Protein AF-A0A524MH62-F1 (afdb_monomer)

Sequence (706 aa):
MVITRSSQAITSTLSAQSADTSRTYLYQAPCSRLQEVSNLQFRARTLRCLGSAHPAPTLKLHRLRETVTSTAKPPLRIALIGQPNCGKSTLFNHLVGYKANTSNLPGTTVEYLRSEAWVAGRRLEMIDLPGTYSLVPCDEAEVQTRNFLISEPIDAVLNVVDASLLSRSLELTLQMLELNVPVVLCLNMMDEARRKGIHIDVDALSARLGIPVVPTVAVRGTGVHEAVSQTIRIATSDHAPAPIPYSADIEAAIAFVASQIETDNDRLFAIKLLEGDVFFRDRIHRSLPGLDQTIAAAQDGIKQARGRPADQVFSAERHAQAMDVFESAATVGAPIQTFRDHVDRVLMHRTFGLVALAAILYGLFFFVFKIGSAIEAPIYGLFDQLVTWLGSALPSDGLAFAAFRGLLQGIGGGLGIVLPFLVPFLFGLAILEDVGYLPRAGYLADGLMHRIGLHGKSVIPFILGYGCSVPAVMATRILENKRDRFITAMLAIMVPCVARTTVIYGLVGYFIGPHLAFLLYVINLFVIALSGKVLTKLMPGVTPGLILEIPSYKVPSLRVIGAKMWMRVREFLRHAMPILVIGSIVMSLLEHFDVSRFLNAIVLPITWPLGLPMVLGVPLIFGIFRKELTLVMLFAALGTMEVATILSSGQMFVFALFTLFYIPCIATIAVLRREFGTMRTASVIVATTGIALVVGLIARGIWALV

Nearest PDB structures (foldseek):
  3i92-assembly1_A  TM=8.762E-01  e=1.435E-15  Escherichia coli
  3iby-assembly4_D  TM=8.860E-01  e=7.506E-15  Legionella pneumophila
  3a1s-assembly2_B  TM=8.650E-01  e=6.000E-14  Thermotoga maritima
  3a1v-assembly1_A  TM=8.598E-01  e=7.110E-14  Thermotoga maritima
  3a1t-assembly1_A  TM=8.393E-01  e=4.096E-14  Thermotoga maritima

Solvent-accessible surface area (backbone atoms only — not comparable to full-atom values): 38680 Å² total; per-residue (Å²): 141,81,84,90,91,82,94,74,81,80,83,75,80,81,83,80,76,92,74,91,82,91,73,87,79,81,85,84,77,92,83,82,89,84,84,89,85,80,89,83,89,83,84,91,83,88,87,85,90,83,81,91,80,80,84,75,86,80,81,78,84,73,82,82,76,79,87,74,95,62,95,64,80,77,60,49,32,35,40,37,39,30,40,69,90,28,46,56,70,50,42,48,38,74,66,56,42,94,76,56,46,77,42,62,50,94,96,54,92,57,70,32,41,45,38,75,31,81,56,97,93,40,59,30,38,39,35,44,45,56,55,36,74,47,83,72,55,90,50,77,53,31,45,46,40,40,50,45,70,74,72,49,91,61,44,21,35,44,36,28,29,32,46,66,48,41,50,68,47,33,44,38,50,57,55,49,35,48,66,63,40,21,56,26,40,31,33,14,40,48,70,55,8,47,38,58,17,38,48,70,43,54,65,50,39,20,64,74,60,60,35,60,54,33,69,20,32,43,94,77,54,40,43,48,67,56,37,51,53,51,37,58,53,40,42,71,42,98,60,48,43,73,56,84,80,65,59,71,71,56,45,51,46,36,51,60,48,19,76,76,48,92,60,101,53,29,63,44,53,24,49,39,44,45,48,61,39,62,70,58,43,60,62,42,48,78,77,44,74,72,50,62,60,56,44,50,52,44,30,51,49,43,23,70,77,69,75,41,57,34,41,62,49,55,54,50,52,43,52,52,52,20,42,54,54,34,62,70,18,41,47,80,53,75,56,63,87,48,74,65,56,57,51,46,54,48,51,68,29,90,60,57,14,56,53,45,49,52,50,52,52,47,51,46,51,51,51,19,50,59,52,11,57,66,49,24,55,62,45,47,52,54,42,51,50,51,48,53,52,47,52,74,77,38,60,80,87,34,73,65,41,26,39,53,44,11,38,47,50,15,48,35,55,44,51,39,38,44,62,17,40,47,46,46,42,48,50,51,48,40,46,38,53,48,29,38,48,50,59,51,54,14,58,72,41,23,73,59,26,49,74,28,64,44,57,22,74,50,46,51,22,39,61,39,0,37,60,38,42,50,65,11,43,60,50,26,72,80,42,87,48,72,64,61,23,50,54,42,30,56,48,16,53,47,36,57,18,49,40,43,46,48,38,31,41,66,51,28,23,66,77,73,28,59,68,62,34,52,47,51,54,54,51,45,55,50,50,46,44,51,50,38,37,51,50,40,67,75,54,78,77,89,77,77,90,70,85,79,82,70,68,73,80,42,84,63,51,71,68,59,45,50,53,55,43,48,55,54,51,49,50,41,59,69,60,45,40,56,53,43,22,51,52,28,22,56,45,33,44,36,59,73,68,59,45,54,63,59,51,13,59,72,35,33,84,59,31,55,77,50,67,40,62,55,66,54,25,48,17,55,57,44,19,27,65,35,49,47,47,23,51,57,37,41,31,61,59,68,73,39,89,64,53,77,80,80,42,51,70,54,42,48,47,28,50,43,52,24,68,44,32,30,55,64,31,48,62,36,50,54,49,39,30,73,76,60,33,64,69,55,34,52,50,46,41,54,50,31,32,50,50,14,50,54,55,21,40,52,48,39,53,54,53,71,76,106

Foldseek 3Di:
DDDDDDPDDPPPPPPPPPDDDPDDDDDDDDDDDDDDDDDDDDDDDDDDDDDDDDDDDDDDPDDPPDDDDDPDDPAAEEEEEFAPPLCSVLLVCVFANPPWDWDDDVPDDDTWTWDWGQAPNGTHTYIYQPYDQACQDPAPSSPVSNCCLQPPDHLEYEYRYALLCQLSRCLRVLLVLLSQHAYEYEHEPPVVCVQQQKDFAQVQLCVLQVHHYFYYHSNVPGRSSVSVVRRVVVSPPSDRGHRDDFPPLVVVLLCQLLVVDDDPRSSSLSLCLLLVPPVSCVVCCVVPVPSNVSSVVSQVSCCVVVVDGSNVVVVVRSSVSSVVSCVRTMDGDHGNDDPLVVVLCQCLDLPSVVVVVVVLLVVLVVQLVVQLVVVLVVLVVVLVVVLVVLCVVDPPLDLVNLLVNLLSCLLSVLCSCCVRHVLSNLLSLLQCVQQLVLLSQLVSCQVVQVLLPAGSQLVSLLSVLQAPLLVSLVSLVVPRDPLNSLLSSLLSLLRHHPLLLCLLCLQCCPQPHDVLSVVLVVVSVVLSSVSSNVSCVVDPDDDPPDDRDRDHGDDDDPVVSVVSSVVVSVVCVVPLSVLSSVLSSVVSSCVSVVVLLVQLVVCCVQQVLLVHDSLLSVLLVVCQQPNNSSLVSLCVSVVHSPCVVPDPSLNSSLSSLLSSQARGHPSSLVSCCVSPNDVSSVVSRVVSNVSSSVVSNVSSVVVVVD

Secondary structure (DSSP, 8-state):
------SSSSSSSSSSS-SS--------------------------------------------------SSPPPEEEEEEE-TTSSHHHHHHHHH-S-PEEEEPTT-S-EEEEEEEEETTEEEEEEEPPP-S-SS-SSHHHHHHHHHHHHS--SEEEEEEEGGGHHHHHHHHHHHHTTTS-EEEEEE-HHHHHHTTEEE-HHHHHHHHTS-EEE-BGGGTBTHHHHHHHHHHHHTS--PPPPPP--HHHHHHHHHHHTT--STTHHHHHHHHHTT-HHHHHHHHTT-TTHHHHHHHHHHHHHHHHSS-HHHHHHHHHHHHHHHHHHHHEEE------HHHHHHHHHTSTTHHHHHHHHHHHHHHHHHHHHHHHHHHHHHHHHHHHHHHHHHHS-TT-HHHHHHHHHHHHHHHHHHHIIIIIHHHHHHHHHHHHHTHHHHHHHHHHHHHHHHT--GGGHHHHHHHHH-HHHHHHHGGG-SSHHHHHHHHHHHHHS--HHHHHHIIIIIIHHT-HHHHHHHHHHHHHHHHHHHHHHHHHS-----------PPP-PPPHHHHHHHHHHHHHHIIIIIHHHHHHHHHHHHHHHHTTTHHHHHHHHHHHHHHHT--GGGHHHHHHHHH-STHHHHHHHHHHT-S-GGGTS-HHHHHHHHHHHHHSS--HHHHHHHHHHH-HHHHHHHHHHHHHHHHHHHHHHHHHHHH-

Radius of gyration: 32.67 Å; Cα contacts (8 Å, |Δi|>4): 927; chains: 1; bounding box: 88×70×108 Å

pLDDT: mean 78.91, std 19.68, range [22.78, 97.19]

Structure (mmCIF, N/CA/C/O backbone):
data_AF-A0A524MH62-F1
#
_entry.id   AF-A0A524MH62-F1
#
loop_
_atom_site.group_PDB
_atom_site.id
_atom_site.type_symbol
_atom_site.label_atom_id
_atom_site.label_alt_id
_atom_site.label_comp_id
_atom_site.label_asym_id
_atom_site.label_entity_id
_atom_site.label_seq_id
_atom_site.pdbx_PDB_ins_code
_atom_site.Cartn_x
_atom_site.Cartn_y
_atom_site.Cartn_z
_atom_site.occupancy
_atom_site.B_iso_or_equiv
_atom_site.auth_seq_id
_atom_site.auth_comp_id
_atom_site.auth_asym_id
_atom_site.auth_atom_id
_atom_site.pdbx_PDB_model_num
ATOM 1 N N . MET A 1 1 ? -51.321 -25.747 0.175 1.00 29.31 1 MET A N 1
ATOM 2 C CA . MET A 1 1 ? -51.039 -27.061 -0.446 1.00 29.31 1 MET A CA 1
ATOM 3 C C . MET A 1 1 ? -49.672 -26.904 -1.111 1.00 29.31 1 MET A C 1
ATOM 5 O O . MET A 1 1 ? -49.612 -26.207 -2.103 1.00 29.31 1 MET A O 1
ATOM 9 N N . VAL A 1 2 ? -48.505 -27.280 -0.585 1.00 28.75 2 VAL A N 1
ATOM 10 C CA . VAL A 1 2 ? -48.010 -28.286 0.380 1.00 28.75 2 VAL A CA 1
ATOM 11 C C . VAL A 1 2 ? -46.715 -27.664 0.965 1.00 28.75 2 VAL A C 1
ATOM 13 O O . VAL A 1 2 ? -45.834 -27.312 0.195 1.00 28.75 2 VAL A O 1
ATOM 16 N N . ILE A 1 3 ? -46.673 -27.130 2.191 1.00 26.08 3 ILE A N 1
ATOM 17 C CA . ILE A 1 3 ? -46.282 -27.743 3.483 1.00 26.08 3 ILE A CA 1
ATOM 18 C C . ILE A 1 3 ? -45.048 -28.680 3.436 1.00 26.08 3 ILE A C 1
ATOM 20 O O . ILE A 1 3 ? -45.125 -29.801 2.951 1.00 26.08 3 ILE A O 1
ATOM 24 N N . THR A 1 4 ? -43.953 -28.195 4.046 1.00 27.09 4 THR A N 1
ATOM 25 C CA . THR A 1 4 ? -42.863 -28.903 4.762 1.00 27.09 4 THR A CA 1
ATOM 26 C C . THR A 1 4 ? -42.098 -30.036 4.066 1.00 27.09 4 THR A C 1
ATOM 28 O O . THR A 1 4 ? -42.647 -31.113 3.865 1.00 27.09 4 THR A O 1
ATOM 31 N N . ARG A 1 5 ? -40.776 -29.854 3.890 1.00 25.11 5 ARG A N 1
ATOM 32 C CA . ARG A 1 5 ? -39.713 -30.856 4.158 1.00 25.11 5 ARG A CA 1
ATOM 33 C C . ARG A 1 5 ? -38.346 -30.324 3.707 1.00 25.11 5 ARG A C 1
ATOM 35 O O . ARG A 1 5 ? -38.029 -30.419 2.533 1.00 25.11 5 ARG A O 1
ATOM 42 N N . SER A 1 6 ? -37.537 -29.826 4.646 1.00 28.00 6 SER A N 1
ATOM 43 C CA . SER A 1 6 ? -36.060 -29.932 4.618 1.00 28.00 6 SER A CA 1
ATOM 44 C C . SER A 1 6 ? -35.430 -29.229 5.833 1.00 28.00 6 SER A C 1
ATOM 46 O O . SER A 1 6 ? -34.607 -28.331 5.695 1.00 28.00 6 SER A O 1
ATOM 48 N N . SER A 1 7 ? -35.825 -29.639 7.042 1.00 27.59 7 SER A N 1
ATOM 49 C CA . SER A 1 7 ? -35.160 -29.282 8.313 1.00 27.59 7 SER A CA 1
ATOM 50 C C . SER A 1 7 ? -34.276 -30.441 8.830 1.00 27.59 7 SER A C 1
ATOM 52 O O . SER A 1 7 ? -33.934 -30.512 10.000 1.00 27.59 7 SER A O 1
ATOM 54 N N . GLN A 1 8 ? -33.880 -31.377 7.956 1.00 26.98 8 GLN A N 1
ATOM 55 C CA . GLN A 1 8 ? -33.121 -32.586 8.333 1.00 26.98 8 GLN A CA 1
ATOM 56 C C . GLN A 1 8 ? -31.914 -32.902 7.427 1.00 26.98 8 GLN A C 1
ATOM 58 O O . GLN A 1 8 ? -31.374 -33.998 7.493 1.00 26.98 8 GLN A O 1
ATOM 63 N N . ALA A 1 9 ? -31.447 -31.957 6.603 1.00 28.03 9 ALA A N 1
ATOM 64 C CA . ALA A 1 9 ? -30.344 -32.201 5.657 1.00 28.03 9 ALA A CA 1
ATOM 65 C C . ALA A 1 9 ? -28.995 -31.546 6.030 1.00 28.03 9 ALA A C 1
ATOM 67 O O . ALA A 1 9 ? -28.066 -31.599 5.234 1.00 28.03 9 ALA A O 1
ATOM 68 N N . ILE A 1 10 ? -28.860 -30.934 7.216 1.00 29.47 10 ILE A N 1
ATOM 69 C CA . ILE A 1 10 ? -27.609 -30.256 7.638 1.00 29.47 10 ILE A CA 1
ATOM 70 C C . ILE A 1 10 ? -26.973 -30.906 8.887 1.00 29.47 10 ILE A C 1
ATOM 72 O O . ILE A 1 10 ? -25.839 -30.609 9.244 1.00 29.47 10 ILE A O 1
ATOM 76 N N . THR A 1 11 ? -27.631 -31.889 9.505 1.00 28.66 11 THR A N 1
ATOM 77 C CA . THR A 1 11 ? -27.152 -32.556 10.732 1.00 28.66 11 THR A CA 1
ATOM 78 C C . THR A 1 11 ? -26.494 -33.926 10.518 1.00 28.66 11 THR A C 1
ATOM 80 O O . THR A 1 11 ? -26.172 -34.589 11.497 1.00 28.66 11 THR A O 1
ATOM 83 N N . SER A 1 12 ? -26.241 -34.359 9.276 1.00 26.09 12 SER A N 1
ATOM 84 C CA . SER A 1 12 ? -25.651 -35.684 8.983 1.00 26.09 12 SER A CA 1
ATOM 85 C C . SER A 1 12 ? -24.348 -35.672 8.171 1.00 26.09 12 SER A C 1
ATOM 87 O O . SER A 1 12 ? -23.801 -36.732 7.886 1.00 26.09 12 SER A O 1
ATOM 89 N N . THR A 1 13 ? -23.786 -34.503 7.852 1.00 27.02 13 THR A N 1
ATOM 90 C CA . THR A 1 13 ? -22.481 -34.375 7.162 1.00 27.02 13 THR A CA 1
ATOM 91 C C . THR A 1 13 ? -21.338 -33.887 8.059 1.00 27.02 13 THR A C 1
ATOM 93 O O . THR A 1 13 ? -20.215 -33.744 7.588 1.00 27.02 13 THR A O 1
ATOM 96 N N . LEU A 1 14 ? -21.579 -33.711 9.365 1.00 28.42 14 LEU A N 1
ATOM 97 C CA . LEU A 1 14 ? -20.570 -33.308 10.361 1.00 28.42 14 LEU A CA 1
ATOM 98 C C . LEU A 1 14 ? -20.084 -34.449 11.279 1.00 28.42 14 LEU A C 1
ATOM 100 O O . LEU A 1 14 ? -19.274 -34.206 12.165 1.00 28.42 14 LEU A O 1
ATOM 104 N N . SER A 1 15 ? -20.512 -35.698 11.056 1.00 27.02 15 SER A N 1
ATOM 105 C CA . SER A 1 15 ? -20.131 -36.854 11.893 1.00 27.02 15 SER A CA 1
ATOM 106 C C . SER A 1 15 ? -19.225 -37.887 11.203 1.00 27.02 15 SER A C 1
ATOM 108 O O . SER A 1 15 ? -19.134 -39.014 11.679 1.00 27.02 15 SER A O 1
ATOM 110 N N . ALA A 1 16 ? -18.563 -37.547 10.088 1.00 26.83 16 ALA A N 1
ATOM 111 C CA . ALA A 1 16 ? -17.757 -38.510 9.317 1.00 26.83 16 ALA A CA 1
ATOM 112 C C . ALA A 1 16 ? -16.348 -38.029 8.903 1.00 26.83 16 ALA A C 1
ATOM 114 O O . ALA A 1 16 ? -15.723 -38.645 8.046 1.00 26.83 16 ALA A O 1
ATOM 115 N N . GLN A 1 17 ? -15.812 -36.963 9.513 1.00 26.69 17 GLN A N 1
ATOM 116 C CA . GLN A 1 17 ? -14.419 -36.519 9.287 1.00 26.69 17 GLN A CA 1
ATOM 117 C C . GLN A 1 17 ? -13.610 -36.297 10.580 1.00 26.69 17 GLN A C 1
ATOM 119 O O . GLN A 1 17 ? -12.556 -35.671 10.557 1.00 26.69 17 GLN A O 1
ATOM 124 N N . SER A 1 18 ? -14.059 -36.850 11.711 1.00 27.30 18 SER A N 1
ATOM 125 C CA . SER A 1 18 ? -13.331 -36.824 12.991 1.00 27.30 18 SER A CA 1
ATOM 126 C C . SER A 1 18 ? -12.606 -38.142 13.289 1.00 27.30 18 SER A C 1
ATOM 128 O O . SER A 1 18 ? -12.638 -38.638 14.415 1.00 27.30 18 SER A O 1
ATOM 130 N N . ALA A 1 19 ? -11.975 -38.734 12.281 1.00 28.89 19 ALA A N 1
ATOM 131 C CA . ALA A 1 19 ? -11.044 -39.830 12.477 1.00 28.89 19 ALA A CA 1
ATOM 132 C C . ALA A 1 19 ? -9.872 -39.631 11.518 1.00 28.89 19 ALA A C 1
ATOM 134 O O . ALA A 1 19 ? -10.073 -39.488 10.317 1.00 28.89 19 ALA A O 1
ATOM 135 N N . ASP A 1 20 ? -8.674 -39.641 12.093 1.00 28.11 20 ASP A N 1
ATOM 136 C CA . ASP A 1 20 ? -7.379 -39.661 11.416 1.00 28.11 20 ASP A CA 1
ATOM 137 C C . ASP A 1 20 ? -6.739 -38.300 11.079 1.00 28.11 20 ASP A C 1
ATOM 139 O O . ASP A 1 20 ? -6.727 -37.824 9.948 1.00 28.11 20 ASP A O 1
ATOM 143 N N . THR A 1 21 ? -6.173 -37.654 12.107 1.00 25.52 21 THR A N 1
ATOM 144 C CA . THR A 1 21 ? -4.847 -36.996 12.042 1.00 25.52 21 THR A CA 1
ATOM 145 C C . THR A 1 21 ? -4.399 -36.570 13.443 1.00 25.52 21 THR A C 1
ATOM 147 O O . THR A 1 21 ? -4.296 -35.398 13.799 1.00 25.52 21 THR A O 1
ATOM 150 N N . SER A 1 22 ? -4.088 -37.567 14.269 1.00 24.05 22 SER A N 1
ATOM 151 C CA . SER A 1 22 ? -3.244 -37.389 15.449 1.00 24.05 22 SER A CA 1
ATOM 152 C C . SER A 1 22 ? -1.787 -37.246 14.995 1.00 24.05 22 SER A C 1
ATOM 154 O O . SER A 1 22 ? -1.101 -38.237 14.761 1.00 24.05 22 SER A O 1
ATOM 156 N N . ARG A 1 23 ? -1.288 -36.013 14.869 1.00 24.27 23 ARG A N 1
ATOM 157 C CA . ARG A 1 23 ? 0.157 -35.737 14.928 1.00 24.27 23 ARG A CA 1
ATOM 158 C C . ARG A 1 23 ? 0.434 -34.621 15.919 1.00 24.27 23 ARG A C 1
ATOM 160 O O . ARG A 1 23 ? 0.510 -33.443 15.591 1.00 24.27 23 ARG A O 1
ATOM 167 N N . THR A 1 24 ? 0.583 -35.065 17.155 1.00 25.30 24 THR A N 1
ATOM 168 C CA . THR A 1 24 ? 1.230 -34.386 18.268 1.00 25.30 24 THR A CA 1
ATOM 169 C C . THR A 1 24 ? 2.636 -33.951 17.845 1.00 25.30 24 THR A C 1
ATOM 171 O O . THR A 1 24 ? 3.485 -34.800 17.586 1.00 25.30 24 THR A O 1
ATOM 174 N N . TYR A 1 25 ? 2.903 -32.647 17.787 1.00 24.78 25 TYR A N 1
ATOM 175 C CA . TYR A 1 25 ? 4.270 -32.124 17.739 1.00 24.78 25 TYR A CA 1
ATOM 176 C C . TYR A 1 25 ? 4.561 -31.411 19.057 1.00 24.78 25 TYR A C 1
ATOM 178 O O . TYR A 1 25 ? 4.166 -30.271 19.287 1.00 24.78 25 TYR A O 1
ATOM 186 N N . LEU A 1 26 ? 5.218 -32.164 19.938 1.00 24.06 26 LEU A N 1
ATOM 187 C CA . LEU A 1 26 ? 5.870 -31.700 21.154 1.00 24.06 26 LEU A CA 1
ATOM 188 C C . LEU A 1 26 ? 6.967 -30.688 20.801 1.00 24.06 26 LEU A C 1
ATOM 190 O O . LEU A 1 26 ? 7.905 -31.022 20.080 1.00 24.06 26 LEU A O 1
ATOM 194 N N . TYR A 1 27 ? 6.895 -29.488 21.374 1.00 24.31 27 TYR A N 1
ATOM 195 C CA . TYR A 1 27 ? 8.071 -28.640 21.547 1.00 24.31 27 TYR A CA 1
ATOM 196 C C . TYR A 1 27 ? 8.800 -29.112 22.812 1.00 24.31 27 TYR A C 1
ATOM 198 O O . TYR A 1 27 ? 8.382 -28.832 23.933 1.00 24.31 27 TYR A O 1
ATOM 206 N N . GLN A 1 28 ? 9.866 -29.891 22.620 1.00 22.78 28 GLN A N 1
ATOM 207 C CA . GLN A 1 28 ? 10.855 -30.200 23.650 1.00 22.78 28 GLN A CA 1
ATOM 208 C C . GLN A 1 28 ? 11.789 -28.994 23.822 1.00 22.78 28 GLN A C 1
ATOM 210 O O . GLN A 1 28 ? 12.481 -28.608 22.881 1.00 22.78 28 GLN A O 1
ATOM 215 N N . ALA A 1 29 ? 11.849 -28.435 25.030 1.00 27.56 29 ALA A N 1
ATOM 216 C CA . ALA A 1 29 ? 13.002 -27.677 25.511 1.00 27.56 29 ALA A CA 1
ATOM 217 C C . ALA A 1 29 ? 13.742 -28.549 26.547 1.00 27.56 29 ALA A C 1
ATOM 219 O O . ALA A 1 29 ? 13.078 -29.214 27.347 1.00 27.56 29 ALA A O 1
ATOM 220 N N . PRO A 1 30 ? 15.086 -28.609 26.540 1.00 25.02 30 PRO A N 1
ATOM 221 C CA . PRO A 1 30 ? 15.827 -29.510 27.408 1.00 25.02 30 PRO A CA 1
ATOM 222 C C . PRO A 1 30 ? 16.037 -28.866 28.781 1.00 25.02 30 PRO A C 1
ATOM 224 O O . PRO A 1 30 ? 16.628 -27.796 28.886 1.00 25.02 30 PRO A O 1
ATOM 227 N N . CYS A 1 31 ? 15.620 -29.545 29.847 1.00 24.45 31 CYS A N 1
ATOM 228 C CA . CYS A 1 31 ? 16.186 -29.317 31.172 1.00 24.45 31 CYS A CA 1
ATOM 229 C C . CYS A 1 31 ? 16.393 -30.673 31.848 1.00 24.45 31 CYS A C 1
ATOM 231 O O . CYS A 1 31 ? 15.459 -31.327 32.307 1.00 24.45 31 CYS A O 1
ATOM 233 N N . SER A 1 32 ? 17.633 -31.146 31.795 1.00 24.62 32 SER A N 1
ATOM 234 C CA . SER A 1 32 ? 18.098 -32.374 32.427 1.00 24.62 32 SER A CA 1
ATOM 235 C C . SER A 1 32 ? 18.646 -32.087 33.828 1.00 24.62 32 SER A C 1
ATOM 237 O O . SER A 1 32 ? 19.466 -31.178 33.947 1.00 24.62 32 SER A O 1
ATOM 239 N N . ARG A 1 33 ? 18.322 -32.977 34.790 1.00 25.66 33 ARG A N 1
ATOM 240 C CA . ARG A 1 33 ? 18.874 -33.145 36.167 1.00 25.66 33 ARG A CA 1
ATOM 241 C C . ARG A 1 33 ? 18.324 -32.139 37.198 1.00 25.66 33 ARG A C 1
ATOM 243 O O . ARG A 1 33 ? 18.411 -30.948 36.960 1.00 25.66 33 ARG A O 1
ATOM 250 N N . LEU A 1 34 ? 17.751 -32.498 38.354 1.00 26.28 34 LEU A N 1
ATOM 251 C CA . LEU A 1 34 ? 17.786 -33.679 39.245 1.00 26.28 34 LEU A CA 1
ATOM 252 C C . LEU A 1 34 ? 16.361 -33.938 39.804 1.00 26.28 34 LEU A C 1
ATOM 254 O O . LEU A 1 34 ? 15.640 -32.982 40.058 1.00 26.28 34 LEU A O 1
ATOM 258 N N . GLN A 1 35 ? 15.817 -35.161 39.761 1.00 25.56 35 GLN A N 1
ATOM 259 C CA . GLN A 1 35 ? 15.839 -36.232 40.786 1.00 25.56 35 GLN A CA 1
ATOM 260 C C . GLN A 1 35 ? 15.150 -35.936 42.141 1.00 25.56 35 GLN A C 1
ATOM 262 O O . GLN A 1 35 ? 15.667 -35.157 42.928 1.00 25.56 35 GLN A O 1
ATOM 267 N N . GLU A 1 36 ? 14.039 -36.673 42.348 1.00 24.92 36 GLU A N 1
ATOM 268 C CA . GLU A 1 36 ? 13.485 -37.312 43.572 1.00 24.92 36 GLU A CA 1
ATOM 269 C C . GLU A 1 36 ? 13.196 -36.410 44.801 1.00 24.92 36 GLU A C 1
ATOM 271 O O . GLU A 1 36 ? 14.025 -35.625 45.228 1.00 24.92 36 GLU A O 1
ATOM 276 N N . VAL A 1 37 ? 12.022 -36.443 45.453 1.00 26.17 37 VAL A N 1
ATOM 277 C CA . VAL A 1 37 ? 11.474 -37.577 46.223 1.00 26.17 37 VAL A CA 1
ATOM 278 C C . VAL A 1 37 ? 9.945 -37.444 46.457 1.00 26.17 37 VAL A C 1
ATOM 280 O O . VAL A 1 37 ? 9.402 -36.368 46.680 1.00 26.17 37 VAL A O 1
ATOM 283 N N . SER A 1 38 ? 9.311 -38.617 46.402 1.00 25.12 38 SER A N 1
ATOM 284 C CA . SER A 1 38 ? 7.976 -39.128 46.766 1.00 25.12 38 SER A CA 1
ATOM 285 C C . SER A 1 38 ? 6.960 -38.364 47.647 1.00 25.12 38 SER A C 1
ATOM 287 O O . SER A 1 38 ? 7.279 -37.866 48.720 1.00 25.12 38 SER A O 1
ATOM 289 N N . ASN A 1 39 ? 5.689 -38.532 47.241 1.00 24.58 39 ASN A N 1
ATOM 290 C CA . ASN A 1 39 ? 4.487 -38.933 48.004 1.00 24.58 39 ASN A CA 1
ATOM 291 C C . ASN A 1 39 ? 4.337 -38.529 49.480 1.00 24.58 39 ASN A C 1
ATOM 293 O O . ASN A 1 39 ? 5.046 -39.050 50.333 1.00 24.58 39 ASN A O 1
ATOM 297 N N . LEU A 1 40 ? 3.217 -37.860 49.791 1.00 26.11 40 LEU A N 1
ATOM 298 C CA . LEU A 1 40 ? 2.354 -38.240 50.919 1.00 26.11 40 LEU A CA 1
ATOM 299 C C . LEU A 1 40 ? 0.940 -37.645 50.783 1.00 26.11 40 LEU A C 1
ATOM 301 O O . LEU A 1 40 ? 0.735 -36.435 50.782 1.00 26.11 40 LEU A O 1
ATOM 305 N N . GLN A 1 41 ? -0.045 -38.539 50.672 1.00 26.00 41 GLN A N 1
ATOM 306 C CA . GLN A 1 41 ? -1.461 -38.284 50.946 1.00 26.00 41 GLN A CA 1
ATOM 307 C C . GLN A 1 41 ? -1.654 -38.094 52.461 1.00 26.00 41 GLN A C 1
ATOM 309 O O . GLN A 1 41 ? -1.106 -38.899 53.205 1.00 26.00 41 GLN A O 1
ATOM 314 N N . PHE A 1 42 ? -2.494 -37.149 52.915 1.00 25.06 42 PHE A N 1
ATOM 315 C CA . PHE A 1 42 ? -3.646 -37.428 53.802 1.00 25.06 42 PHE A CA 1
ATOM 316 C C . PHE A 1 42 ? -4.430 -36.164 54.235 1.00 25.06 42 PHE A C 1
ATOM 318 O O . PHE A 1 42 ? -3.877 -35.219 54.777 1.00 25.06 42 PHE A O 1
ATOM 325 N N . ARG A 1 43 ? -5.755 -36.262 54.045 1.00 24.97 43 ARG A N 1
ATOM 326 C CA . ARG A 1 43 ? -6.913 -35.787 54.842 1.00 24.97 43 ARG A CA 1
ATOM 327 C C . ARG A 1 43 ? -7.019 -34.360 55.419 1.00 24.97 43 ARG A C 1
ATOM 329 O O . ARG A 1 43 ? -6.247 -33.894 56.242 1.00 24.97 43 ARG A O 1
ATOM 336 N N . ALA A 1 44 ? -8.198 -33.804 55.136 1.00 26.70 44 ALA A N 1
ATOM 337 C CA . ALA A 1 44 ? -8.888 -32.719 55.828 1.00 26.70 44 ALA A CA 1
ATOM 338 C C . ALA A 1 44 ? -9.219 -33.008 57.309 1.00 26.70 44 ALA A C 1
ATOM 340 O O . ALA A 1 44 ? -9.686 -34.109 57.602 1.00 26.70 44 ALA A O 1
ATOM 341 N N . ARG A 1 45 ? -9.124 -31.984 58.184 1.00 25.70 45 ARG A N 1
ATOM 342 C CA . ARG A 1 45 ? -10.230 -31.422 59.010 1.00 25.70 45 ARG A CA 1
ATOM 343 C C . ARG A 1 45 ? -9.758 -30.395 60.074 1.00 25.70 45 ARG A C 1
ATOM 345 O O . ARG A 1 45 ? -8.985 -30.733 60.953 1.00 25.70 45 ARG A O 1
ATOM 352 N N . THR A 1 46 ? -10.389 -29.212 60.040 1.00 25.73 46 THR A N 1
ATOM 353 C CA . THR A 1 46 ? -10.837 -28.325 61.153 1.00 25.73 46 THR A CA 1
ATOM 354 C C . THR A 1 46 ? -9.880 -27.645 62.163 1.00 25.73 46 THR A C 1
ATOM 356 O O . THR A 1 46 ? -9.274 -28.290 63.002 1.00 25.73 46 THR A O 1
ATOM 359 N N . LEU A 1 47 ? -10.053 -26.307 62.207 1.00 26.66 47 LEU A N 1
ATOM 360 C CA . LEU A 1 47 ? -10.256 -25.400 63.364 1.00 26.66 47 LEU A CA 1
ATOM 361 C C . 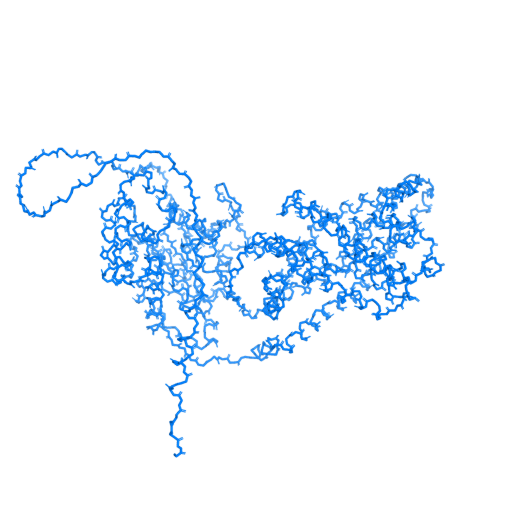LEU A 1 47 ? -9.074 -24.862 64.209 1.00 26.66 47 LEU A C 1
ATOM 363 O O . LEU A 1 47 ? -8.507 -25.550 65.041 1.00 26.66 47 LEU A O 1
ATOM 367 N N . ARG A 1 48 ? -8.979 -23.521 64.127 1.00 24.34 48 ARG A N 1
ATOM 368 C CA . ARG A 1 48 ? -8.821 -22.500 65.190 1.00 24.34 48 ARG A CA 1
ATOM 369 C C . ARG A 1 48 ? -7.492 -22.344 65.951 1.00 24.34 48 ARG A C 1
ATOM 371 O O . ARG A 1 48 ? -7.077 -23.198 66.717 1.00 24.34 48 ARG A O 1
ATOM 378 N N . CYS A 1 49 ? -7.054 -21.080 65.889 1.00 24.45 49 CYS A N 1
ATOM 379 C CA . CYS A 1 49 ? -6.331 -20.283 66.885 1.00 24.45 49 CYS A CA 1
ATOM 380 C C . CYS A 1 49 ? -4.833 -20.544 67.082 1.00 24.45 49 CYS A C 1
ATOM 382 O O . CYS A 1 49 ? -4.450 -21.498 67.738 1.00 24.45 49 CYS A O 1
ATOM 384 N N . LEU A 1 50 ? -4.037 -19.584 66.596 1.00 27.70 50 LEU A N 1
ATOM 385 C CA . LEU A 1 50 ? -2.858 -18.918 67.188 1.00 27.70 50 LEU A CA 1
ATOM 386 C C . LEU A 1 50 ? -2.517 -17.814 66.158 1.00 27.70 50 LEU A C 1
ATOM 388 O O . LEU A 1 50 ? -2.386 -18.107 64.978 1.00 27.70 50 LEU A O 1
ATOM 392 N N . GLY A 1 51 ? -2.583 -16.515 66.438 1.00 23.80 51 GLY A N 1
ATOM 393 C CA . GLY A 1 51 ? -1.891 -15.820 67.515 1.00 23.80 51 GLY A CA 1
ATOM 394 C C . GLY A 1 51 ? -0.713 -15.054 66.901 1.00 23.80 51 GLY A C 1
ATOM 395 O O . GLY A 1 51 ? 0.336 -15.641 66.689 1.00 23.80 51 GLY A O 1
ATOM 396 N N . SER A 1 52 ? -0.942 -13.773 66.584 1.00 33.34 52 SER A N 1
ATOM 397 C CA . SER A 1 52 ? 0.044 -12.690 66.388 1.00 33.34 52 SER A CA 1
ATOM 398 C C . SER A 1 52 ? 1.351 -12.993 65.631 1.00 33.34 52 SER A C 1
ATOM 400 O O . SER A 1 52 ? 2.312 -13.494 66.211 1.00 33.34 52 SER A O 1
ATOM 402 N N . ALA A 1 53 ? 1.454 -12.504 64.392 1.00 26.52 53 ALA A N 1
ATOM 403 C CA . ALA A 1 53 ? 2.733 -12.168 63.767 1.00 26.52 53 ALA A CA 1
ATOM 404 C C . ALA A 1 53 ? 2.589 -10.857 62.972 1.00 26.52 53 ALA A C 1
ATOM 406 O O . ALA A 1 53 ? 1.560 -10.612 62.349 1.00 26.52 53 ALA A O 1
ATOM 407 N N . HIS A 1 54 ? 3.602 -10.003 63.098 1.00 29.17 54 HIS A N 1
ATOM 408 C CA . HIS A 1 54 ? 3.711 -8.613 62.647 1.00 29.17 54 HIS A CA 1
ATOM 409 C C . HIS A 1 54 ? 3.173 -8.284 61.238 1.00 29.17 54 HIS A C 1
ATOM 411 O O . HIS A 1 54 ? 3.262 -9.118 60.338 1.00 29.17 54 HIS A O 1
ATOM 417 N N . PRO A 1 55 ? 2.715 -7.034 60.999 1.00 31.69 55 PRO A N 1
ATOM 418 C CA . PRO A 1 55 ? 2.416 -6.572 59.650 1.00 31.69 55 PRO A CA 1
ATOM 419 C C . PRO A 1 55 ? 3.717 -6.480 58.838 1.00 31.69 55 PRO A C 1
ATOM 421 O O . PRO A 1 55 ? 4.679 -5.829 59.250 1.00 31.69 55 PRO A O 1
ATOM 424 N N . ALA A 1 56 ? 3.744 -7.141 57.682 1.00 30.12 56 ALA A N 1
ATOM 425 C CA . ALA A 1 56 ? 4.757 -6.920 56.656 1.00 30.12 56 ALA A CA 1
ATOM 426 C C . ALA A 1 56 ? 4.668 -5.464 56.146 1.00 30.12 56 ALA A C 1
ATOM 428 O O . ALA A 1 56 ? 3.579 -4.882 56.161 1.00 30.12 56 ALA A O 1
ATOM 429 N N . PRO A 1 57 ? 5.778 -4.838 55.716 1.00 30.23 57 PRO A N 1
ATOM 430 C CA . PRO A 1 57 ? 5.772 -3.428 55.356 1.00 30.23 57 PRO A CA 1
ATOM 431 C C . PRO A 1 57 ? 4.976 -3.215 54.061 1.00 30.23 57 PRO A C 1
ATOM 433 O O . PRO A 1 57 ? 5.426 -3.560 52.973 1.00 30.23 57 PRO A O 1
ATOM 436 N N . THR A 1 58 ? 3.792 -2.618 54.184 1.00 29.73 58 THR A N 1
ATOM 437 C CA . THR A 1 58 ? 3.019 -2.044 53.075 1.00 29.73 58 THR A CA 1
ATOM 438 C C . THR A 1 58 ? 3.794 -0.882 52.465 1.00 29.73 58 THR A C 1
ATOM 440 O O . THR A 1 58 ? 3.942 0.176 53.084 1.00 29.73 58 THR A O 1
ATOM 443 N N . LEU A 1 59 ? 4.301 -1.079 51.253 1.00 30.33 59 LEU A N 1
ATOM 444 C CA . LEU A 1 59 ? 5.066 -0.084 50.513 1.00 30.33 59 LEU A CA 1
ATOM 445 C C . LEU A 1 59 ? 4.096 0.751 49.666 1.00 30.33 59 LEU A C 1
ATOM 447 O O . LEU A 1 59 ? 3.787 0.424 48.526 1.00 30.33 59 LEU A O 1
ATOM 451 N N . LYS A 1 60 ? 3.584 1.838 50.256 1.00 27.41 60 LYS A N 1
ATOM 452 C CA . LYS A 1 60 ? 2.735 2.819 49.564 1.00 27.41 60 LYS A CA 1
ATOM 453 C C . LYS A 1 60 ? 3.541 3.557 48.491 1.00 27.41 60 LYS A C 1
ATOM 455 O O . LYS A 1 60 ? 4.404 4.370 48.821 1.00 27.41 60 LYS A O 1
ATOM 460 N N . LEU A 1 61 ? 3.209 3.355 47.217 1.00 29.89 61 LEU A N 1
ATOM 461 C CA . LEU A 1 61 ? 3.641 4.238 46.130 1.00 29.89 61 LEU A CA 1
ATOM 462 C C . LEU A 1 61 ? 2.787 5.518 46.139 1.00 29.89 61 LEU A C 1
ATOM 464 O O . LEU A 1 61 ? 1.814 5.659 45.404 1.00 29.89 61 LEU A O 1
ATOM 468 N N . HIS A 1 62 ? 3.138 6.480 46.992 1.00 27.47 62 HIS A N 1
ATOM 469 C CA . HIS A 1 62 ? 2.592 7.831 46.872 1.00 27.47 62 HIS A CA 1
ATOM 470 C C . HIS A 1 62 ? 3.240 8.550 45.680 1.00 27.47 62 HIS A C 1
ATOM 472 O O . HIS A 1 62 ? 4.455 8.744 45.649 1.00 27.47 62 HIS A O 1
ATOM 478 N N . ARG A 1 63 ? 2.424 9.004 44.715 1.00 34.75 63 ARG A N 1
ATOM 479 C CA . ARG A 1 63 ? 2.843 10.006 43.721 1.00 34.75 63 ARG A CA 1
ATOM 480 C C . ARG A 1 63 ? 3.251 11.286 44.457 1.00 34.75 63 ARG A C 1
ATOM 482 O O . ARG A 1 63 ? 2.399 11.974 45.018 1.00 34.75 63 ARG A O 1
ATOM 489 N N . LEU A 1 64 ? 4.538 11.622 44.428 1.00 29.28 64 LEU A N 1
ATOM 490 C CA . LEU A 1 64 ? 5.030 12.941 44.820 1.00 29.28 64 LEU A CA 1
ATOM 491 C C . LEU A 1 64 ? 4.521 13.969 43.796 1.00 29.28 64 LEU A C 1
ATOM 493 O O . LEU A 1 64 ? 5.049 14.082 42.693 1.00 29.28 64 LEU A O 1
ATOM 497 N N . ARG A 1 65 ? 3.454 14.697 44.145 1.00 30.39 65 ARG A N 1
ATOM 498 C CA . ARG A 1 65 ? 3.081 15.943 43.463 1.00 30.39 65 ARG A CA 1
ATOM 499 C C . ARG A 1 65 ? 4.049 17.028 43.929 1.00 30.39 65 ARG A C 1
ATOM 501 O O . ARG A 1 65 ? 3.876 17.577 45.012 1.00 30.39 65 ARG A O 1
ATOM 508 N N . GLU A 1 66 ? 5.046 17.350 43.113 1.00 31.16 66 GLU A N 1
ATOM 509 C CA . GLU A 1 66 ? 5.759 18.620 43.247 1.00 31.16 66 GLU A CA 1
ATOM 510 C C . GLU A 1 66 ? 4.810 19.758 42.850 1.00 31.16 66 GLU A C 1
ATOM 512 O O . GLU A 1 66 ? 4.376 19.883 41.703 1.00 31.16 66 GLU A O 1
ATOM 517 N N . THR A 1 67 ? 4.432 20.578 43.827 1.00 27.22 67 THR A N 1
ATOM 518 C CA . THR A 1 67 ? 3.664 21.806 43.617 1.00 27.22 67 THR A CA 1
ATOM 519 C C . THR A 1 67 ? 4.570 22.888 43.040 1.00 27.22 67 THR A C 1
ATOM 521 O O . THR A 1 67 ? 5.223 23.617 43.783 1.00 27.22 67 THR A O 1
ATOM 524 N N . VAL A 1 68 ? 4.577 23.015 41.713 1.00 34.00 68 VAL A N 1
ATOM 525 C CA . VAL A 1 68 ? 5.042 24.224 41.024 1.00 34.00 68 VAL A CA 1
ATOM 526 C C . VAL A 1 68 ? 3.843 25.150 40.825 1.00 34.00 68 VAL A C 1
ATOM 528 O O . VAL A 1 68 ? 2.863 24.809 40.162 1.00 34.00 68 VAL A O 1
ATOM 531 N N . THR A 1 69 ? 3.915 26.330 41.429 1.00 32.78 69 THR A N 1
ATOM 532 C CA . THR A 1 69 ? 2.961 27.433 41.299 1.00 32.78 69 THR A CA 1
ATOM 533 C C . THR A 1 69 ? 2.988 28.007 39.878 1.00 32.78 69 THR A C 1
ATOM 535 O O . THR A 1 69 ? 3.760 28.907 39.565 1.00 32.78 69 THR A O 1
ATOM 538 N N . SER A 1 70 ? 2.109 27.500 39.009 1.00 32.94 70 SER A N 1
ATOM 539 C CA . SER A 1 70 ? 1.728 28.134 37.741 1.00 32.94 70 SER A CA 1
ATOM 540 C C . SER A 1 70 ? 0.222 28.400 37.749 1.00 32.94 70 SER A C 1
ATOM 542 O O . SER A 1 70 ? -0.580 27.502 37.991 1.00 32.94 70 SER A O 1
ATOM 544 N N . THR A 1 71 ? -0.168 29.650 37.502 1.00 38.00 71 THR A N 1
ATOM 545 C CA . THR A 1 71 ? -1.559 30.137 37.489 1.00 38.00 71 THR A CA 1
ATOM 546 C C . THR A 1 71 ? -2.340 29.749 36.225 1.00 38.00 71 THR A C 1
ATOM 548 O O . THR A 1 71 ? -3.517 30.087 36.105 1.00 38.00 71 THR A O 1
ATOM 551 N N . ALA A 1 72 ? -1.732 29.006 35.295 1.00 48.16 72 ALA A N 1
ATOM 552 C CA . ALA A 1 72 ? -2.410 28.431 34.138 1.00 48.16 72 ALA A CA 1
ATOM 553 C C . ALA A 1 72 ? -2.715 26.947 34.394 1.00 48.16 72 ALA A C 1
ATOM 555 O O . ALA A 1 72 ? -1.798 26.156 34.616 1.00 48.16 72 ALA A O 1
ATOM 556 N N . LYS A 1 73 ? -3.999 26.555 34.341 1.00 58.69 73 LYS A N 1
ATOM 557 C CA . LYS A 1 73 ? -4.377 25.131 34.355 1.00 58.69 73 LYS A CA 1
ATOM 558 C C . LYS A 1 73 ? -3.604 24.402 33.241 1.00 58.69 73 LYS A C 1
ATOM 560 O O . LYS A 1 73 ? -3.585 24.917 32.118 1.00 58.69 73 LYS A O 1
ATOM 565 N N . PRO A 1 74 ? -2.974 23.247 33.526 1.00 71.62 74 PRO A N 1
ATOM 566 C CA . PRO A 1 74 ? -2.291 22.470 32.498 1.00 71.62 74 PRO A CA 1
ATOM 567 C C . PRO A 1 74 ? -3.270 22.112 31.366 1.00 71.62 74 PRO A C 1
ATOM 569 O O . PRO A 1 74 ? -4.476 22.001 31.620 1.00 71.62 74 PRO A O 1
ATOM 572 N N . PRO A 1 75 ? -2.788 21.986 30.115 1.00 81.31 75 PRO A N 1
ATOM 573 C CA . PRO A 1 75 ? -3.645 21.611 28.998 1.00 81.31 75 PRO A CA 1
ATOM 574 C C . PRO A 1 75 ? -4.250 20.228 29.250 1.00 81.31 75 PRO A C 1
ATOM 576 O O . PRO A 1 75 ? -3.542 19.318 29.675 1.00 81.31 75 PRO A O 1
ATOM 579 N N . LEU A 1 76 ? -5.550 20.084 28.978 1.00 87.62 76 LEU A N 1
ATOM 580 C CA . LEU A 1 76 ? -6.229 18.793 29.101 1.00 87.62 76 LEU A CA 1
ATOM 581 C C . LEU A 1 76 ? -5.730 17.849 28.009 1.00 87.62 76 LEU A C 1
ATOM 583 O O . LEU A 1 76 ? -5.760 18.203 26.828 1.00 87.62 76 LEU A O 1
ATOM 587 N N . ARG A 1 77 ? -5.310 16.653 28.402 1.00 90.62 77 ARG A N 1
ATOM 588 C CA . ARG A 1 77 ? -4.830 15.592 27.522 1.00 90.62 77 ARG A CA 1
ATOM 589 C C . ARG A 1 77 ? -5.986 14.708 27.100 1.00 90.62 77 ARG A C 1
ATOM 591 O O . ARG A 1 77 ? -6.511 13.934 27.898 1.00 90.62 77 ARG A O 1
ATOM 598 N N . ILE A 1 78 ? -6.364 14.818 25.832 1.00 91.62 78 ILE A N 1
ATOM 599 C CA . ILE A 1 78 ? -7.441 14.026 25.243 1.00 91.62 78 ILE A CA 1
ATOM 600 C C . ILE A 1 78 ? -6.836 13.027 24.264 1.00 91.62 78 ILE A C 1
ATOM 602 O O . ILE A 1 78 ? -6.229 13.413 23.260 1.00 91.62 78 ILE A O 1
ATOM 606 N N . ALA A 1 79 ? -7.028 11.741 24.546 1.00 92.38 79 ALA A N 1
ATOM 607 C CA . ALA A 1 79 ? -6.635 10.671 23.643 1.00 92.38 79 ALA A CA 1
ATOM 608 C C . ALA A 1 79 ? -7.757 10.391 22.641 1.00 92.38 79 ALA A C 1
ATOM 610 O O . ALA A 1 79 ? -8.898 10.120 23.022 1.00 92.38 79 ALA A O 1
ATOM 611 N N . LEU A 1 80 ? -7.421 10.442 21.355 1.00 93.31 80 LEU A N 1
ATOM 612 C CA . LEU A 1 80 ? -8.312 10.063 20.272 1.00 93.31 80 LEU A CA 1
ATOM 613 C C . LEU A 1 80 ? -8.033 8.609 19.888 1.00 93.31 80 LEU A C 1
ATOM 615 O O . LEU A 1 80 ? -6.946 8.285 19.406 1.00 93.31 80 LEU A O 1
ATOM 619 N N . ILE A 1 81 ? -9.020 7.740 20.099 1.00 93.19 81 ILE A N 1
ATOM 620 C CA . ILE A 1 81 ? -8.936 6.304 19.807 1.00 93.19 81 ILE A CA 1
ATOM 621 C C . ILE A 1 81 ? -10.090 5.874 18.910 1.00 93.19 81 ILE A C 1
ATOM 623 O O . ILE A 1 81 ? -11.112 6.544 18.844 1.00 93.19 81 ILE A O 1
ATOM 627 N N . GLY A 1 82 ? -9.919 4.775 18.187 1.00 91.31 82 GLY A N 1
ATOM 628 C CA . GLY A 1 82 ? -10.961 4.184 17.363 1.00 91.31 82 GLY A CA 1
ATOM 629 C C . GLY A 1 82 ? -10.388 3.130 16.430 1.00 91.31 82 GLY A C 1
ATOM 630 O O . GLY A 1 82 ? -9.170 3.013 16.277 1.00 91.31 82 GLY A O 1
ATOM 631 N N . GLN A 1 83 ? -11.268 2.392 15.764 1.00 89.12 83 GLN A N 1
ATOM 632 C CA . GLN A 1 83 ? -10.862 1.403 14.766 1.00 89.12 83 GLN A CA 1
ATOM 633 C C . GLN A 1 83 ? -10.216 2.067 13.538 1.00 89.12 83 GLN A C 1
ATOM 635 O O . GLN A 1 83 ? -10.495 3.236 13.234 1.00 89.12 83 GLN A O 1
ATOM 640 N N . PRO A 1 84 ? -9.369 1.350 12.780 1.00 82.81 84 PRO A N 1
ATOM 641 C CA . PRO A 1 84 ? -8.930 1.810 11.469 1.00 82.81 84 PRO A CA 1
ATOM 642 C C . PRO A 1 84 ? -10.120 2.230 10.597 1.00 82.81 84 PRO A C 1
ATOM 644 O O . PRO A 1 84 ? -11.189 1.635 10.637 1.00 82.81 84 PRO A O 1
ATOM 647 N N . ASN A 1 85 ? -9.941 3.284 9.800 1.00 81.19 85 ASN A N 1
ATOM 648 C CA . ASN A 1 85 ? -10.953 3.809 8.875 1.00 81.19 85 ASN A CA 1
ATOM 649 C C . ASN A 1 85 ? -12.254 4.367 9.485 1.00 81.19 85 ASN A C 1
ATOM 651 O O . ASN A 1 85 ? -13.056 4.881 8.713 1.00 81.19 85 ASN A O 1
ATOM 655 N N . CYS A 1 86 ? -12.436 4.431 10.811 1.00 86.06 86 CYS A N 1
ATOM 656 C CA . CYS A 1 86 ? -13.636 5.023 11.442 1.00 86.06 86 CYS A CA 1
ATOM 657 C C . CYS A 1 86 ? -13.771 6.556 11.275 1.00 86.06 86 CYS A C 1
ATOM 659 O O . CYS A 1 86 ? -14.717 7.174 11.757 1.00 86.06 86 CYS A O 1
ATOM 661 N N . GLY A 1 87 ? -12.817 7.206 10.598 1.00 85.12 87 GLY A N 1
ATOM 662 C CA . GLY A 1 87 ? -12.787 8.656 10.384 1.00 85.12 87 GLY A CA 1
ATOM 663 C C . GLY A 1 87 ? -12.043 9.455 11.459 1.00 85.12 87 GLY A C 1
ATOM 664 O O . GLY A 1 87 ? -12.039 10.683 11.384 1.00 85.12 87 GLY A O 1
ATOM 665 N N . LYS A 1 88 ? -11.337 8.786 12.380 1.00 89.88 88 LYS A N 1
ATOM 666 C CA . LYS A 1 88 ? -10.470 9.385 13.412 1.00 89.88 88 LYS A CA 1
ATOM 667 C C . LYS A 1 88 ? -9.561 10.505 12.884 1.00 89.88 88 LYS A C 1
ATOM 669 O O . LYS A 1 88 ? -9.665 11.642 13.326 1.00 89.88 88 LYS A O 1
ATOM 674 N N . SER A 1 89 ? -8.754 10.239 11.853 1.00 82.38 89 SER A N 1
ATOM 675 C CA . SER A 1 89 ? -7.858 11.257 11.276 1.00 82.38 89 SER A CA 1
ATOM 676 C C . SER A 1 89 ? -8.606 12.401 10.580 1.00 82.38 89 SER A C 1
ATOM 678 O O . SER A 1 89 ? -8.100 13.515 10.508 1.00 82.38 89 SER A O 1
ATOM 680 N N . THR A 1 90 ? -9.822 12.159 10.070 1.00 83.25 90 THR A N 1
ATOM 681 C CA . THR A 1 90 ? -10.660 13.234 9.501 1.00 83.25 90 THR A CA 1
ATOM 682 C C . THR A 1 90 ? -11.148 14.164 10.606 1.00 83.25 90 THR A C 1
ATOM 684 O O . THR A 1 90 ? -11.073 15.380 10.457 1.00 83.25 90 THR A O 1
ATOM 687 N N . LEU A 1 91 ? -11.582 13.591 11.730 1.00 87.38 91 LEU A N 1
ATOM 688 C CA . LEU A 1 91 ? -11.998 14.329 12.916 1.00 87.38 91 LEU A CA 1
ATOM 689 C C . LEU A 1 91 ? -10.824 15.116 13.522 1.00 87.38 91 LEU A C 1
ATOM 691 O O . LEU A 1 91 ? -10.960 16.310 13.775 1.00 87.38 91 LEU A O 1
ATOM 695 N N . PHE A 1 92 ? -9.651 14.490 13.656 1.00 85.88 92 PHE A N 1
ATOM 696 C CA . PHE A 1 92 ? -8.430 15.141 14.138 1.00 85.88 92 PHE A CA 1
ATOM 697 C C . PHE A 1 92 ? -8.027 16.339 13.263 1.00 85.88 92 PHE A C 1
ATOM 699 O O . PHE A 1 92 ? -7.822 17.444 13.767 1.00 85.88 92 PHE A O 1
ATOM 706 N N . ASN A 1 93 ? -8.003 16.162 11.937 1.00 81.94 93 ASN A N 1
ATOM 707 C CA . ASN A 1 93 ? -7.668 17.235 10.996 1.00 81.94 93 ASN A CA 1
ATOM 708 C C . ASN A 1 93 ? -8.675 18.393 11.025 1.00 81.94 93 ASN A C 1
ATOM 710 O O . ASN A 1 93 ? -8.288 19.535 10.792 1.00 81.94 93 ASN A O 1
ATOM 714 N N . HIS A 1 94 ? -9.951 18.126 11.312 1.00 81.88 94 HIS A N 1
ATOM 715 C CA . HIS A 1 94 ? -10.962 19.176 11.440 1.00 81.88 94 HIS A CA 1
ATOM 716 C C . HIS A 1 94 ? -10.744 20.046 12.691 1.00 81.88 94 HIS A C 1
ATOM 718 O O . HIS A 1 94 ? -11.121 21.216 12.703 1.00 81.88 94 HIS A O 1
ATOM 724 N N . LEU A 1 95 ? -10.144 19.486 13.743 1.00 79.25 95 LEU A N 1
ATOM 725 C CA . LEU A 1 95 ? -9.910 20.173 15.015 1.00 79.25 95 LEU A CA 1
ATOM 726 C C . LEU A 1 95 ? -8.572 20.915 15.053 1.00 79.25 95 LEU A C 1
ATOM 728 O O . LEU A 1 95 ? -8.481 22.001 15.616 1.00 79.25 95 LEU A O 1
ATOM 732 N N . VAL A 1 96 ? -7.541 20.326 14.452 1.00 75.12 96 VAL A N 1
ATOM 733 C CA . VAL A 1 96 ? -6.149 20.790 14.545 1.00 75.12 96 VAL A CA 1
ATOM 734 C C . VAL A 1 96 ? -5.674 21.486 13.258 1.00 75.12 96 VAL A C 1
ATOM 736 O O . VAL A 1 96 ? -4.750 22.302 13.269 1.00 75.12 96 VAL A O 1
ATOM 739 N N . GLY A 1 97 ? -6.297 21.181 12.119 1.00 65.94 97 GLY A N 1
ATOM 740 C CA . GLY A 1 97 ? -5.777 21.517 10.795 1.00 65.94 97 GLY A CA 1
ATOM 741 C C . GLY A 1 97 ? -4.589 20.637 10.380 1.00 65.94 97 GLY A C 1
ATOM 742 O O . GLY A 1 97 ? -4.199 19.700 11.068 1.00 65.94 97 GLY A O 1
ATOM 743 N N . TYR A 1 98 ? -3.971 20.949 9.235 1.00 53.66 98 TYR A N 1
ATOM 744 C CA . TYR A 1 98 ? -2.852 20.172 8.668 1.00 53.66 98 TYR A CA 1
ATOM 745 C C . TYR A 1 98 ? -1.480 20.444 9.323 1.00 53.66 98 TYR A C 1
ATOM 747 O O . TYR A 1 98 ? -0.462 19.976 8.819 1.00 53.66 98 TYR A O 1
ATOM 755 N N . LYS A 1 99 ? -1.422 21.217 10.418 1.00 43.69 99 LYS A N 1
ATOM 756 C CA . LYS A 1 99 ? -0.180 21.607 11.119 1.00 43.69 99 LYS A CA 1
ATOM 757 C C . LYS A 1 99 ? 0.079 20.761 12.375 1.00 43.69 99 LYS A C 1
ATOM 759 O O . LYS A 1 99 ? 0.541 21.278 13.389 1.00 43.69 99 LYS A O 1
ATOM 764 N N . ALA A 1 100 ? -0.249 19.475 12.335 1.00 51.88 100 ALA A N 1
ATOM 765 C CA . ALA A 1 100 ? 0.064 18.571 13.433 1.00 51.88 100 ALA A CA 1
ATOM 766 C C . ALA A 1 100 ? 1.562 18.229 13.437 1.00 51.88 100 ALA A C 1
ATOM 768 O O . ALA A 1 100 ? 2.130 17.927 12.386 1.00 51.88 100 ALA A O 1
ATOM 769 N N . ASN A 1 101 ? 2.198 18.269 14.610 1.00 47.38 101 ASN A N 1
ATOM 770 C CA . ASN A 1 101 ? 3.583 17.839 14.755 1.00 47.38 101 ASN A CA 1
ATOM 771 C C . ASN A 1 101 ? 3.603 16.316 14.939 1.00 47.38 101 ASN A C 1
ATOM 773 O O . ASN A 1 101 ? 3.018 15.779 15.881 1.00 47.38 101 ASN A O 1
ATOM 777 N N . THR A 1 102 ? 4.280 15.616 14.033 1.00 42.53 102 THR A N 1
ATOM 778 C CA . THR A 1 102 ? 4.588 14.188 14.170 1.00 42.53 102 THR A CA 1
ATOM 779 C C . THR A 1 102 ? 5.644 14.013 15.258 1.00 42.53 102 THR A C 1
ATOM 781 O O . THR A 1 102 ? 6.711 14.626 15.186 1.00 42.53 102 THR A O 1
ATOM 784 N N . SER A 1 103 ? 5.364 13.192 16.268 1.00 41.00 103 SER A N 1
ATOM 785 C CA . SER A 1 103 ? 6.313 12.856 17.331 1.00 41.00 103 SER A CA 1
ATOM 786 C C . SER A 1 103 ? 6.389 11.335 17.468 1.00 41.00 103 SER A C 1
ATOM 788 O O . SER A 1 103 ? 5.376 10.643 17.382 1.00 41.00 103 SER A O 1
ATOM 790 N N . ASN A 1 104 ? 7.605 10.815 17.633 1.00 43.44 104 ASN A N 1
ATOM 791 C CA . ASN A 1 104 ? 7.850 9.387 17.830 1.00 43.44 104 ASN A CA 1
ATOM 792 C C . ASN A 1 104 ? 7.791 9.055 19.322 1.00 43.44 104 ASN A C 1
ATOM 794 O O . ASN A 1 104 ? 8.305 9.821 20.143 1.00 43.44 104 ASN A O 1
ATOM 798 N N . LEU A 1 105 ? 7.240 7.889 19.672 1.00 44.66 105 LEU A N 1
ATOM 799 C CA . LEU A 1 105 ? 7.369 7.348 21.027 1.00 44.66 105 LEU A CA 1
ATOM 800 C C . LEU A 1 105 ? 8.860 7.056 21.309 1.00 44.66 105 LEU A C 1
ATOM 802 O O . LEU A 1 105 ? 9.551 6.565 20.405 1.00 44.66 105 LEU A O 1
ATOM 806 N N . PRO A 1 106 ? 9.374 7.296 22.531 1.00 32.97 106 PRO A N 1
ATOM 807 C CA . PRO A 1 106 ? 10.751 6.958 22.881 1.00 32.97 106 PRO A CA 1
ATOM 808 C C . PRO A 1 106 ? 11.078 5.498 22.527 1.00 32.97 106 PRO A C 1
ATOM 810 O O . PRO A 1 106 ? 10.454 4.572 23.037 1.00 32.97 106 PRO A O 1
ATOM 813 N N . GLY A 1 107 ? 12.049 5.298 21.630 1.00 38.03 107 GLY A N 1
ATOM 814 C CA . GLY A 1 107 ? 12.527 3.969 21.237 1.00 38.03 107 GLY A CA 1
ATOM 815 C C . GLY A 1 107 ? 11.737 3.256 20.132 1.00 38.03 107 GLY A C 1
ATOM 816 O O . GLY A 1 107 ? 11.966 2.066 19.932 1.00 38.03 107 GLY A O 1
ATOM 817 N N . THR A 1 108 ? 10.839 3.932 19.400 1.00 44.84 108 THR A N 1
ATOM 818 C CA . THR A 1 108 ? 10.037 3.279 18.345 1.00 44.84 108 THR A CA 1
ATOM 819 C C . THR A 1 108 ? 9.915 4.089 17.046 1.00 44.84 108 THR A C 1
ATOM 821 O O . THR A 1 108 ? 10.190 5.286 17.012 1.00 44.84 108 THR A O 1
ATOM 824 N N . THR A 1 109 ? 9.511 3.421 15.956 1.00 43.25 109 THR A N 1
ATOM 825 C CA . THR A 1 109 ? 9.318 4.007 14.612 1.00 43.25 109 THR A CA 1
ATOM 826 C C . THR A 1 109 ? 7.865 4.362 14.281 1.00 43.25 109 THR A C 1
ATOM 828 O O . THR A 1 109 ? 7.571 4.650 13.123 1.00 43.25 109 THR A O 1
ATOM 831 N N . VAL A 1 110 ? 6.942 4.280 15.241 1.00 49.84 110 VAL A N 1
ATOM 832 C CA . VAL A 1 110 ? 5.525 4.586 14.995 1.00 49.84 110 VAL A CA 1
ATOM 833 C C . VAL A 1 110 ? 5.252 6.010 15.474 1.00 49.84 110 VAL A C 1
ATOM 835 O O . VAL A 1 110 ? 5.564 6.382 16.606 1.00 49.84 110 VAL A O 1
ATOM 838 N N . GLU A 1 111 ? 4.717 6.811 14.560 1.00 54.44 111 GLU A N 1
ATOM 839 C CA . GLU A 1 111 ? 4.385 8.216 14.772 1.00 54.44 111 GLU A CA 1
ATOM 840 C C . GLU A 1 111 ? 2.996 8.326 15.412 1.00 54.44 111 GLU A C 1
ATOM 842 O O . GLU A 1 111 ? 2.034 7.732 14.920 1.00 54.44 111 GLU A O 1
ATOM 847 N N . TYR A 1 112 ? 2.867 9.131 16.465 1.00 64.19 112 TYR A N 1
ATOM 848 C CA . TYR A 1 112 ? 1.576 9.680 16.876 1.00 64.19 112 TYR A CA 1
ATOM 849 C C . TYR A 1 112 ? 1.550 11.177 16.547 1.00 64.19 112 TYR A C 1
ATOM 851 O O . TYR A 1 112 ? 2.579 11.867 16.544 1.00 64.19 112 TYR A O 1
ATOM 859 N N . LEU A 1 113 ? 0.360 11.701 16.261 1.00 65.44 113 LEU A N 1
ATOM 860 C CA . LEU A 1 113 ? 0.179 13.133 16.044 1.00 65.44 113 LEU A CA 1
ATOM 861 C C . LEU A 1 113 ? -0.191 13.767 17.380 1.00 65.44 113 LEU A C 1
ATOM 863 O O . LEU A 1 113 ? -1.252 13.485 17.935 1.00 65.44 113 LEU A O 1
ATOM 867 N N . ARG A 1 114 ? 0.691 14.626 17.896 1.00 74.44 114 ARG A N 1
ATOM 868 C CA . ARG A 1 114 ? 0.362 15.524 19.005 1.00 74.44 114 ARG A CA 1
ATOM 869 C C . ARG A 1 114 ? 0.124 16.906 18.444 1.00 74.44 114 ARG A C 1
ATOM 871 O O . ARG A 1 114 ? 0.915 17.422 17.649 1.00 74.44 114 ARG A O 1
ATOM 878 N N . SER A 1 115 ? -0.968 17.520 18.865 1.00 77.81 115 SER A N 1
ATOM 879 C CA . SER A 1 115 ? -1.170 18.921 18.561 1.00 77.81 115 SER A CA 1
ATOM 880 C C . SER A 1 115 ? -2.009 19.627 19.600 1.00 77.81 115 SER A C 1
ATOM 882 O O . SER A 1 115 ? -2.840 19.028 20.284 1.00 77.81 115 SER A O 1
ATOM 884 N N . GLU A 1 116 ? -1.769 20.925 19.694 1.00 80.31 116 GLU A N 1
ATOM 885 C CA . GLU A 1 116 ? -2.531 21.796 20.560 1.00 80.31 116 GLU A CA 1
ATOM 886 C C . GLU A 1 116 ? -3.764 22.297 19.818 1.00 80.31 116 GLU A C 1
ATOM 888 O O . GLU A 1 116 ? -3.665 22.857 18.725 1.00 80.31 116 GLU A O 1
ATOM 893 N N . ALA A 1 117 ? -4.926 22.114 20.432 1.00 79.38 117 ALA A N 1
ATOM 894 C CA . ALA A 1 117 ? -6.186 22.632 19.928 1.00 79.38 117 ALA A CA 1
ATOM 895 C C . ALA A 1 117 ? -6.784 23.613 20.936 1.00 79.38 117 ALA A C 1
ATOM 897 O O . ALA A 1 117 ? -6.688 23.426 22.151 1.00 79.38 117 ALA A O 1
ATOM 898 N N . TRP A 1 118 ? -7.430 24.655 20.422 1.00 78.38 118 TRP A N 1
ATOM 899 C CA . TRP A 1 118 ? -8.234 25.573 21.219 1.00 78.38 118 TRP A CA 1
ATOM 900 C C . TRP A 1 118 ? -9.700 25.313 20.911 1.00 78.38 118 TRP A C 1
ATOM 902 O O . TRP A 1 118 ? -10.168 25.610 19.814 1.00 78.38 118 TRP A O 1
ATOM 912 N N . VAL A 1 119 ? -10.424 24.748 21.875 1.00 78.25 119 VAL A N 1
ATOM 913 C CA . VAL A 1 119 ? -11.855 24.445 21.728 1.00 78.25 119 VAL A CA 1
ATOM 914 C C . VAL A 1 119 ? -12.582 24.931 22.970 1.00 78.25 119 VAL A C 1
ATOM 916 O O . VAL A 1 119 ? -12.107 24.737 24.089 1.00 78.25 119 VAL A O 1
ATOM 919 N N . ALA A 1 120 ? -13.715 25.610 22.774 1.00 72.38 120 ALA A N 1
ATOM 920 C CA . ALA A 1 120 ? -14.522 26.184 23.854 1.00 72.38 120 ALA A CA 1
ATOM 921 C C . ALA A 1 120 ? -13.708 27.028 24.869 1.00 72.38 120 ALA A C 1
ATOM 923 O O . ALA A 1 120 ? -13.965 26.995 26.070 1.00 72.38 120 ALA A O 1
ATOM 924 N N . GLY A 1 121 ? -12.689 27.759 24.394 1.00 73.62 121 GLY A N 1
ATOM 925 C CA . GLY A 1 121 ? -11.838 28.613 25.232 1.00 73.62 121 GLY A CA 1
ATOM 926 C C . GLY A 1 121 ? -10.835 27.873 26.131 1.00 73.62 121 GLY A C 1
ATOM 927 O O . GLY A 1 121 ? -10.183 28.517 26.950 1.00 73.62 121 GLY A O 1
ATOM 928 N N . ARG A 1 122 ? -10.677 26.548 25.991 1.00 79.75 122 ARG A N 1
ATOM 929 C CA . ARG A 1 122 ? -9.649 25.753 26.684 1.00 79.75 122 ARG A CA 1
ATOM 930 C C . ARG A 1 122 ? -8.564 25.280 25.723 1.00 79.75 122 ARG A C 1
ATOM 932 O O . ARG A 1 122 ? -8.842 24.920 24.580 1.00 79.75 122 ARG A O 1
ATOM 939 N N . ARG A 1 123 ? -7.334 25.239 26.236 1.00 83.62 123 ARG A N 1
ATOM 940 C CA . ARG A 1 123 ? -6.180 24.633 25.570 1.00 83.62 123 ARG A CA 1
ATOM 941 C C . ARG A 1 123 ? -6.193 23.125 25.817 1.00 83.62 123 ARG A C 1
ATOM 943 O O . ARG A 1 123 ? -6.212 22.694 26.970 1.00 83.62 123 ARG A O 1
ATOM 950 N N . LEU A 1 124 ? -6.188 22.354 24.738 1.00 87.00 124 LEU A N 1
ATOM 951 C CA . LEU A 1 124 ? -6.168 20.894 24.750 1.00 87.00 124 LEU A CA 1
ATOM 952 C C . LEU A 1 124 ? -4.876 20.399 24.119 1.00 87.00 124 LEU A C 1
ATOM 954 O O . LEU A 1 124 ? -4.441 20.933 23.099 1.00 87.00 124 LEU A O 1
ATOM 958 N N . GLU A 1 125 ? -4.319 19.342 24.684 1.00 88.94 125 GLU A N 1
ATOM 959 C CA . GLU A 1 125 ? -3.341 18.494 24.022 1.00 88.94 125 GLU A CA 1
ATOM 960 C C . GLU A 1 125 ? -4.097 17.292 23.445 1.00 88.94 125 GLU A C 1
ATOM 962 O O . GLU A 1 125 ? -4.542 16.409 24.179 1.00 88.94 125 GLU A O 1
ATOM 967 N N . MET A 1 126 ? -4.293 17.281 22.126 1.00 87.56 126 MET A N 1
ATOM 968 C CA . MET A 1 126 ? -4.922 16.155 21.443 1.00 87.56 126 MET A CA 1
ATOM 969 C C . MET A 1 126 ? -3.862 15.170 20.969 1.00 87.56 126 MET A C 1
ATOM 971 O O . MET A 1 126 ? -2.939 15.547 20.237 1.00 87.56 126 MET A O 1
ATOM 975 N N . ILE A 1 127 ? -4.026 13.906 21.353 1.00 89.19 127 ILE A N 1
ATOM 976 C CA . ILE A 1 127 ? -3.147 12.809 20.952 1.00 89.19 127 ILE A CA 1
ATOM 977 C C . ILE A 1 127 ? -3.914 11.871 20.021 1.00 89.19 127 ILE A C 1
ATOM 979 O O . ILE A 1 127 ? -4.847 11.198 20.453 1.00 89.19 127 ILE A O 1
ATOM 983 N N . ASP A 1 128 ? -3.513 11.809 18.750 1.00 88.00 128 ASP A N 1
ATOM 984 C CA . ASP A 1 128 ? -4.045 10.829 17.802 1.00 88.00 128 ASP A CA 1
ATOM 985 C C . ASP A 1 128 ? -3.306 9.497 17.958 1.00 88.00 128 ASP A C 1
ATOM 987 O O . ASP A 1 128 ? -2.145 9.379 17.555 1.00 88.00 128 ASP A O 1
ATOM 991 N N . LEU A 1 129 ? -3.966 8.494 18.541 1.00 88.06 129 LEU A N 1
ATOM 992 C CA . LEU A 1 129 ? -3.392 7.155 18.675 1.00 88.06 129 LEU A CA 1
ATOM 993 C C . LEU A 1 129 ? -3.606 6.345 17.390 1.00 88.06 129 LEU A C 1
ATOM 995 O O . LEU A 1 129 ? -4.615 6.553 16.709 1.00 88.06 129 LEU A O 1
ATOM 999 N N . PRO A 1 130 ? -2.696 5.428 17.017 1.00 82.81 130 PRO A N 1
ATOM 1000 C CA . PRO A 1 130 ? -2.941 4.481 15.934 1.00 82.81 130 PRO A CA 1
ATOM 1001 C C . PRO A 1 130 ? -4.294 3.770 16.089 1.00 82.81 130 PRO A C 1
ATOM 1003 O O . PRO A 1 130 ? -4.754 3.502 17.197 1.00 82.81 130 PRO A O 1
ATOM 1006 N N . GLY A 1 131 ? -4.967 3.512 14.965 1.00 83.12 131 GLY A N 1
ATOM 1007 C CA . GLY A 1 131 ? -6.246 2.807 15.005 1.00 83.12 131 GLY A CA 1
ATOM 1008 C C . GLY A 1 131 ? -6.040 1.366 15.462 1.00 83.12 131 GLY A C 1
ATOM 1009 O O . GLY A 1 131 ? -5.158 0.700 14.930 1.00 83.12 131 GLY A O 1
ATOM 1010 N N . THR A 1 132 ? -6.851 0.900 16.408 1.00 83.94 132 THR A N 1
ATOM 1011 C CA . THR A 1 132 ? -6.778 -0.465 16.949 1.00 83.94 132 THR A CA 1
ATOM 1012 C C . THR A 1 132 ? -8.163 -1.099 16.988 1.00 83.94 132 THR A C 1
ATOM 1014 O O . THR A 1 132 ? -9.161 -0.395 17.153 1.00 83.94 132 THR A O 1
ATOM 1017 N N . TYR A 1 133 ? -8.240 -2.420 16.832 1.00 82.06 133 TYR A N 1
ATOM 1018 C CA . TYR A 1 133 ? -9.486 -3.164 17.035 1.00 82.06 133 TYR A CA 1
ATOM 1019 C C . TYR A 1 133 ? -9.659 -3.639 18.482 1.00 82.06 133 TYR A C 1
ATOM 1021 O O . TYR A 1 133 ? -10.791 -3.824 18.923 1.00 82.06 133 TYR A O 1
ATOM 1029 N N . SER A 1 134 ? -8.562 -3.809 19.226 1.00 83.50 134 SER A N 1
ATOM 1030 C CA . SER A 1 134 ? -8.577 -4.285 20.610 1.00 83.50 134 SER A CA 1
ATOM 1031 C C . SER A 1 134 ? -7.378 -3.773 21.413 1.00 83.50 134 SER A C 1
ATOM 1033 O O . SER A 1 134 ? -6.358 -3.358 20.873 1.00 83.50 134 SER A O 1
ATOM 1035 N N . LEU A 1 135 ? -7.464 -3.839 22.739 1.00 80.38 135 LEU A N 1
ATOM 1036 C CA . LEU A 1 135 ? -6.311 -3.671 23.626 1.00 80.38 135 LEU A CA 1
ATOM 1037 C C . LEU A 1 135 ? -5.373 -4.888 23.653 1.00 80.38 135 LEU A C 1
ATOM 1039 O O . LEU A 1 135 ? -4.338 -4.822 24.313 1.00 80.38 135 LEU A O 1
ATOM 1043 N N . VAL A 1 136 ? -5.722 -5.985 22.973 1.00 76.31 136 VAL A N 1
ATOM 1044 C CA . VAL A 1 136 ? -4.825 -7.126 22.742 1.00 76.31 136 VAL A CA 1
ATOM 1045 C C . VAL A 1 136 ? -4.095 -6.895 21.416 1.00 76.31 136 VAL A C 1
ATOM 1047 O O . VAL A 1 136 ? -4.733 -6.985 20.368 1.00 76.31 136 VAL A O 1
ATOM 1050 N N . PRO A 1 137 ? -2.794 -6.567 21.434 1.00 68.94 137 PRO A N 1
ATOM 1051 C CA . PRO A 1 137 ? -2.127 -6.076 20.242 1.00 68.94 137 PRO A CA 1
ATOM 1052 C C . PRO A 1 137 ? -1.702 -7.206 19.300 1.00 68.94 137 PRO A C 1
ATOM 1054 O O . PRO A 1 137 ? -1.077 -8.180 19.720 1.00 68.94 137 PRO A O 1
ATOM 1057 N N . CYS A 1 138 ? -1.971 -7.028 18.010 1.00 66.56 138 CYS A N 1
ATOM 1058 C CA . CYS A 1 138 ? -1.516 -7.904 16.928 1.00 66.56 138 CYS A CA 1
ATOM 1059 C C . CYS A 1 138 ? -0.275 -7.357 16.205 1.00 66.56 138 CYS A C 1
ATOM 1061 O O . CYS A 1 138 ? 0.457 -8.118 15.567 1.00 66.56 138 CYS A O 1
ATOM 1063 N N . ASP A 1 139 ? -0.018 -6.050 16.310 1.00 67.25 139 ASP A N 1
ATOM 1064 C CA . ASP A 1 139 ? 1.108 -5.376 15.664 1.00 67.25 139 ASP A CA 1
ATOM 1065 C C . ASP A 1 139 ? 1.817 -4.355 16.578 1.00 67.25 139 ASP A C 1
ATOM 1067 O O . ASP A 1 139 ? 1.389 -4.056 17.695 1.00 67.25 139 ASP A O 1
ATOM 1071 N N . GLU A 1 140 ? 2.948 -3.820 16.104 1.00 67.88 140 GLU A N 1
ATOM 1072 C CA . GLU A 1 140 ? 3.758 -2.848 16.853 1.00 67.88 140 GLU A CA 1
ATOM 1073 C C . GLU A 1 140 ? 3.011 -1.528 17.145 1.00 67.88 140 GLU A C 1
ATOM 1075 O O . GLU A 1 140 ? 3.323 -0.868 18.137 1.00 67.88 140 GLU A O 1
ATOM 1080 N N . ALA A 1 141 ? 2.038 -1.129 16.320 1.00 69.00 141 ALA A N 1
ATOM 1081 C CA . ALA A 1 141 ? 1.274 0.104 16.507 1.00 69.00 141 ALA A CA 1
ATOM 1082 C C . ALA A 1 141 ? 0.176 -0.062 17.573 1.00 69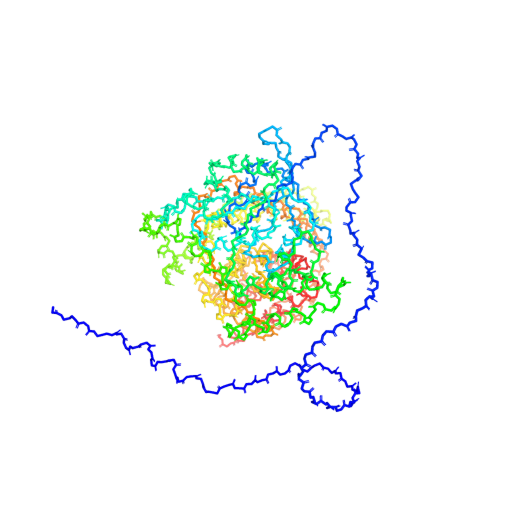.00 141 ALA A C 1
ATOM 1084 O O . ALA A 1 141 ? -0.030 0.834 18.401 1.00 69.00 141 ALA A O 1
ATOM 1085 N N . GLU A 1 142 ? -0.478 -1.222 17.619 1.00 77.75 142 GLU A N 1
ATOM 1086 C CA . GLU A 1 142 ? -1.427 -1.583 18.673 1.00 77.75 142 GLU A CA 1
ATOM 1087 C C . GLU A 1 142 ? -0.717 -1.739 20.027 1.00 77.75 142 GLU A C 1
ATOM 1089 O O . GLU A 1 142 ? -1.215 -1.231 21.036 1.00 77.75 142 GLU A O 1
ATOM 1094 N N . VAL A 1 143 ? 0.489 -2.337 20.057 1.00 77.88 143 VAL A N 1
ATOM 1095 C CA . VAL A 1 143 ? 1.321 -2.409 21.279 1.00 77.88 143 VAL A CA 1
ATOM 1096 C C . VAL A 1 143 ? 1.544 -1.012 21.857 1.00 77.88 143 VAL A C 1
ATOM 1098 O O . VAL A 1 143 ? 1.429 -0.810 23.066 1.00 77.88 143 VAL A O 1
ATOM 1101 N N . GLN A 1 144 ? 1.850 -0.032 21.007 1.00 76.12 144 GLN A N 1
ATOM 1102 C CA . GLN A 1 144 ? 2.102 1.335 21.455 1.00 76.12 144 GLN A CA 1
ATOM 1103 C C . GLN A 1 144 ? 0.849 2.057 21.915 1.00 76.12 144 GLN A C 1
ATOM 1105 O O . GLN A 1 144 ? 0.893 2.733 22.939 1.00 76.12 144 GLN A O 1
ATOM 1110 N N . THR A 1 145 ? -0.260 1.885 21.197 1.00 82.75 145 THR A N 1
ATOM 1111 C CA . THR A 1 145 ? -1.564 2.430 21.590 1.00 82.75 145 THR A CA 1
ATOM 1112 C C . THR A 1 145 ? -1.928 1.958 22.994 1.00 82.75 145 THR A C 1
ATOM 1114 O O . THR A 1 145 ? -2.205 2.773 23.872 1.00 82.75 145 THR A O 1
ATOM 1117 N N . ARG A 1 146 ? -1.812 0.649 23.245 1.00 85.31 146 ARG A N 1
ATOM 1118 C CA . ARG A 1 146 ? -2.025 0.054 24.567 1.00 85.31 146 ARG A CA 1
ATOM 1119 C C . ARG A 1 146 ? -1.061 0.625 25.613 1.00 85.31 146 ARG A C 1
ATOM 1121 O O . ARG A 1 146 ? -1.498 1.060 26.674 1.00 85.31 146 ARG A O 1
ATOM 1128 N N . ASN A 1 147 ? 0.243 0.637 25.332 1.00 81.81 147 ASN A N 1
ATOM 1129 C CA . ASN A 1 147 ? 1.247 1.109 26.291 1.00 81.81 147 ASN A CA 1
ATOM 1130 C C . ASN A 1 147 ? 1.042 2.586 26.660 1.00 81.81 147 ASN A C 1
ATOM 1132 O O . ASN A 1 147 ? 1.212 2.936 27.827 1.00 81.81 147 ASN A O 1
ATOM 1136 N N . PHE A 1 148 ? 0.656 3.422 25.691 1.00 84.75 148 PHE A N 1
ATOM 1137 C CA . PHE A 1 148 ? 0.331 4.830 25.901 1.00 84.75 148 PHE A CA 1
ATOM 1138 C C . PHE A 1 148 ? -0.877 4.981 26.828 1.00 84.75 148 PHE A C 1
ATOM 1140 O O . PHE A 1 148 ? -0.768 5.654 27.845 1.00 84.75 148 PHE A O 1
ATOM 1147 N N . LEU A 1 149 ? -1.988 4.295 26.535 1.00 85.56 149 LEU A N 1
ATOM 1148 C CA . LEU A 1 149 ? -3.208 4.360 27.353 1.00 85.56 149 LEU A CA 1
ATOM 1149 C C . LEU A 1 149 ? -2.984 3.951 28.813 1.00 85.56 149 LEU A C 1
ATOM 1151 O O . LEU A 1 149 ? -3.653 4.469 29.698 1.00 85.56 149 LEU A O 1
ATOM 1155 N N . ILE A 1 150 ? -2.062 3.017 29.063 1.00 81.94 150 ILE A N 1
ATOM 1156 C CA . ILE A 1 150 ? -1.787 2.502 30.412 1.00 81.94 150 ILE A CA 1
ATOM 1157 C C . ILE A 1 150 ? -0.738 3.344 31.152 1.00 81.94 150 ILE A C 1
ATOM 1159 O O . ILE A 1 150 ? -0.756 3.407 32.380 1.00 81.94 150 ILE A O 1
ATOM 1163 N N . SER A 1 151 ? 0.238 3.913 30.440 1.00 78.88 151 SER A N 1
ATOM 1164 C CA . SER A 1 151 ? 1.440 4.488 31.068 1.00 78.88 151 SER A CA 1
ATOM 1165 C C . SER A 1 151 ? 1.449 6.013 31.096 1.00 78.88 151 SER A C 1
ATOM 1167 O O . SER A 1 151 ? 2.126 6.590 31.943 1.00 78.88 151 SER A O 1
ATOM 1169 N N . GLU A 1 152 ? 0.733 6.665 30.184 1.00 82.19 152 GLU A N 1
ATOM 1170 C CA . GLU A 1 152 ? 0.696 8.122 30.075 1.00 82.19 152 GLU A CA 1
ATOM 1171 C C . GLU A 1 152 ? -0.560 8.678 30.758 1.00 82.19 152 GLU A C 1
ATOM 1173 O O . GLU A 1 152 ? -1.633 8.083 30.655 1.00 82.19 152 GLU A O 1
ATOM 1178 N N . PRO A 1 153 ? -0.473 9.826 31.453 1.00 81.62 153 PRO A N 1
ATOM 1179 C CA . PRO A 1 153 ? -1.645 10.430 32.065 1.00 81.62 153 PRO A CA 1
ATOM 1180 C C . PRO A 1 153 ? -2.535 11.056 30.983 1.00 81.62 153 PRO A C 1
ATOM 1182 O O . PRO A 1 153 ? -2.094 11.929 30.227 1.00 81.62 153 PRO A O 1
ATOM 1185 N N . ILE A 1 154 ? -3.787 10.600 30.933 1.00 89.38 154 ILE A N 1
ATOM 1186 C CA . ILE A 1 154 ? -4.838 11.044 30.012 1.00 89.38 154 ILE A CA 1
ATOM 1187 C C . ILE A 1 154 ? -6.027 11.513 30.853 1.00 89.38 154 ILE A C 1
ATOM 1189 O O . ILE A 1 154 ? -6.438 10.810 31.773 1.00 89.38 154 ILE A O 1
ATOM 1193 N N . ASP A 1 155 ? -6.586 12.680 30.527 1.00 91.31 155 ASP A N 1
ATOM 1194 C CA . ASP A 1 155 ? -7.725 13.248 31.258 1.00 91.31 155 ASP A CA 1
ATOM 1195 C C . ASP A 1 155 ? -9.070 12.734 30.718 1.00 91.31 155 ASP A C 1
ATOM 1197 O O . ASP A 1 155 ? -10.040 12.622 31.463 1.00 91.31 155 ASP A O 1
ATOM 1201 N N . ALA A 1 156 ? -9.147 12.425 29.418 1.00 92.25 156 ALA A N 1
ATOM 1202 C CA . ALA A 1 156 ? -10.310 11.783 28.807 1.00 92.25 156 ALA A CA 1
ATOM 1203 C C . ALA A 1 156 ? -9.982 11.090 27.477 1.00 92.25 156 ALA A C 1
ATOM 1205 O O . ALA A 1 156 ? -9.044 11.453 26.761 1.00 92.25 156 ALA A O 1
ATOM 1206 N N . VAL A 1 157 ? -10.826 10.130 27.113 1.00 93.56 157 VAL A N 1
ATOM 1207 C CA . VAL A 1 157 ? -10.801 9.418 25.838 1.00 93.56 157 VAL A CA 1
ATOM 1208 C C . VAL A 1 157 ? -11.974 9.878 24.976 1.00 93.56 157 VAL A C 1
ATOM 1210 O O . VAL A 1 157 ? -13.136 9.795 25.372 1.00 93.56 157 VAL A O 1
ATOM 1213 N N . LEU A 1 158 ? -11.675 10.329 23.760 1.00 95.31 158 LEU A N 1
ATOM 1214 C CA . LEU A 1 158 ? -12.667 10.509 22.705 1.00 95.31 158 LEU A CA 1
ATOM 1215 C C . LEU A 1 158 ? -12.591 9.294 21.774 1.00 95.31 158 LEU A C 1
ATOM 1217 O O . LEU A 1 158 ? -11.694 9.183 20.937 1.00 95.31 158 LEU A O 1
ATOM 1221 N N . ASN A 1 159 ? -13.522 8.362 21.961 1.00 96.19 159 ASN A N 1
ATOM 1222 C CA . ASN A 1 159 ? -13.588 7.107 21.225 1.00 96.19 159 ASN A CA 1
ATOM 1223 C C . ASN A 1 159 ? -14.425 7.280 19.950 1.00 96.19 159 ASN A C 1
ATOM 1225 O O . ASN A 1 159 ? -15.634 7.484 20.016 1.00 96.19 159 ASN A O 1
ATOM 1229 N N . VAL A 1 160 ? -13.782 7.221 18.787 1.00 96.50 160 VAL A N 1
ATOM 1230 C CA . VAL A 1 160 ? -14.395 7.389 17.467 1.00 96.50 160 VAL A CA 1
ATOM 1231 C C . VAL A 1 160 ? -14.799 6.029 16.908 1.00 96.50 160 VAL A C 1
ATOM 1233 O O . VAL A 1 160 ? -13.960 5.169 16.642 1.00 96.50 160 VAL A O 1
ATOM 1236 N N . VAL A 1 161 ? -16.098 5.857 16.681 1.00 95.56 161 VAL A N 1
ATOM 1237 C CA . VAL A 1 161 ? -16.710 4.610 16.212 1.00 95.56 161 VAL A CA 1
ATOM 1238 C C . VAL A 1 161 ? -17.459 4.844 14.903 1.00 95.56 161 VAL A C 1
ATOM 1240 O O . VAL A 1 161 ? -18.127 5.862 14.743 1.00 95.56 161 VAL A O 1
ATOM 1243 N N . ASP A 1 162 ? -17.351 3.906 13.957 1.00 93.69 162 ASP A N 1
ATOM 1244 C CA . ASP A 1 162 ? -18.156 3.903 12.730 1.00 93.69 162 ASP A CA 1
ATOM 1245 C C . ASP A 1 162 ? -19.565 3.371 13.033 1.00 93.69 162 ASP A C 1
ATOM 1247 O O . ASP A 1 162 ? -19.768 2.184 13.291 1.00 93.69 162 ASP A O 1
ATOM 1251 N N . ALA A 1 163 ? -20.559 4.254 12.961 1.00 95.19 163 ALA A N 1
ATOM 1252 C CA . ALA A 1 163 ? -21.970 3.943 13.160 1.00 95.19 163 ALA A CA 1
ATOM 1253 C C . ALA A 1 163 ? -22.484 2.843 12.216 1.00 95.19 163 ALA A C 1
ATOM 1255 O O . ALA A 1 163 ? -23.418 2.116 12.543 1.00 95.19 163 ALA A O 1
ATOM 1256 N N . SER A 1 164 ? -21.875 2.696 11.038 1.00 90.50 164 SER A N 1
ATOM 1257 C CA . SER A 1 164 ? -22.256 1.704 10.036 1.00 90.50 164 SER A CA 1
ATOM 1258 C C . SER A 1 164 ? -21.752 0.284 10.351 1.00 90.50 164 SER A C 1
ATOM 1260 O O . SER A 1 164 ? -22.128 -0.660 9.650 1.00 90.50 164 SER A O 1
ATOM 1262 N N . LEU A 1 165 ? -20.898 0.142 11.374 1.00 90.81 165 LEU A N 1
ATOM 1263 C CA . LEU A 1 165 ? -20.293 -1.102 11.869 1.00 90.81 165 LEU A CA 1
ATOM 1264 C C . LEU A 1 165 ? -20.424 -1.226 13.403 1.00 90.81 165 LEU A C 1
ATOM 1266 O O . LEU A 1 165 ? -19.631 -1.920 14.041 1.00 90.81 165 LEU A O 1
ATOM 1270 N N . LEU A 1 166 ? -21.431 -0.563 13.988 1.00 93.00 166 LEU A N 1
ATOM 1271 C CA . LEU A 1 166 ? -21.557 -0.332 15.430 1.00 93.00 166 LEU A CA 1
ATOM 1272 C C . LEU A 1 166 ? -21.348 -1.592 16.289 1.00 93.00 166 LEU A C 1
ATOM 1274 O O . LEU A 1 166 ? -20.573 -1.534 17.238 1.00 93.00 166 LEU A O 1
ATOM 1278 N N . SER A 1 167 ? -21.966 -2.728 15.945 1.00 89.69 167 SER A N 1
ATOM 1279 C CA . SER A 1 167 ? -21.851 -3.974 16.725 1.00 89.69 167 SER A CA 1
ATOM 1280 C C . SER A 1 167 ? -20.402 -4.428 16.926 1.00 89.69 167 SER A C 1
AT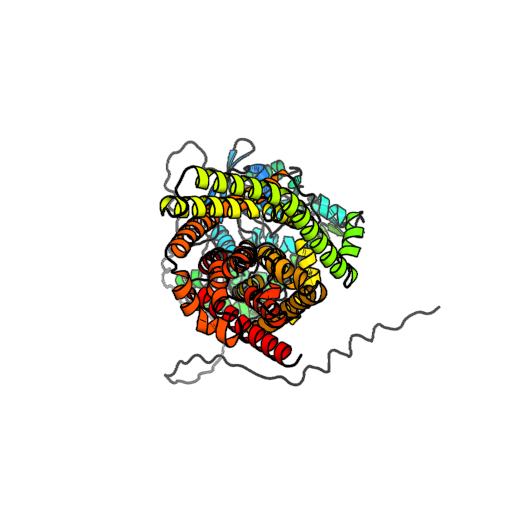OM 1282 O O . SER A 1 167 ? -20.013 -4.791 18.031 1.00 89.69 167 SER A O 1
ATOM 1284 N N . ARG A 1 168 ? -19.572 -4.335 15.881 1.00 87.62 168 ARG A N 1
ATOM 1285 C CA . ARG A 1 168 ? -18.140 -4.661 15.945 1.00 87.62 168 ARG A CA 1
ATOM 1286 C C . ARG A 1 168 ? -17.350 -3.578 16.674 1.00 87.62 168 ARG A C 1
ATOM 1288 O O . ARG A 1 168 ? -16.412 -3.874 17.406 1.00 87.62 168 ARG A O 1
ATOM 1295 N N . SER A 1 169 ? -17.673 -2.311 16.438 1.00 91.31 169 SER A N 1
ATOM 1296 C CA . SER A 1 169 ? -16.942 -1.184 17.028 1.00 91.31 169 SER A CA 1
ATOM 1297 C C . SER A 1 169 ? -17.170 -1.023 18.535 1.00 91.31 169 SER A C 1
ATOM 1299 O O . SER A 1 169 ? -16.326 -0.457 19.236 1.00 91.31 169 SER A O 1
ATOM 1301 N N . LEU A 1 170 ? -18.289 -1.535 19.052 1.00 94.94 170 LEU A N 1
ATOM 1302 C CA . LEU A 1 170 ? -18.590 -1.521 20.479 1.00 94.94 170 LEU A CA 1
ATOM 1303 C C . LEU A 1 170 ? -17.630 -2.389 21.298 1.00 94.94 170 LEU A C 1
ATOM 1305 O O . LEU A 1 170 ? -17.362 -2.032 22.438 1.00 94.94 170 LEU A O 1
ATOM 1309 N N . GLU A 1 171 ? -17.025 -3.438 20.734 1.00 93.25 171 GLU A N 1
ATOM 1310 C CA . GLU A 1 171 ? -16.067 -4.282 21.470 1.00 93.25 171 GLU A CA 1
ATOM 1311 C C . GLU A 1 171 ? -14.873 -3.477 22.015 1.00 93.25 171 GLU A C 1
ATOM 1313 O O . GLU A 1 171 ? -14.513 -3.611 23.186 1.00 93.25 171 GLU A O 1
ATOM 1318 N N . LEU A 1 172 ? -14.307 -2.575 21.202 1.00 92.44 172 LEU A N 1
ATOM 1319 C CA . LEU A 1 172 ? -13.258 -1.653 21.651 1.00 92.44 172 LEU A CA 1
ATOM 1320 C C . LEU A 1 172 ? -13.795 -0.673 22.701 1.00 92.44 172 LEU A C 1
ATOM 1322 O O . LEU A 1 172 ? -13.108 -0.358 23.667 1.00 92.44 172 LEU A O 1
ATOM 1326 N N . THR A 1 173 ? -15.032 -0.205 22.527 1.00 94.50 173 THR A N 1
ATOM 1327 C CA . THR A 1 173 ? -15.684 0.730 23.455 1.00 94.50 173 THR A CA 1
ATOM 1328 C C . THR A 1 173 ? -15.828 0.120 24.844 1.00 94.50 173 THR A C 1
ATOM 1330 O O . THR A 1 173 ? -15.493 0.780 25.821 1.00 94.50 173 THR A O 1
ATOM 1333 N N . LEU A 1 174 ? -16.240 -1.148 24.938 1.00 93.44 174 LEU A N 1
ATOM 1334 C CA . LEU A 1 174 ? -16.334 -1.872 26.207 1.00 93.44 174 LEU A CA 1
ATOM 1335 C C . LEU A 1 174 ? -14.975 -1.949 26.912 1.00 93.44 174 LEU A C 1
ATOM 1337 O O . LEU A 1 174 ? -14.891 -1.685 28.106 1.00 93.44 174 LEU A O 1
ATOM 1341 N N . GLN A 1 175 ? -13.897 -2.197 26.165 1.00 91.56 175 GLN A N 1
ATOM 1342 C CA . GLN A 1 175 ? -12.538 -2.167 26.716 1.00 91.56 175 GLN A CA 1
ATOM 1343 C C . GLN A 1 175 ? -12.104 -0.760 27.157 1.00 91.56 175 GLN A C 1
ATOM 1345 O O . GLN A 1 175 ? -11.339 -0.624 28.107 1.00 91.56 175 GLN A O 1
ATOM 1350 N N . MET A 1 176 ? -12.587 0.304 26.503 1.00 91.44 176 MET A N 1
ATOM 1351 C CA . MET A 1 176 ? -12.300 1.679 26.939 1.00 91.44 176 MET A CA 1
ATOM 1352 C C . MET A 1 176 ? -12.970 1.999 28.276 1.00 91.44 176 MET A C 1
ATOM 1354 O O . MET A 1 176 ? -12.380 2.700 29.094 1.00 91.44 176 MET A O 1
ATOM 1358 N N . LEU A 1 177 ? -14.164 1.453 28.529 1.00 91.12 177 LEU A N 1
ATOM 1359 C CA . LEU A 1 177 ? -14.846 1.592 29.820 1.00 91.12 177 LEU A CA 1
ATOM 1360 C C . LEU A 1 177 ? -14.079 0.897 30.959 1.00 91.12 177 LEU A C 1
ATOM 1362 O O . LEU A 1 177 ? -14.197 1.298 32.112 1.00 91.12 177 LEU A O 1
ATOM 1366 N N . GLU A 1 178 ? -13.247 -0.102 30.652 1.00 89.75 178 GLU A N 1
ATOM 1367 C CA . GLU A 1 178 ? -12.397 -0.786 31.637 1.00 89.75 178 GLU A CA 1
ATOM 1368 C C . GLU A 1 178 ? -11.159 0.033 32.043 1.00 89.75 178 GLU A C 1
ATOM 1370 O O . GLU A 1 178 ? -10.550 -0.274 33.065 1.00 89.75 178 GLU A O 1
ATOM 1375 N N . LEU A 1 179 ? -10.779 1.085 31.298 1.00 85.75 179 LEU A N 1
ATOM 1376 C CA . LEU A 1 179 ? -9.589 1.905 31.590 1.00 85.75 179 LEU A CA 1
ATOM 1377 C C . LEU A 1 179 ? -9.755 2.829 32.805 1.00 85.75 179 LEU A C 1
ATOM 1379 O O . LEU A 1 179 ? -8.754 3.349 33.294 1.00 85.75 179 LEU A O 1
ATOM 1383 N N . ASN A 1 180 ? -10.980 3.001 33.315 1.00 84.00 180 ASN A N 1
ATOM 1384 C CA . ASN A 1 180 ? -11.306 3.923 34.410 1.00 84.00 180 ASN A CA 1
ATOM 1385 C C . ASN A 1 180 ? -10.927 5.391 34.105 1.00 84.00 180 ASN A C 1
ATOM 1387 O O . ASN A 1 180 ? -10.524 6.152 34.982 1.00 84.00 180 ASN A O 1
ATOM 1391 N N . VAL A 1 181 ? -11.042 5.784 32.834 1.00 88.62 181 VAL A N 1
ATOM 1392 C CA . VAL A 1 181 ? -10.824 7.152 32.337 1.00 88.62 181 VAL A CA 1
ATOM 1393 C C . VAL A 1 181 ? -12.149 7.655 31.753 1.00 88.62 181 VAL A C 1
ATOM 1395 O O . VAL A 1 181 ? -12.871 6.853 31.160 1.00 88.62 181 VAL A O 1
ATOM 1398 N N . PRO A 1 182 ? -12.508 8.946 31.877 1.00 92.00 182 PRO A N 1
ATOM 1399 C CA . PRO A 1 182 ? -13.702 9.495 31.235 1.00 92.00 182 PRO A CA 1
ATOM 1400 C C . PRO A 1 182 ? -13.734 9.216 29.726 1.00 92.00 182 PRO A C 1
ATOM 1402 O O . PRO A 1 182 ? -12.787 9.552 29.015 1.00 92.00 182 PRO A O 1
ATOM 1405 N N . VAL A 1 183 ? -14.827 8.634 29.221 1.00 93.31 183 VAL A N 1
ATOM 1406 C CA . VAL A 1 183 ? -14.984 8.284 27.797 1.00 93.31 183 VAL A CA 1
ATOM 1407 C C . VAL A 1 183 ? -16.164 9.035 27.181 1.00 93.31 183 VAL A C 1
ATOM 1409 O O . VAL A 1 183 ? -17.241 9.107 27.766 1.00 93.31 183 VAL A O 1
ATOM 1412 N N . VAL A 1 184 ? -15.973 9.554 25.966 1.00 95.50 184 VAL A N 1
ATOM 1413 C CA . VAL A 1 184 ? -17.052 9.992 25.065 1.00 95.50 184 VAL A CA 1
ATOM 14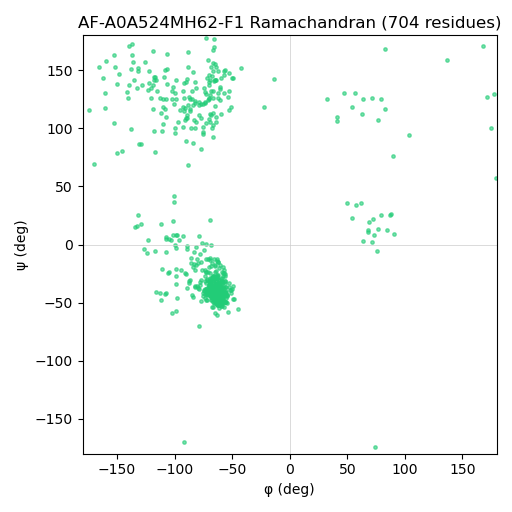14 C C . VAL A 1 184 ? -17.057 9.121 23.831 1.00 95.50 184 VAL A C 1
ATOM 1416 O O . VAL A 1 184 ? -16.014 8.953 23.196 1.00 95.50 184 VAL A O 1
ATOM 1419 N N . LEU A 1 185 ? -18.234 8.634 23.447 1.00 96.56 185 LEU A N 1
ATOM 1420 C CA . LEU A 1 185 ? -18.411 7.929 22.189 1.00 96.56 185 LEU A CA 1
ATOM 1421 C C . LEU A 1 185 ? -18.764 8.924 21.078 1.00 96.56 185 LEU A C 1
ATOM 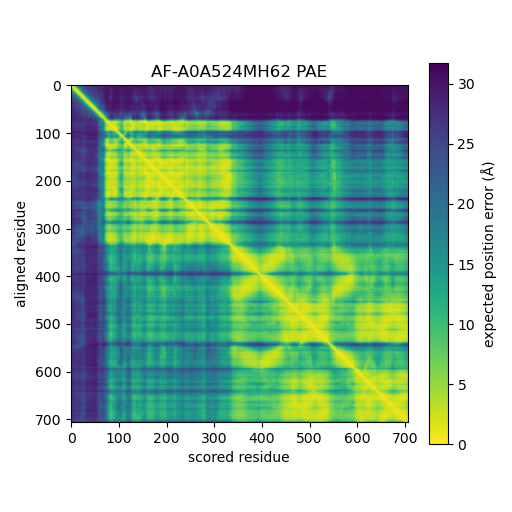1423 O O . LEU A 1 185 ? -19.864 9.468 21.019 1.00 96.56 185 LEU A O 1
ATOM 1427 N N . CYS A 1 186 ? -17.829 9.150 20.165 1.00 97.19 186 CYS A N 1
ATOM 1428 C CA . CYS A 1 186 ? -18.072 9.855 18.917 1.00 97.19 186 CYS A CA 1
ATOM 1429 C C . CYS A 1 186 ? -18.577 8.862 17.867 1.00 97.19 186 CYS A C 1
ATOM 1431 O O . CYS A 1 186 ? -17.801 8.131 17.250 1.00 97.19 186 CYS A O 1
ATOM 1433 N N . LEU A 1 187 ? -19.891 8.846 17.664 1.00 96.94 187 LEU A N 1
ATOM 1434 C CA . LEU A 1 187 ? -20.567 7.957 16.730 1.00 96.94 187 LEU A CA 1
ATOM 1435 C C . LEU A 1 187 ? -20.526 8.569 15.321 1.00 96.94 187 LEU A C 1
ATOM 1437 O O . LEU A 1 187 ? -21.398 9.343 14.932 1.00 96.94 187 LEU A O 1
ATOM 1441 N N . ASN A 1 188 ? -19.456 8.297 14.578 1.00 95.81 188 ASN A N 1
ATOM 1442 C CA . ASN A 1 188 ? -19.165 8.885 13.273 1.00 95.81 188 ASN A CA 1
ATOM 1443 C C . ASN A 1 188 ? -19.781 8.088 12.114 1.00 95.81 188 ASN A C 1
ATOM 1445 O O . ASN A 1 188 ? -20.191 6.947 12.272 1.00 95.81 188 ASN A O 1
ATOM 1449 N N . MET A 1 189 ? -19.828 8.685 10.921 1.00 93.31 189 MET A N 1
ATOM 1450 C CA . MET A 1 189 ? -20.429 8.095 9.712 1.00 93.31 189 MET A CA 1
ATOM 1451 C C . MET A 1 189 ? -21.933 7.799 9.841 1.00 93.31 189 MET A C 1
ATOM 1453 O O . MET A 1 189 ? -22.451 6.844 9.261 1.00 93.31 189 MET A O 1
ATOM 1457 N N . MET A 1 190 ? -22.668 8.655 10.558 1.00 94.56 190 MET A N 1
ATOM 1458 C CA . MET A 1 190 ? -24.130 8.546 10.681 1.00 94.56 190 MET A CA 1
ATOM 1459 C C . MET A 1 190 ? -24.862 8.599 9.331 1.00 94.56 190 MET A C 1
ATOM 1461 O O . MET A 1 190 ? -25.950 8.041 9.187 1.00 94.56 190 MET A O 1
ATOM 1465 N N . ASP A 1 191 ? -24.284 9.261 8.327 1.00 91.44 191 ASP A N 1
ATOM 1466 C CA . ASP A 1 191 ? -24.811 9.273 6.965 1.00 91.44 191 ASP A CA 1
ATOM 1467 C C . ASP A 1 191 ? -24.669 7.912 6.269 1.00 91.44 191 ASP A C 1
ATOM 1469 O O . ASP A 1 191 ? -25.576 7.507 5.542 1.00 91.44 191 ASP A O 1
ATOM 1473 N N . GLU A 1 192 ? -23.584 7.184 6.525 1.00 88.62 192 GLU A N 1
ATOM 1474 C CA . GLU A 1 192 ? -23.379 5.828 6.010 1.00 88.62 192 GLU A CA 1
ATOM 1475 C C . GLU A 1 192 ? -24.238 4.792 6.750 1.00 88.62 192 GLU A C 1
ATOM 1477 O O . GLU A 1 192 ? -24.828 3.922 6.110 1.00 88.62 192 GLU A O 1
ATOM 1482 N N . ALA A 1 193 ? -24.392 4.914 8.073 1.00 91.38 193 ALA A N 1
ATOM 1483 C CA . ALA A 1 193 ? -25.298 4.064 8.850 1.00 91.38 193 ALA A CA 1
ATOM 1484 C C . ALA A 1 193 ? -26.736 4.131 8.307 1.00 91.38 193 ALA A C 1
ATOM 1486 O O . ALA A 1 193 ? -27.318 3.102 7.961 1.00 91.38 193 ALA A O 1
ATOM 1487 N N . ARG A 1 194 ? -27.261 5.349 8.094 1.00 90.94 194 ARG A N 1
ATOM 1488 C CA . ARG A 1 194 ? -28.590 5.560 7.492 1.00 90.94 194 ARG A CA 1
ATOM 1489 C C . ARG A 1 194 ? -28.708 4.950 6.095 1.00 90.94 194 ARG A C 1
ATOM 1491 O O . ARG A 1 194 ? -29.753 4.406 5.759 1.00 90.94 194 ARG A O 1
ATOM 1498 N N . ARG A 1 195 ? -27.650 5.008 5.276 1.00 85.25 195 ARG A N 1
ATOM 1499 C CA . ARG A 1 195 ? -27.642 4.369 3.945 1.00 85.25 195 ARG A CA 1
ATOM 1500 C C . ARG A 1 195 ? -27.748 2.855 4.022 1.00 85.25 195 ARG A C 1
ATOM 1502 O O . ARG A 1 195 ? -28.475 2.270 3.228 1.00 85.25 195 ARG A O 1
ATOM 1509 N N . LYS A 1 196 ? -27.073 2.229 4.988 1.00 87.06 196 LYS A N 1
ATOM 1510 C CA . LYS A 1 196 ? -27.178 0.785 5.239 1.00 87.06 196 LYS A CA 1
ATOM 1511 C C . LYS A 1 196 ? -28.516 0.374 5.874 1.00 87.06 196 LYS A C 1
ATOM 1513 O O . LYS A 1 196 ? -28.707 -0.808 6.126 1.00 87.06 196 LYS A O 1
ATOM 1518 N N . GLY A 1 197 ? -29.429 1.319 6.117 1.00 90.38 197 GLY A N 1
ATOM 1519 C CA . GLY A 1 197 ? -30.698 1.070 6.803 1.00 90.38 197 GLY A CA 1
ATOM 1520 C C . GLY A 1 197 ? -30.546 0.931 8.319 1.00 90.38 197 GLY A C 1
ATOM 1521 O O . GLY A 1 197 ? -31.469 0.467 8.976 1.00 90.38 197 GLY A O 1
ATOM 1522 N N . ILE A 1 198 ? -29.395 1.305 8.885 1.00 93.62 198 ILE A N 1
ATOM 1523 C CA . ILE A 1 198 ? -29.138 1.226 10.324 1.00 93.62 198 ILE A CA 1
ATOM 1524 C C . ILE A 1 198 ? -29.655 2.513 10.972 1.00 93.62 198 ILE A C 1
ATOM 1526 O O . ILE A 1 198 ? -29.160 3.611 10.696 1.00 93.62 198 ILE A O 1
ATOM 1530 N N . HIS A 1 199 ? -30.647 2.370 11.845 1.00 94.62 199 HIS A N 1
ATOM 1531 C CA . HIS A 1 199 ? -31.202 3.451 12.652 1.00 94.62 199 HIS A CA 1
ATOM 1532 C C . HIS A 1 199 ? -30.768 3.258 14.100 1.00 94.62 199 HIS A C 1
ATOM 1534 O O . HIS A 1 199 ? -31.119 2.254 14.711 1.00 94.62 199 HIS A O 1
ATOM 1540 N N . ILE A 1 200 ? -29.996 4.210 14.626 1.00 96.81 200 ILE A N 1
ATOM 1541 C CA . ILE A 1 200 ? -29.426 4.154 15.976 1.00 96.81 200 ILE A CA 1
ATOM 1542 C C . ILE A 1 200 ? -30.131 5.192 16.842 1.00 96.81 200 ILE A C 1
ATOM 1544 O O . ILE A 1 200 ? -30.148 6.377 16.496 1.00 96.81 200 ILE A O 1
ATOM 1548 N N . ASP A 1 201 ? -30.682 4.735 17.957 1.00 97.00 201 ASP A N 1
ATOM 1549 C CA . ASP A 1 201 ? -31.158 5.564 19.050 1.00 97.00 201 ASP A CA 1
ATOM 1550 C C . ASP A 1 201 ? -29.960 5.949 19.932 1.00 97.00 201 ASP A C 1
ATOM 1552 O O . ASP A 1 201 ? -29.381 5.135 20.656 1.00 97.00 201 ASP A O 1
ATOM 1556 N N . VAL A 1 202 ? -29.541 7.207 19.800 1.00 96.38 202 VAL A N 1
ATOM 1557 C CA . VAL A 1 202 ? -28.372 7.758 20.496 1.00 96.38 202 VAL A CA 1
ATOM 1558 C C . VAL A 1 202 ? -28.605 7.813 22.004 1.00 96.38 202 VAL A C 1
ATOM 1560 O O . VAL A 1 202 ? -27.673 7.559 22.768 1.00 96.38 202 VAL A O 1
ATOM 1563 N N . ASP A 1 203 ? -29.832 8.108 22.432 1.00 96.00 203 ASP A N 1
ATOM 1564 C CA . ASP A 1 203 ? -30.170 8.253 23.844 1.00 96.00 203 ASP A CA 1
ATOM 1565 C C . ASP A 1 203 ? -30.215 6.881 24.521 1.00 96.00 203 ASP A C 1
ATOM 1567 O O . ASP A 1 203 ? -29.635 6.707 25.596 1.00 96.00 203 ASP A O 1
ATOM 1571 N N . ALA A 1 204 ? -30.799 5.877 23.857 1.00 95.19 204 ALA A N 1
ATOM 1572 C CA . ALA A 1 204 ? -30.768 4.493 24.327 1.00 95.19 204 ALA A CA 1
ATOM 1573 C C . ALA A 1 204 ? -29.330 3.953 24.421 1.00 95.19 204 ALA A C 1
ATOM 1575 O O . ALA A 1 204 ? -28.962 3.344 25.428 1.00 95.19 204 ALA A O 1
ATOM 1576 N N . LEU A 1 205 ? -28.488 4.227 23.414 1.00 96.31 205 LEU A N 1
ATOM 1577 C CA . LEU A 1 205 ? -27.081 3.813 23.421 1.00 96.31 205 LEU A CA 1
ATOM 1578 C C . LEU A 1 205 ? -26.297 4.478 24.562 1.00 96.31 205 LEU A C 1
ATOM 1580 O O . LEU A 1 205 ? -25.534 3.813 25.263 1.00 96.31 205 LEU A O 1
ATOM 1584 N N . SER A 1 206 ? -26.510 5.780 24.764 1.00 95.56 206 SER A N 1
ATOM 1585 C CA . SER A 1 206 ? -25.914 6.567 25.850 1.00 95.56 206 SER A CA 1
ATOM 1586 C C . SER A 1 206 ? -26.317 6.025 27.222 1.00 95.56 206 SER A C 1
ATOM 1588 O O . SER A 1 206 ? -25.460 5.778 28.071 1.00 95.56 206 SER A O 1
ATOM 1590 N N . ALA A 1 207 ? -27.607 5.735 27.416 1.00 93.62 207 ALA A N 1
ATOM 1591 C CA . ALA A 1 207 ? -28.122 5.154 28.651 1.00 93.62 207 ALA A CA 1
ATOM 1592 C C . ALA A 1 207 ? -27.558 3.751 28.918 1.00 93.62 207 ALA A C 1
ATOM 1594 O O . ALA A 1 207 ? -27.195 3.441 30.052 1.00 93.62 207 ALA A O 1
ATOM 1595 N N . ARG A 1 208 ? -27.447 2.906 27.883 1.00 93.88 208 ARG A N 1
ATOM 1596 C CA . ARG A 1 208 ? -26.945 1.532 28.022 1.00 93.88 208 ARG A CA 1
ATOM 1597 C C . ARG A 1 208 ? -25.450 1.479 28.334 1.00 93.88 208 ARG A C 1
ATOM 1599 O O . ARG A 1 208 ? -25.039 0.629 29.121 1.00 93.88 208 ARG A O 1
ATOM 1606 N N . LEU A 1 209 ? -24.654 2.360 27.725 1.00 92.88 209 LEU A N 1
ATOM 1607 C CA . LEU A 1 209 ? -23.206 2.431 27.942 1.00 92.88 209 LEU A CA 1
ATOM 1608 C C . LEU A 1 209 ? -22.814 3.261 29.174 1.00 92.88 209 LEU A C 1
ATOM 1610 O O . LEU A 1 209 ? -21.685 3.146 29.642 1.00 92.88 209 LEU A O 1
ATOM 1614 N N . GLY A 1 210 ? -23.705 4.121 29.674 1.00 91.69 210 GLY A N 1
ATOM 1615 C CA . GLY A 1 210 ? -23.414 5.025 30.788 1.00 91.69 210 GLY A CA 1
ATOM 1616 C C . GLY A 1 210 ? -22.420 6.142 30.441 1.00 91.69 210 GLY A C 1
ATOM 1617 O O . GLY A 1 210 ? -21.826 6.728 31.344 1.00 91.69 210 GLY A O 1
ATOM 1618 N N . ILE A 1 211 ? -22.225 6.436 29.150 1.00 94.06 211 ILE A N 1
ATOM 1619 C CA . ILE A 1 211 ? -21.327 7.491 28.657 1.00 94.06 211 ILE A CA 1
ATOM 1620 C C . ILE A 1 211 ? -22.021 8.376 27.622 1.00 94.06 211 ILE A C 1
ATOM 1622 O O . ILE A 1 211 ? -22.876 7.889 26.885 1.00 94.06 211 ILE A O 1
ATOM 1626 N N . PRO A 1 212 ? -21.619 9.653 27.483 1.00 95.19 212 PRO A N 1
ATOM 1627 C CA . PRO A 1 212 ? -22.148 10.517 26.437 1.00 95.19 212 PRO A CA 1
ATOM 1628 C C . PRO A 1 212 ? -21.826 9.988 25.037 1.00 95.19 212 PRO A C 1
ATOM 1630 O O . PRO A 1 212 ? -20.667 9.710 24.709 1.00 95.19 212 PRO A O 1
ATOM 1633 N N . VAL A 1 213 ? -22.857 9.916 24.195 1.00 97.00 213 VAL A N 1
ATOM 1634 C CA . VAL A 1 213 ? -22.755 9.535 22.783 1.00 97.00 213 VAL A CA 1
ATOM 1635 C C . VAL A 1 213 ? -23.090 10.743 21.919 1.00 97.00 213 VAL A C 1
ATOM 1637 O O . VAL A 1 213 ? -24.152 11.340 22.066 1.00 97.00 213 VAL A O 1
ATOM 1640 N N . VAL A 1 214 ? -22.193 11.105 21.000 1.00 97.19 214 VAL A N 1
ATOM 1641 C CA . VAL A 1 214 ? -22.387 12.242 20.090 1.00 97.19 214 VAL A CA 1
ATOM 1642 C C . VAL A 1 214 ? -22.395 11.757 18.638 1.00 97.19 214 VAL A C 1
ATOM 1644 O O . VAL A 1 214 ? -21.369 11.253 18.168 1.00 97.19 214 VAL A O 1
ATOM 1647 N N . PRO A 1 215 ? -23.513 11.910 17.900 1.00 97.06 215 PRO A N 1
ATOM 1648 C CA . PRO A 1 215 ? -23.594 11.541 16.492 1.00 97.06 215 PRO A CA 1
ATOM 1649 C C . PRO A 1 215 ? -22.830 12.548 15.627 1.00 97.06 215 PRO A C 1
ATOM 1651 O O . PRO A 1 215 ? -23.026 13.759 15.730 1.00 97.06 215 PRO A O 1
ATOM 1654 N N . THR A 1 216 ? -21.972 12.063 14.731 1.00 96.00 216 THR A N 1
ATOM 1655 C CA . THR A 1 216 ? -21.120 12.921 13.899 1.00 96.00 216 THR A CA 1
ATOM 1656 C C . THR A 1 216 ? -21.057 12.487 12.435 1.00 96.00 216 THR A C 1
ATOM 1658 O O . THR A 1 216 ? -21.294 11.334 12.063 1.00 96.00 216 THR A O 1
ATOM 1661 N N . VAL A 1 217 ? -20.720 13.4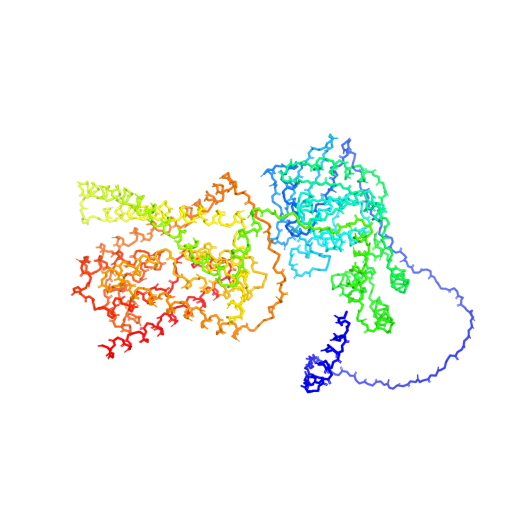58 11.583 1.00 94.31 217 VAL A N 1
ATOM 1662 C CA . VAL A 1 217 ? -20.284 13.242 10.199 1.00 94.31 217 VAL A CA 1
ATOM 1663 C C . VAL A 1 217 ? -19.012 14.062 10.000 1.00 94.31 217 VAL A C 1
ATOM 1665 O O . VAL A 1 217 ? -19.060 15.211 9.556 1.00 94.31 217 VAL A O 1
ATOM 1668 N N . ALA A 1 218 ? -17.862 13.478 10.350 1.00 87.94 218 ALA A N 1
ATOM 1669 C CA . ALA A 1 218 ? -16.579 14.186 10.423 1.00 87.94 218 ALA A CA 1
ATOM 1670 C C . ALA A 1 218 ? -16.190 14.891 9.111 1.00 87.94 218 ALA A C 1
ATOM 1672 O O . ALA A 1 218 ? -15.673 16.003 9.135 1.00 87.94 218 ALA A O 1
ATOM 1673 N N . VAL A 1 219 ? -16.507 14.290 7.956 1.00 81.31 219 VAL A N 1
ATOM 1674 C CA . VAL A 1 219 ? -16.234 14.872 6.624 1.00 81.31 219 VAL A CA 1
ATOM 1675 C C . VAL A 1 219 ? -16.992 16.188 6.397 1.00 81.31 219 VAL A C 1
ATOM 1677 O O . VAL A 1 219 ? -16.528 17.042 5.648 1.00 81.31 219 VAL A O 1
ATOM 1680 N N . ARG A 1 220 ? -18.153 16.362 7.039 1.00 85.56 220 ARG A N 1
ATOM 1681 C CA . ARG A 1 220 ? -18.980 17.577 6.960 1.00 85.56 220 ARG A CA 1
ATOM 1682 C C . ARG A 1 220 ? -18.774 18.518 8.151 1.00 85.56 220 ARG A C 1
ATOM 1684 O O . ARG A 1 220 ? -19.419 19.558 8.203 1.00 85.56 220 ARG A O 1
ATOM 1691 N N . GLY A 1 221 ? -17.947 18.134 9.127 1.00 84.19 221 GLY A N 1
ATOM 1692 C CA . GLY A 1 221 ? -17.772 18.865 10.386 1.00 84.19 221 GLY A CA 1
ATOM 1693 C C . GLY A 1 221 ? -18.962 18.788 11.352 1.00 84.19 221 GLY A C 1
ATOM 1694 O O . GLY A 1 221 ? -18.924 19.384 12.426 1.00 84.19 221 GLY A O 1
ATOM 1695 N N . THR A 1 222 ? -20.025 18.054 11.010 1.00 91.06 222 THR A N 1
ATOM 1696 C CA . THR A 1 222 ? -21.245 17.964 11.825 1.00 91.06 222 THR A CA 1
ATOM 1697 C C . THR A 1 222 ? -20.976 17.175 13.108 1.00 91.06 222 THR A C 1
ATOM 1699 O O . THR A 1 222 ? -20.476 16.053 13.039 1.00 91.06 222 THR A O 1
ATOM 1702 N N . GLY A 1 223 ? -21.295 17.759 14.268 1.00 91.25 223 GLY A N 1
ATOM 1703 C CA . GLY A 1 223 ? -21.148 17.131 15.591 1.00 91.25 223 GLY A CA 1
ATOM 1704 C C . GLY A 1 223 ? -19.710 17.059 16.133 1.00 91.25 223 GLY A C 1
ATOM 1705 O O . GLY A 1 223 ? -19.508 16.693 17.285 1.00 91.25 223 GLY A O 1
ATOM 1706 N N . VAL A 1 224 ? -18.693 17.455 15.353 1.00 91.00 224 VAL A N 1
ATOM 1707 C CA . VAL A 1 224 ? -17.276 17.372 15.770 1.00 91.00 224 VAL A CA 1
ATOM 1708 C C . VAL A 1 224 ? -16.979 18.293 16.957 1.00 91.00 224 VAL A C 1
ATOM 1710 O O . VAL A 1 224 ? -16.388 17.866 17.946 1.00 91.00 224 VAL A O 1
ATOM 1713 N N . HIS A 1 225 ? -17.420 19.552 16.886 1.00 89.88 225 HIS A N 1
ATOM 1714 C CA . HIS A 1 225 ? -17.227 20.508 17.981 1.00 89.88 225 HIS A CA 1
ATOM 1715 C C . HIS A 1 225 ? -17.991 20.088 19.245 1.00 89.88 225 HIS A C 1
ATOM 1717 O O . HIS A 1 225 ? -17.503 20.272 20.358 1.00 89.88 225 HIS A O 1
ATOM 1723 N N . GLU A 1 226 ? -19.181 19.508 19.081 1.00 92.44 226 GLU A N 1
ATOM 1724 C CA . GLU A 1 226 ? -19.995 19.001 20.184 1.00 92.44 226 GLU A CA 1
ATOM 1725 C C . GLU A 1 226 ? -19.319 17.820 20.887 1.00 92.44 226 GLU A C 1
ATOM 1727 O O . GLU A 1 226 ? -19.195 17.849 22.109 1.00 92.44 226 GLU A O 1
ATOM 1732 N N . ALA A 1 227 ? -18.798 16.850 20.128 1.00 93.56 227 ALA A N 1
ATOM 1733 C CA . ALA A 1 227 ? -18.103 15.685 20.671 1.00 93.56 227 ALA A CA 1
ATOM 1734 C C . ALA A 1 227 ? -16.930 16.100 21.568 1.00 93.56 227 ALA A C 1
ATOM 1736 O O . ALA A 1 227 ? -16.861 15.691 22.724 1.00 93.56 227 ALA A O 1
ATOM 1737 N N . VAL A 1 228 ? -16.075 17.006 21.082 1.00 91.25 228 VAL A N 1
ATOM 1738 C CA . VAL A 1 228 ? -14.946 17.524 21.871 1.00 91.25 228 VAL A CA 1
ATOM 1739 C C . VAL A 1 228 ? -15.420 18.361 23.055 1.00 91.25 228 VAL A C 1
ATOM 1741 O O . VAL A 1 228 ? -14.868 18.246 24.146 1.00 91.25 228 VAL A O 1
ATOM 1744 N N . SER A 1 229 ? -16.455 19.186 22.880 1.00 90.69 229 SER A N 1
ATOM 1745 C CA . SER A 1 229 ? -17.005 19.989 23.980 1.00 90.69 229 SER A CA 1
ATOM 1746 C C . SER A 1 229 ? -17.532 19.111 25.116 1.00 90.69 229 SER A C 1
ATOM 1748 O O . SER A 1 229 ? -17.323 19.443 26.282 1.00 90.69 229 SER A O 1
ATOM 1750 N N . GLN A 1 230 ? -18.173 17.983 24.796 1.00 91.38 230 GLN A N 1
ATOM 1751 C CA . GLN A 1 230 ? -18.584 16.991 25.789 1.00 91.38 230 GLN A CA 1
ATOM 1752 C C . GLN A 1 230 ? -17.369 16.334 26.445 1.00 91.38 230 GLN A C 1
ATOM 1754 O O . GLN A 1 230 ? -17.306 16.293 27.669 1.00 91.38 230 GLN A O 1
ATOM 1759 N N . THR A 1 231 ? -16.351 15.934 25.675 1.00 91.88 231 THR A N 1
ATOM 1760 C CA . THR A 1 231 ? -15.115 15.363 26.239 1.00 91.88 231 THR A CA 1
ATOM 1761 C C . THR A 1 231 ? -14.460 16.305 27.244 1.00 91.88 231 THR A C 1
ATOM 1763 O O . THR A 1 231 ? -14.105 15.881 28.337 1.00 91.88 231 THR A O 1
ATOM 1766 N N . ILE A 1 232 ? -14.377 17.601 26.931 1.00 90.00 232 ILE A N 1
ATOM 1767 C CA . ILE A 1 232 ? -13.833 18.625 27.834 1.00 90.00 232 ILE A CA 1
ATOM 1768 C C . ILE A 1 232 ? -14.640 18.735 29.130 1.00 90.00 232 ILE A C 1
ATOM 1770 O O . ILE A 1 232 ? -14.057 18.974 30.189 1.00 90.00 232 ILE A O 1
ATOM 1774 N N . ARG A 1 233 ? -15.973 18.619 29.057 1.00 89.62 233 ARG A N 1
ATOM 1775 C CA . ARG A 1 233 ? -16.843 18.684 30.240 1.00 89.62 233 ARG A CA 1
ATOM 1776 C C . ARG A 1 233 ? -16.549 17.518 31.173 1.00 89.62 233 ARG A C 1
ATOM 1778 O O . ARG A 1 233 ? -16.306 17.760 32.355 1.00 89.62 233 ARG A O 1
ATOM 1785 N N . ILE A 1 234 ? -16.498 16.303 30.630 1.00 88.88 234 ILE A N 1
ATOM 1786 C CA . ILE A 1 234 ? -16.380 15.082 31.435 1.00 88.88 234 ILE A CA 1
ATOM 1787 C C . ILE A 1 234 ? -14.943 14.878 31.921 1.00 88.88 234 ILE A C 1
ATOM 1789 O O . ILE A 1 234 ? -14.749 14.455 33.048 1.00 88.88 234 ILE A O 1
ATOM 1793 N N . ALA A 1 235 ? -13.938 15.301 31.146 1.00 86.62 235 ALA A N 1
ATOM 1794 C CA . ALA A 1 235 ? -12.542 15.364 31.595 1.00 86.62 235 ALA A CA 1
ATOM 1795 C C . ALA A 1 235 ? -12.362 16.227 32.856 1.00 86.62 235 ALA A C 1
ATOM 1797 O O . ALA A 1 235 ? -11.395 16.076 33.592 1.00 86.62 235 ALA A O 1
ATOM 1798 N N . THR A 1 236 ? -13.276 17.177 33.093 1.00 81.00 236 THR A N 1
ATOM 1799 C CA . THR A 1 236 ? -13.274 18.005 34.307 1.00 81.00 236 THR A CA 1
ATOM 1800 C C . THR A 1 236 ? -14.256 17.571 35.383 1.00 81.00 236 THR A C 1
ATOM 1802 O O . THR A 1 236 ? -14.304 18.210 36.432 1.00 81.00 236 THR A O 1
ATOM 1805 N N . SER A 1 237 ? -15.022 16.510 35.147 1.00 74.75 237 SER A N 1
ATOM 1806 C CA . SER A 1 237 ? -15.797 15.838 36.185 1.00 74.75 237 SER A CA 1
ATOM 1807 C C . SER A 1 237 ? -15.036 14.595 36.642 1.00 74.75 237 SER A C 1
ATOM 1809 O O . SER A 1 237 ? -14.674 13.781 35.805 1.00 74.75 237 SER A O 1
ATOM 1811 N N . ASP A 1 238 ? -14.859 14.388 37.946 1.00 64.44 238 ASP A N 1
ATOM 1812 C CA . ASP A 1 238 ? -14.182 13.195 38.505 1.00 64.44 238 ASP A CA 1
ATOM 1813 C C . ASP A 1 238 ? -14.981 11.876 38.332 1.00 64.44 238 ASP A C 1
ATOM 1815 O O . ASP A 1 238 ? -14.783 10.911 39.064 1.00 64.44 238 ASP A O 1
ATOM 1819 N N . HIS A 1 239 ? -15.923 11.812 37.388 1.00 68.44 239 HIS A N 1
ATOM 1820 C CA . HIS A 1 239 ? -16.775 10.646 37.168 1.00 68.44 239 HIS A CA 1
ATOM 1821 C C . HIS A 1 239 ? -16.241 9.816 36.001 1.00 68.44 239 HIS A C 1
ATOM 1823 O O . HIS A 1 239 ? -16.535 10.088 34.836 1.00 68.44 239 HIS A O 1
ATOM 1829 N N . ALA A 1 240 ? -15.465 8.784 36.326 1.00 70.50 240 ALA A N 1
ATOM 1830 C CA . ALA A 1 240 ? -15.193 7.701 35.392 1.00 70.50 240 ALA A CA 1
ATOM 1831 C C . ALA A 1 240 ? -16.460 6.838 35.212 1.00 70.50 240 ALA A C 1
ATOM 1833 O O . ALA A 1 240 ? -17.219 6.653 36.170 1.00 70.50 240 ALA A O 1
ATOM 1834 N N . PRO A 1 241 ? -16.725 6.326 33.999 1.00 76.94 241 PRO A N 1
ATOM 1835 C CA . PRO A 1 241 ? -17.884 5.478 33.765 1.00 76.94 241 PRO A CA 1
ATOM 1836 C C . PRO A 1 241 ? -17.744 4.134 34.483 1.00 76.94 241 PRO A C 1
ATOM 1838 O O . PRO A 1 241 ? -16.654 3.571 34.573 1.00 76.94 241 PRO A O 1
ATOM 1841 N N . ALA A 1 242 ? -18.867 3.598 34.963 1.00 81.56 242 ALA A N 1
ATOM 1842 C CA . ALA A 1 242 ? -18.898 2.245 35.499 1.00 81.56 242 ALA A CA 1
ATOM 1843 C C . ALA A 1 242 ? -18.788 1.231 34.342 1.00 81.56 242 ALA A C 1
ATOM 1845 O O . ALA A 1 242 ? -19.553 1.333 33.378 1.00 81.56 242 ALA A O 1
ATOM 1846 N N . PRO A 1 243 ? -17.871 0.249 34.410 1.00 84.38 243 PRO A N 1
ATOM 1847 C CA . PRO A 1 243 ? -17.778 -0.786 33.391 1.00 84.38 243 PRO A CA 1
ATOM 1848 C C . PRO A 1 243 ? -19.027 -1.674 33.410 1.00 84.38 243 PRO A C 1
ATOM 1850 O O . PRO A 1 243 ? -19.621 -1.918 34.463 1.00 84.38 243 PRO A O 1
ATOM 1853 N N . ILE A 1 244 ? -19.404 -2.200 32.243 1.00 89.25 244 ILE A N 1
ATOM 1854 C CA . ILE A 1 244 ? -20.494 -3.175 32.143 1.00 89.25 244 ILE A CA 1
ATOM 1855 C C . ILE A 1 244 ? -20.010 -4.497 32.767 1.00 89.25 244 ILE A C 1
ATOM 1857 O O . ILE A 1 244 ? -18.953 -4.997 32.370 1.00 89.25 244 ILE A O 1
ATOM 1861 N N . PRO A 1 245 ? -20.733 -5.063 33.751 1.00 90.50 245 PRO A N 1
ATOM 1862 C CA . PRO A 1 245 ? -20.308 -6.289 34.410 1.00 90.50 245 PRO A CA 1
ATOM 1863 C C . PRO A 1 245 ? -20.411 -7.494 33.466 1.00 90.50 245 PRO A C 1
ATOM 1865 O O . PRO A 1 245 ? -21.358 -7.620 32.685 1.00 90.50 245 PRO A O 1
ATOM 1868 N N . TYR A 1 246 ? -19.435 -8.390 33.566 1.00 92.44 246 TYR A N 1
ATOM 1869 C CA . TYR A 1 246 ? -19.456 -9.720 32.963 1.00 92.44 246 TYR A CA 1
ATOM 1870 C C . TYR A 1 246 ? -20.436 -10.645 33.704 1.00 92.44 246 TYR A C 1
ATOM 1872 O O . TYR A 1 246 ? -21.053 -10.271 34.707 1.00 92.44 246 TYR A O 1
ATOM 1880 N N . SER A 1 247 ? -20.591 -11.877 33.217 1.00 93.12 247 SER A N 1
ATOM 1881 C CA . SER A 1 247 ? -21.305 -12.918 33.962 1.00 93.12 247 SER A CA 1
ATOM 1882 C C . SER A 1 247 ? -20.707 -13.157 35.360 1.00 93.12 247 SER A C 1
ATOM 1884 O O . SER A 1 247 ? -19.519 -12.949 35.609 1.00 93.12 247 SER A O 1
ATOM 1886 N N . ALA A 1 248 ? -21.555 -13.571 36.307 1.00 92.31 248 ALA A N 1
ATOM 1887 C CA . ALA A 1 248 ? -21.227 -13.595 37.736 1.00 92.31 248 ALA A CA 1
ATOM 1888 C C . ALA A 1 248 ? -20.015 -14.474 38.098 1.00 92.31 248 ALA A C 1
ATOM 1890 O O . ALA A 1 248 ? -19.264 -14.144 39.013 1.00 92.31 248 ALA A O 1
ATOM 1891 N N . ASP A 1 249 ? -19.810 -15.582 37.386 1.00 91.38 249 ASP A N 1
ATOM 1892 C CA . ASP A 1 249 ? -18.645 -16.456 37.544 1.00 91.38 249 ASP A CA 1
ATOM 1893 C C . ASP A 1 249 ? -17.346 -15.778 37.087 1.00 91.38 249 ASP A C 1
ATOM 1895 O O . ASP A 1 249 ? -16.313 -15.915 37.745 1.00 91.38 249 ASP A O 1
ATOM 1899 N N . ILE A 1 250 ? -17.403 -14.995 36.007 1.00 93.50 250 ILE A N 1
ATOM 1900 C CA . ILE A 1 250 ? -16.264 -14.221 35.507 1.00 93.50 250 ILE A CA 1
ATOM 1901 C C . ILE A 1 250 ? -15.966 -13.040 36.431 1.00 93.50 250 ILE A C 1
ATOM 1903 O O . ILE A 1 250 ? -14.810 -12.820 36.781 1.00 93.50 250 ILE A O 1
ATOM 1907 N N . GLU A 1 251 ? -16.988 -12.328 36.910 1.00 94.00 251 GLU A N 1
ATOM 1908 C CA . GLU A 1 251 ? -16.816 -11.260 37.904 1.00 94.00 251 GLU A CA 1
ATOM 1909 C C . GLU A 1 251 ? -16.197 -11.770 39.209 1.00 94.00 251 GLU A C 1
ATOM 1911 O O . GLU A 1 251 ? -15.321 -11.114 39.774 1.00 94.00 251 GLU A O 1
ATOM 1916 N N . ALA A 1 252 ? -16.576 -12.967 39.665 1.00 92.31 252 ALA A N 1
ATOM 1917 C CA . ALA A 1 252 ? -15.952 -13.594 40.827 1.00 92.31 252 ALA A CA 1
ATOM 1918 C C . ALA A 1 252 ? -14.458 -13.881 40.594 1.00 92.31 252 ALA A C 1
ATOM 1920 O O . ALA A 1 252 ? -13.639 -13.633 41.482 1.00 92.31 252 ALA A O 1
ATOM 1921 N N . ALA A 1 253 ? -14.085 -14.353 39.400 1.00 92.94 253 ALA A N 1
ATOM 1922 C CA . ALA A 1 253 ? -12.687 -14.580 39.037 1.00 92.94 253 ALA A CA 1
ATOM 1923 C C . ALA A 1 253 ? -11.891 -13.266 38.939 1.00 92.94 253 ALA A C 1
ATOM 1925 O O . ALA A 1 253 ? -10.769 -13.191 39.446 1.00 92.94 253 ALA A O 1
ATOM 1926 N N . ILE A 1 254 ? -12.479 -12.219 38.347 1.00 93.25 254 ILE A N 1
ATOM 1927 C CA . ILE A 1 254 ? -11.882 -10.877 38.282 1.00 93.25 254 ILE A CA 1
ATOM 1928 C C . ILE A 1 254 ? -11.649 -10.345 39.696 1.00 93.25 254 ILE A C 1
ATOM 1930 O O . ILE A 1 254 ? -10.540 -9.922 40.002 1.00 93.25 254 ILE A O 1
ATOM 1934 N N . ALA A 1 255 ? -12.655 -10.403 40.573 1.00 92.50 255 ALA A N 1
ATOM 1935 C CA . ALA A 1 255 ? -12.548 -9.925 41.950 1.00 92.50 255 ALA A CA 1
ATOM 1936 C C . ALA A 1 255 ? -11.489 -10.696 42.754 1.00 92.50 255 ALA A C 1
ATOM 1938 O O . ALA A 1 255 ? -10.722 -10.096 43.510 1.00 92.50 255 ALA A O 1
ATOM 1939 N N . PHE A 1 256 ? -11.408 -12.016 42.562 1.00 91.25 256 PHE A N 1
ATOM 1940 C CA . PHE A 1 256 ? -10.407 -12.858 43.210 1.00 91.25 256 PHE A CA 1
ATOM 1941 C C . PHE A 1 256 ? -8.981 -12.434 42.842 1.00 91.25 256 PHE A C 1
ATOM 1943 O O . PHE A 1 256 ? -8.161 -12.238 43.737 1.00 91.25 256 PHE A O 1
ATOM 1950 N N . VAL A 1 257 ? -8.697 -12.215 41.555 1.00 90.44 257 VAL A N 1
ATOM 1951 C CA . VAL A 1 257 ? -7.372 -11.757 41.103 1.00 90.44 257 VAL A CA 1
ATOM 1952 C C . VAL A 1 257 ? -7.122 -10.296 41.489 1.00 90.44 257 VAL A C 1
ATOM 1954 O O . VAL A 1 257 ? -6.044 -9.983 41.984 1.00 90.44 257 VAL A O 1
ATOM 1957 N N . ALA A 1 258 ? -8.113 -9.415 41.329 1.00 89.69 258 ALA A N 1
ATOM 1958 C CA . ALA A 1 258 ? -8.000 -7.992 41.650 1.00 89.69 258 ALA A CA 1
ATOM 1959 C C . ALA A 1 258 ? -7.682 -7.746 43.133 1.00 89.69 258 ALA A C 1
ATOM 1961 O O . ALA A 1 258 ? -6.878 -6.880 43.436 1.00 89.69 258 ALA A O 1
ATOM 1962 N N . SER A 1 259 ? -8.226 -8.550 44.056 1.00 88.62 259 SER A N 1
ATOM 1963 C CA . SER A 1 259 ? -7.937 -8.434 45.497 1.00 88.62 259 SER A CA 1
ATOM 1964 C C . SER A 1 259 ? -6.472 -8.676 45.890 1.00 88.62 259 SER A C 1
ATOM 1966 O O . SER A 1 259 ? -6.077 -8.368 47.011 1.00 88.62 259 SER A O 1
ATOM 1968 N N . GLN A 1 260 ? -5.680 -9.255 44.986 1.00 86.06 260 GLN A N 1
ATOM 1969 C CA . GLN A 1 260 ? -4.267 -9.581 45.190 1.00 86.06 260 GLN A CA 1
ATOM 1970 C C . GLN A 1 260 ? -3.338 -8.586 44.477 1.00 86.06 260 GLN A C 1
ATOM 1972 O O . GLN A 1 260 ? -2.122 -8.781 44.454 1.00 86.06 260 GLN A O 1
ATOM 1977 N N . ILE A 1 261 ? -3.907 -7.553 43.851 1.00 85.00 261 ILE A N 1
ATOM 1978 C CA . ILE A 1 261 ? -3.205 -6.539 43.069 1.00 85.00 261 ILE A CA 1
ATOM 1979 C C . ILE A 1 261 ? -3.490 -5.178 43.713 1.00 85.00 261 ILE A C 1
ATOM 1981 O O . ILE A 1 261 ? -4.629 -4.878 44.043 1.00 85.00 261 ILE A O 1
ATOM 1985 N N . GLU A 1 262 ? -2.452 -4.358 43.882 1.00 77.50 262 GLU A N 1
ATOM 1986 C CA . GLU A 1 262 ? -2.588 -2.951 44.279 1.00 77.50 262 GLU A CA 1
ATOM 1987 C C . GLU A 1 262 ? -2.032 -2.062 43.157 1.00 77.50 262 GLU A C 1
ATOM 1989 O O . GLU A 1 262 ? -0.821 -1.868 43.022 1.00 77.50 262 GLU A O 1
ATOM 1994 N N . THR A 1 263 ? -2.917 -1.549 42.307 1.00 75.00 263 THR A N 1
ATOM 1995 C CA . THR A 1 263 ? -2.616 -0.678 41.165 1.00 75.00 263 THR A CA 1
ATOM 1996 C C . THR A 1 263 ? -3.657 0.437 41.034 1.00 75.00 263 THR A C 1
ATOM 1998 O O . THR A 1 263 ? -4.697 0.430 41.681 1.00 75.00 263 THR A O 1
ATOM 2001 N N . ASP A 1 264 ? -3.404 1.412 40.156 1.00 70.56 264 ASP A N 1
ATOM 2002 C CA . ASP A 1 264 ? -4.376 2.478 39.867 1.00 70.56 264 ASP A CA 1
ATOM 2003 C C . ASP A 1 264 ? -5.673 1.943 39.202 1.00 70.56 264 ASP A C 1
ATOM 2005 O O . ASP A 1 264 ? -6.692 2.635 39.195 1.00 70.56 264 ASP A O 1
ATOM 2009 N N . ASN A 1 265 ? -5.652 0.728 38.628 1.00 80.44 265 ASN A N 1
ATOM 2010 C CA . ASN A 1 265 ? -6.812 0.079 38.006 1.00 80.44 265 ASN A CA 1
ATOM 2011 C C . ASN A 1 265 ? -6.732 -1.458 38.116 1.00 80.44 265 ASN A C 1
ATOM 2013 O O . ASN A 1 265 ? -6.398 -2.159 37.155 1.00 80.44 265 ASN A O 1
ATOM 2017 N N . ASP A 1 266 ? -7.073 -1.980 39.295 1.00 85.38 266 ASP A N 1
ATOM 2018 C CA . ASP A 1 266 ? -6.963 -3.412 39.614 1.00 85.38 266 ASP A CA 1
ATOM 2019 C C . ASP A 1 266 ? -7.823 -4.294 38.706 1.00 85.38 266 ASP A C 1
ATOM 2021 O O . ASP A 1 266 ? -7.427 -5.404 38.341 1.00 85.38 266 ASP A O 1
ATOM 2025 N N . ARG A 1 267 ? -8.984 -3.781 38.279 1.00 89.56 267 ARG A N 1
ATOM 2026 C CA . ARG A 1 267 ? -9.913 -4.504 37.405 1.00 89.56 267 ARG A CA 1
ATOM 2027 C C . ARG A 1 267 ? -9.301 -4.776 36.034 1.00 89.56 267 ARG A C 1
ATOM 2029 O O . ARG A 1 267 ? -9.327 -5.918 35.579 1.00 89.56 267 ARG A O 1
ATOM 2036 N N . LEU A 1 268 ? -8.748 -3.753 35.379 1.00 88.44 268 LEU A N 1
ATOM 2037 C CA . LEU A 1 268 ? -8.131 -3.907 34.060 1.00 88.44 268 LEU A CA 1
ATOM 2038 C C . LEU A 1 268 ? -6.961 -4.892 34.110 1.00 88.44 268 LEU A C 1
ATOM 2040 O O . LEU A 1 268 ? -6.852 -5.767 33.251 1.00 88.44 268 LEU A O 1
ATOM 2044 N N . PHE A 1 269 ? -6.099 -4.761 35.122 1.00 87.69 269 PHE A N 1
ATOM 2045 C CA . PHE A 1 269 ? -4.968 -5.668 35.305 1.00 87.69 269 PHE A CA 1
ATOM 2046 C C . PHE A 1 269 ? -5.444 -7.108 35.514 1.00 87.69 269 PHE A C 1
ATOM 2048 O O . PHE A 1 269 ? -4.945 -8.006 34.837 1.00 87.69 269 PHE A O 1
ATOM 2055 N N . ALA A 1 270 ? -6.446 -7.335 36.368 1.00 90.50 270 ALA A N 1
ATOM 2056 C CA . ALA A 1 270 ? -7.011 -8.662 36.592 1.00 90.50 270 ALA A CA 1
ATOM 2057 C C . ALA A 1 270 ? -7.561 -9.290 35.301 1.00 90.50 270 ALA A C 1
ATOM 2059 O O . ALA A 1 270 ? -7.213 -10.428 34.984 1.00 90.50 270 ALA A O 1
ATOM 2060 N N . ILE A 1 271 ? -8.350 -8.543 34.519 1.00 91.06 271 ILE A N 1
ATOM 2061 C CA . ILE A 1 271 ? -8.887 -9.016 33.232 1.00 91.06 271 ILE A CA 1
ATOM 2062 C C . ILE A 1 271 ? -7.743 -9.411 32.292 1.00 91.06 271 ILE A C 1
ATOM 2064 O O . ILE A 1 271 ? -7.723 -10.524 31.773 1.00 91.06 271 ILE A O 1
ATOM 2068 N N . LYS A 1 272 ? -6.745 -8.538 32.110 1.00 89.25 272 LYS A N 1
ATOM 2069 C CA . LYS A 1 272 ? -5.649 -8.771 31.155 1.00 89.25 272 LYS A CA 1
ATOM 2070 C C . LYS A 1 272 ? -4.743 -9.936 31.549 1.00 89.25 272 LYS A C 1
ATOM 2072 O O . LYS A 1 272 ? -4.252 -10.654 30.680 1.00 89.25 272 LYS A O 1
ATOM 2077 N N . LEU A 1 273 ? -4.549 -10.165 32.846 1.00 89.44 273 LEU A N 1
ATOM 2078 C CA . LEU A 1 273 ? -3.815 -11.329 33.348 1.00 89.44 273 LEU A CA 1
ATOM 2079 C C . LEU A 1 273 ? -4.599 -12.624 33.137 1.00 89.44 273 LEU A C 1
ATOM 2081 O O . LEU A 1 273 ? -4.015 -13.621 32.718 1.00 89.44 273 LEU A O 1
ATOM 2085 N N . LEU A 1 274 ? -5.914 -12.605 33.372 1.00 91.50 274 LEU A N 1
ATOM 2086 C CA . LEU A 1 274 ? -6.783 -13.753 33.111 1.00 91.50 274 LEU A CA 1
ATOM 2087 C C . LEU A 1 274 ? -6.856 -14.093 31.615 1.00 91.50 274 LEU A C 1
ATOM 2089 O O . LEU A 1 274 ? -6.897 -15.271 31.270 1.00 91.50 274 LEU A O 1
ATOM 2093 N N . GLU A 1 275 ? -6.775 -13.098 30.732 1.00 89.75 275 GLU A N 1
ATOM 2094 C CA . GLU A 1 275 ? -6.625 -13.284 29.279 1.00 89.75 275 GLU A CA 1
ATOM 2095 C C . GLU A 1 275 ? -5.242 -13.809 28.861 1.00 89.75 275 GLU A C 1
ATOM 2097 O O . GLU A 1 275 ? -5.065 -14.234 27.721 1.00 89.75 275 GLU A O 1
ATOM 2102 N N . GLY A 1 276 ? -4.254 -13.796 29.761 1.00 84.81 276 GLY A N 1
ATOM 2103 C CA . GLY A 1 276 ? -2.895 -14.252 29.476 1.00 84.81 276 GLY A CA 1
ATOM 2104 C C . GLY A 1 276 ? -2.031 -13.240 28.715 1.00 84.81 276 GLY A C 1
ATOM 2105 O O . GLY A 1 276 ? -1.088 -13.649 28.035 1.00 84.81 276 GLY A O 1
ATOM 2106 N N . ASP A 1 277 ? -2.313 -11.935 28.815 1.00 83.75 277 ASP A N 1
ATOM 2107 C CA . ASP A 1 277 ? -1.497 -10.903 28.164 1.00 83.75 277 ASP A CA 1
ATOM 2108 C C . ASP A 1 277 ? -0.073 -10.872 28.757 1.00 83.75 277 ASP A C 1
ATOM 2110 O O . ASP A 1 277 ? 0.146 -10.598 29.942 1.00 83.75 277 ASP A O 1
ATOM 2114 N N . VAL A 1 278 ? 0.913 -11.132 27.892 1.00 80.69 278 VAL A N 1
ATOM 2115 C CA . VAL A 1 278 ? 2.340 -11.221 28.242 1.00 80.69 278 VAL A CA 1
ATOM 2116 C C . VAL A 1 278 ? 2.869 -9.916 28.845 1.00 80.69 278 VAL A C 1
ATOM 2118 O O . VAL A 1 278 ? 3.641 -9.949 29.797 1.00 80.69 278 VAL A O 1
ATOM 2121 N N . PHE A 1 279 ? 2.435 -8.756 28.345 1.00 81.06 279 PHE A N 1
ATOM 2122 C CA . PHE A 1 279 ? 2.920 -7.457 28.817 1.00 81.06 279 PHE A CA 1
ATOM 2123 C C . PHE A 1 279 ? 2.489 -7.174 30.257 1.00 81.06 279 PHE A C 1
ATOM 2125 O O . PHE A 1 279 ? 3.291 -6.710 31.071 1.00 81.06 279 PHE A O 1
ATOM 2132 N N . PHE A 1 280 ? 1.228 -7.464 30.584 1.00 81.44 280 PHE A N 1
ATOM 2133 C CA . PHE A 1 280 ? 0.720 -7.302 31.946 1.00 81.44 280 PHE A CA 1
ATOM 2134 C C . PHE A 1 280 ? 1.362 -8.309 32.897 1.00 81.44 280 PHE A C 1
ATOM 2136 O O . PHE A 1 280 ? 1.727 -7.947 34.019 1.00 81.44 280 PHE A O 1
ATOM 2143 N N . ARG A 1 281 ? 1.575 -9.540 32.422 1.00 81.62 281 ARG A N 1
ATOM 2144 C CA . ARG A 1 281 ? 2.263 -10.581 33.182 1.00 81.62 281 ARG A CA 1
ATOM 2145 C C . ARG A 1 281 ? 3.693 -10.181 33.532 1.00 81.62 281 ARG A C 1
ATOM 2147 O O . ARG A 1 281 ? 4.053 -10.232 34.702 1.00 81.62 281 ARG A O 1
ATOM 2154 N N . ASP A 1 282 ? 4.474 -9.699 32.568 1.00 81.25 282 ASP A N 1
ATOM 2155 C CA . ASP A 1 282 ? 5.858 -9.262 32.795 1.00 81.25 282 ASP A CA 1
ATOM 2156 C C . ASP A 1 282 ? 5.948 -8.081 33.772 1.00 81.25 282 ASP A C 1
ATOM 2158 O O . ASP A 1 282 ? 6.884 -7.991 34.573 1.00 81.25 282 ASP A O 1
ATOM 2162 N N . ARG A 1 283 ? 4.972 -7.165 33.719 1.00 77.69 283 ARG A N 1
ATOM 2163 C CA . ARG A 1 283 ? 4.916 -6.000 34.608 1.00 77.69 283 ARG A CA 1
ATOM 2164 C C . ARG A 1 283 ? 4.624 -6.402 36.052 1.00 77.69 283 ARG A C 1
ATOM 2166 O O . ARG A 1 283 ? 5.276 -5.868 36.944 1.00 77.69 283 ARG A O 1
ATOM 2173 N N . ILE A 1 284 ? 3.703 -7.344 36.281 1.00 75.62 284 ILE A N 1
ATOM 2174 C CA . ILE A 1 284 ? 3.388 -7.819 37.636 1.00 75.62 284 ILE A CA 1
ATOM 2175 C C . ILE A 1 284 ? 4.398 -8.845 38.149 1.00 75.62 284 ILE A C 1
ATOM 2177 O O . ILE A 1 284 ? 4.725 -8.796 39.329 1.00 75.62 284 ILE A O 1
ATOM 2181 N N . HIS A 1 285 ? 4.947 -9.733 37.318 1.00 74.19 285 HIS A N 1
ATOM 2182 C CA . HIS A 1 285 ? 5.885 -10.766 37.779 1.00 74.19 285 HIS A CA 1
ATOM 2183 C C . HIS A 1 285 ? 7.125 -10.159 38.464 1.00 74.19 285 HIS A C 1
ATOM 2185 O O . HIS A 1 285 ? 7.647 -10.712 39.430 1.00 74.19 285 HIS A O 1
ATOM 2191 N N . ARG A 1 286 ? 7.543 -8.958 38.035 1.00 66.25 286 ARG A N 1
ATOM 2192 C CA . ARG A 1 286 ? 8.599 -8.171 38.700 1.00 66.25 286 ARG A CA 1
ATOM 2193 C C . ARG A 1 286 ? 8.212 -7.663 40.092 1.00 66.25 286 ARG A C 1
ATOM 2195 O O . ARG A 1 286 ? 9.097 -7.440 40.911 1.00 66.25 286 ARG A O 1
ATOM 2202 N N . SER A 1 287 ? 6.926 -7.449 40.339 1.00 69.19 287 SER A N 1
ATOM 2203 C CA . SER A 1 287 ? 6.389 -6.884 41.579 1.00 69.19 287 SER A CA 1
ATOM 2204 C C . SER A 1 287 ? 5.865 -7.953 42.548 1.00 69.19 287 SER A C 1
ATOM 2206 O O . SER A 1 287 ? 5.987 -7.772 43.754 1.00 69.19 287 SER A O 1
ATOM 2208 N N . LEU A 1 288 ? 5.299 -9.060 42.047 1.00 73.81 288 LEU A N 1
ATOM 2209 C CA . LEU A 1 288 ? 4.611 -10.103 42.824 1.00 73.81 288 LEU A CA 1
ATOM 2210 C C . LEU A 1 288 ? 4.820 -11.508 42.202 1.00 73.81 288 LEU A C 1
ATOM 2212 O O . LEU A 1 288 ? 3.925 -12.029 41.532 1.00 73.81 288 LEU A O 1
ATOM 2216 N N . PRO A 1 289 ? 5.962 -12.180 42.441 1.00 67.38 289 PRO A N 1
ATOM 2217 C CA . PRO A 1 289 ? 6.287 -13.473 41.817 1.00 67.38 289 PRO A CA 1
ATOM 2218 C C . PRO A 1 289 ? 5.378 -14.651 42.234 1.00 67.38 289 PRO A C 1
ATOM 2220 O O . PRO A 1 289 ? 5.410 -15.701 41.600 1.00 67.38 289 PRO A O 1
ATOM 2223 N N . GLY A 1 290 ? 4.555 -14.502 43.281 1.00 75.94 290 GLY A N 1
ATOM 2224 C CA . GLY A 1 290 ? 3.596 -15.526 43.728 1.00 75.94 290 GLY A CA 1
ATOM 2225 C C . GLY A 1 290 ? 2.237 -15.500 43.014 1.00 75.94 290 GLY A C 1
ATOM 2226 O O . GLY A 1 290 ? 1.459 -16.442 43.159 1.00 75.94 290 GLY A O 1
ATOM 2227 N N . LEU A 1 291 ? 1.937 -14.450 42.238 1.00 83.19 291 LEU A N 1
ATOM 2228 C CA . LEU A 1 291 ? 0.608 -14.251 41.650 1.00 83.19 291 LEU A CA 1
ATOM 2229 C C . LEU A 1 291 ? 0.314 -15.205 40.478 1.00 83.19 291 LEU A C 1
ATOM 2231 O O . LEU A 1 291 ? -0.848 -15.489 40.192 1.00 83.19 291 LEU A O 1
ATOM 2235 N N . ASP A 1 292 ? 1.345 -15.756 39.832 1.00 83.31 292 ASP A N 1
ATOM 2236 C CA . ASP A 1 292 ? 1.188 -16.671 38.694 1.00 83.31 292 ASP A CA 1
ATOM 2237 C C . ASP A 1 292 ? 0.358 -17.918 39.033 1.00 83.31 292 ASP A C 1
ATOM 2239 O O . ASP A 1 292 ? -0.428 -18.376 38.205 1.00 83.31 292 ASP A O 1
ATOM 2243 N N . GLN A 1 293 ? 0.489 -18.451 40.254 1.00 85.12 293 GLN A N 1
ATOM 2244 C CA . GLN A 1 293 ? -0.303 -19.606 40.696 1.00 85.12 293 GLN A CA 1
ATOM 2245 C C . GLN A 1 293 ? -1.782 -19.243 40.867 1.00 85.12 293 GLN A C 1
ATOM 2247 O O . GLN A 1 293 ? -2.656 -20.011 40.471 1.00 85.12 293 GLN A O 1
ATOM 2252 N N . THR A 1 294 ? -2.061 -18.057 41.409 1.00 86.69 294 THR A N 1
ATOM 2253 C CA . THR A 1 294 ? -3.420 -17.528 41.578 1.00 86.69 294 THR A CA 1
ATOM 2254 C C . THR A 1 294 ? -4.096 -17.298 40.229 1.00 86.69 294 THR A C 1
ATOM 2256 O O . THR A 1 294 ? -5.248 -17.689 40.044 1.00 86.69 294 THR A O 1
ATOM 2259 N N . ILE A 1 295 ? -3.370 -16.712 39.270 1.00 89.38 295 ILE A N 1
ATOM 2260 C CA . ILE A 1 295 ? -3.862 -16.486 37.905 1.00 89.38 295 ILE A CA 1
ATOM 2261 C C . ILE A 1 295 ? -4.156 -17.827 37.228 1.00 89.38 295 ILE A C 1
ATOM 2263 O O . ILE A 1 295 ? -5.250 -18.004 36.696 1.00 89.38 295 ILE A O 1
ATOM 2267 N N . ALA A 1 296 ? -3.227 -18.786 37.300 1.00 89.69 296 ALA A N 1
ATOM 2268 C CA . ALA A 1 296 ? -3.414 -20.114 36.718 1.00 89.69 296 ALA A CA 1
ATOM 2269 C C . ALA A 1 296 ? -4.627 -20.839 37.324 1.00 89.69 296 ALA A C 1
ATOM 2271 O O . ALA A 1 296 ? -5.447 -21.382 36.589 1.00 89.69 296 ALA A O 1
ATOM 2272 N N . ALA A 1 297 ? -4.801 -20.778 38.648 1.00 91.06 297 ALA A N 1
ATOM 2273 C CA . ALA A 1 297 ? -5.951 -21.373 39.325 1.00 91.06 297 ALA A CA 1
ATOM 2274 C C . ALA A 1 297 ? -7.283 -20.742 38.883 1.00 91.06 297 ALA A C 1
ATOM 2276 O O . ALA A 1 297 ? -8.259 -21.456 38.653 1.00 91.06 297 ALA A O 1
ATOM 2277 N N . ALA A 1 298 ? -7.330 -19.416 38.725 1.00 92.12 298 ALA A N 1
ATOM 2278 C CA . ALA A 1 298 ? -8.518 -18.720 38.238 1.00 92.12 298 ALA A CA 1
ATOM 2279 C C . ALA A 1 298 ? -8.821 -19.051 36.763 1.00 92.12 298 ALA A C 1
ATOM 2281 O O . ALA A 1 298 ? -9.972 -19.314 36.412 1.00 92.12 298 ALA A O 1
ATOM 2282 N N . GLN A 1 299 ? -7.794 -19.113 35.910 1.00 93.44 299 GLN A N 1
ATOM 2283 C CA . GLN A 1 299 ? -7.921 -19.526 34.508 1.00 93.44 299 GLN A CA 1
ATOM 2284 C C . GLN A 1 299 ? -8.424 -20.969 34.379 1.00 93.44 299 GLN A C 1
ATOM 2286 O O . GLN A 1 299 ? -9.318 -21.242 33.573 1.00 93.44 299 GLN A O 1
ATOM 2291 N N . ASP A 1 300 ? -7.899 -21.884 35.195 1.00 92.19 300 ASP A N 1
ATOM 2292 C CA . ASP A 1 300 ? -8.349 -23.274 35.237 1.00 92.19 300 ASP A CA 1
ATOM 2293 C C . ASP A 1 300 ? -9.789 -23.389 35.748 1.00 92.19 300 ASP A C 1
ATOM 2295 O O . ASP A 1 300 ? -10.565 -24.175 35.202 1.00 92.19 300 ASP A O 1
ATOM 2299 N N . GLY A 1 301 ? -10.183 -22.568 36.727 1.00 93.12 301 GLY A N 1
ATOM 2300 C CA . GLY A 1 301 ? -11.566 -22.472 37.196 1.00 93.12 301 GLY A CA 1
ATOM 2301 C C . GLY A 1 301 ? -12.536 -22.067 36.081 1.00 93.12 301 GLY A C 1
ATOM 2302 O O . GLY A 1 301 ? -13.535 -22.752 35.853 1.00 93.12 301 GLY A O 1
ATOM 2303 N N . ILE A 1 302 ? -12.205 -21.017 35.320 1.00 93.12 302 ILE A N 1
ATOM 2304 C CA . ILE A 1 302 ? -12.992 -20.581 34.151 1.00 93.12 302 ILE A CA 1
ATOM 2305 C C . ILE A 1 302 ? -13.056 -21.699 33.103 1.00 93.12 302 ILE A C 1
ATOM 2307 O O . ILE A 1 302 ? -14.127 -22.009 32.577 1.00 93.12 302 ILE A O 1
ATOM 2311 N N . LYS A 1 303 ? -11.923 -22.353 32.827 1.00 93.44 303 LYS A N 1
ATOM 2312 C CA . LYS A 1 303 ? -11.839 -23.438 31.846 1.00 93.44 303 LYS A CA 1
ATOM 2313 C C . LYS A 1 303 ? -12.692 -24.642 32.224 1.00 93.44 303 LYS A C 1
ATOM 2315 O O . LYS A 1 303 ? -13.338 -25.217 31.350 1.00 93.44 303 LYS A O 1
ATOM 2320 N N . GLN A 1 304 ? -12.721 -25.017 33.500 1.00 93.25 304 GLN A N 1
ATOM 2321 C CA . GLN A 1 304 ? -13.570 -26.100 33.995 1.00 93.25 304 GLN A CA 1
ATOM 2322 C C . GLN A 1 304 ? -15.056 -25.731 33.928 1.00 93.25 304 GLN A C 1
ATOM 2324 O O . GLN A 1 304 ? -15.862 -26.560 33.514 1.00 93.25 304 GLN A O 1
ATOM 2329 N N . ALA A 1 305 ? -15.416 -24.491 34.272 1.00 92.62 305 ALA A N 1
ATOM 2330 C CA . ALA A 1 305 ? -16.804 -24.030 34.266 1.00 92.62 305 ALA A CA 1
ATOM 2331 C C . ALA A 1 305 ? -17.381 -23.851 32.849 1.00 92.62 305 ALA A C 1
ATOM 2333 O O . ALA A 1 305 ? -18.538 -24.186 32.602 1.00 92.62 305 ALA A O 1
ATOM 2334 N N . ARG A 1 306 ? -16.587 -23.324 31.907 1.00 92.19 306 ARG A N 1
ATOM 2335 C CA . ARG A 1 306 ? -17.043 -22.941 30.555 1.00 92.19 306 ARG A CA 1
ATOM 2336 C C . ARG A 1 306 ? -16.559 -23.871 29.438 1.00 92.19 306 ARG A C 1
ATOM 2338 O O . ARG A 1 306 ? -16.964 -23.705 28.289 1.00 92.19 306 ARG A O 1
ATOM 2345 N N . GLY A 1 307 ? -15.690 -24.835 29.744 1.00 92.31 307 GLY A N 1
ATOM 2346 C CA . GLY A 1 307 ? -15.136 -25.793 28.779 1.00 92.31 307 GLY A CA 1
ATOM 2347 C C . GLY A 1 307 ? -14.192 -25.179 27.739 1.00 92.31 307 GLY A C 1
ATOM 2348 O O . GLY A 1 307 ? -13.857 -25.835 26.752 1.00 92.31 307 GLY A O 1
ATOM 2349 N N . ARG A 1 308 ? -13.776 -23.919 27.922 1.00 92.75 308 ARG A N 1
ATOM 2350 C CA . ARG A 1 308 ? -12.932 -23.158 26.990 1.00 92.75 308 ARG A CA 1
ATOM 2351 C C . ARG A 1 308 ? -11.857 -22.369 27.744 1.00 92.75 308 ARG A C 1
ATOM 2353 O O . ARG A 1 308 ? -12.100 -21.988 28.884 1.00 92.75 308 ARG A O 1
ATOM 2360 N N . PRO A 1 309 ? -10.689 -22.116 27.131 1.00 93.25 309 PRO A N 1
ATOM 2361 C CA . PRO A 1 309 ? -9.670 -21.223 27.684 1.00 93.25 309 PRO A CA 1
ATOM 2362 C C . PRO A 1 309 ? -10.219 -19.835 28.057 1.00 93.25 309 PRO A C 1
ATOM 2364 O O . PRO A 1 309 ? -11.142 -19.341 27.405 1.00 93.25 309 PRO A O 1
ATOM 2367 N N . ALA A 1 310 ? -9.654 -19.212 29.096 1.00 91.69 310 ALA A N 1
ATOM 2368 C CA . ALA A 1 310 ? -10.152 -17.949 29.644 1.00 91.69 310 ALA A CA 1
ATOM 2369 C C . ALA A 1 310 ? -10.166 -16.808 28.609 1.00 91.69 310 ALA A C 1
ATOM 2371 O O . ALA A 1 310 ? -11.165 -16.102 28.504 1.00 91.69 310 ALA A O 1
ATOM 2372 N N . ASP A 1 311 ? -9.126 -16.681 27.783 1.00 90.19 311 ASP A N 1
ATOM 2373 C CA . ASP A 1 311 ? -9.031 -15.705 26.686 1.00 90.19 311 ASP A CA 1
ATOM 2374 C C . ASP A 1 311 ? -10.218 -15.797 25.710 1.00 90.19 311 ASP A C 1
ATOM 2376 O O . ASP A 1 311 ? -10.826 -14.784 25.350 1.00 90.19 311 ASP A O 1
ATOM 2380 N N . GLN A 1 312 ? -10.616 -17.018 25.343 1.00 91.50 312 GLN A N 1
ATOM 2381 C CA . GLN A 1 312 ? -11.763 -17.251 24.462 1.00 91.50 312 GLN A CA 1
ATOM 2382 C C . GLN A 1 312 ? -13.093 -16.911 25.139 1.00 91.50 312 GLN A C 1
ATOM 2384 O O . GLN A 1 312 ? -14.020 -16.452 24.471 1.00 91.50 312 GLN A O 1
ATOM 2389 N N . VAL A 1 313 ? -13.200 -17.134 26.452 1.00 94.19 313 VAL A N 1
ATOM 2390 C CA . VAL A 1 313 ? -14.401 -16.799 27.229 1.00 94.19 313 VAL A CA 1
ATO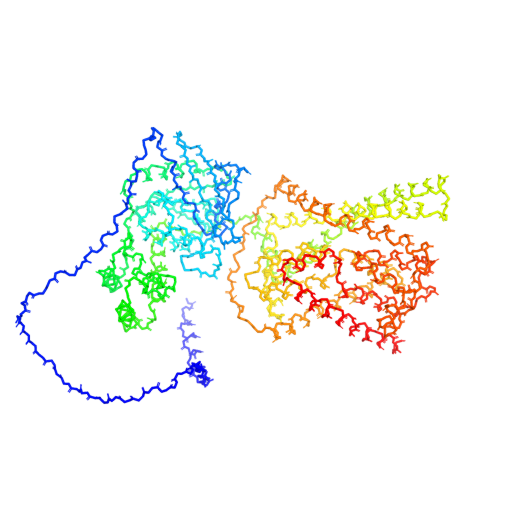M 2391 C C . VAL A 1 313 ? -14.569 -15.283 27.328 1.00 94.19 313 VAL A C 1
ATOM 2393 O O . VAL A 1 313 ? -15.644 -14.786 27.003 1.00 94.19 313 VAL A O 1
ATOM 2396 N N . PHE A 1 314 ? -13.512 -14.539 27.669 1.00 92.56 314 PHE A N 1
ATOM 2397 C CA . PHE A 1 314 ? -13.547 -13.071 27.696 1.00 92.56 314 PHE A CA 1
ATOM 2398 C C . PHE A 1 314 ? -13.901 -12.474 26.331 1.00 92.56 314 PHE A C 1
ATOM 2400 O O . PHE A 1 314 ? -14.714 -11.553 26.244 1.00 92.56 314 PHE A O 1
ATOM 2407 N N . SER A 1 315 ? -13.327 -13.012 25.250 1.00 90.56 315 SER A N 1
ATOM 2408 C CA . SER A 1 315 ? -13.670 -12.586 23.891 1.00 90.56 315 SER A CA 1
ATOM 2409 C C . SER A 1 315 ? -15.145 -12.842 23.559 1.00 90.56 315 SER A C 1
ATOM 2411 O O . SER A 1 315 ? -15.801 -11.951 23.021 1.00 90.56 315 SER A O 1
ATOM 2413 N N . ALA A 1 316 ? -15.684 -14.012 23.915 1.00 91.88 316 ALA A N 1
ATOM 2414 C CA . ALA A 1 316 ? -17.083 -14.352 23.663 1.00 91.88 316 ALA A CA 1
ATOM 2415 C C . ALA A 1 316 ? -18.062 -13.498 24.486 1.00 91.88 316 ALA A C 1
ATOM 2417 O O . ALA A 1 316 ? -19.069 -13.046 23.945 1.00 91.88 316 ALA A O 1
ATOM 2418 N N . GLU A 1 317 ? -17.766 -13.248 25.764 1.00 93.31 317 GLU A N 1
ATOM 2419 C CA . GLU A 1 317 ? -18.604 -12.413 26.634 1.00 93.31 317 GLU A CA 1
ATOM 2420 C C . GLU A 1 317 ? -18.640 -10.961 26.145 1.00 93.31 317 GLU A C 1
ATOM 2422 O O . GLU A 1 317 ? -19.722 -10.390 26.027 1.00 93.31 317 GLU A O 1
ATOM 2427 N N . ARG A 1 318 ? -17.491 -10.376 25.771 1.00 92.75 318 ARG A N 1
ATOM 2428 C CA . ARG A 1 318 ? -17.462 -9.024 25.184 1.00 92.75 318 ARG A CA 1
ATOM 2429 C C . ARG A 1 318 ? -18.242 -8.940 23.883 1.00 92.75 318 ARG A C 1
ATOM 2431 O O . ARG A 1 318 ? -18.956 -7.965 23.671 1.00 92.75 318 ARG A O 1
ATOM 2438 N N . HIS A 1 319 ? -18.116 -9.947 23.021 1.00 93.38 319 HIS A N 1
ATOM 2439 C CA . HIS A 1 319 ? -18.875 -9.996 21.777 1.00 93.38 319 HIS A CA 1
ATOM 2440 C C . HIS A 1 319 ? -20.386 -10.044 22.051 1.00 93.38 319 HIS A C 1
ATOM 2442 O O . HIS A 1 319 ? -21.150 -9.287 21.456 1.00 93.38 319 HIS A O 1
ATOM 2448 N N . ALA A 1 320 ? -20.816 -10.879 23.003 1.00 94.31 320 ALA A N 1
ATOM 2449 C CA . ALA A 1 320 ? -22.215 -10.967 23.412 1.00 94.31 320 ALA A CA 1
ATOM 2450 C C . ALA A 1 320 ? -22.729 -9.646 24.010 1.00 94.31 320 ALA A C 1
ATOM 2452 O O . ALA A 1 320 ? -23.801 -9.184 23.628 1.00 94.31 320 ALA A O 1
ATOM 2453 N N . GLN A 1 321 ? -21.952 -8.999 24.884 1.00 94.19 321 GLN A N 1
ATOM 2454 C CA . GLN A 1 321 ? -22.289 -7.689 25.453 1.00 94.19 321 GLN A CA 1
ATOM 2455 C C . GLN A 1 321 ? -22.395 -6.605 24.376 1.00 94.19 321 GLN A C 1
ATOM 2457 O O . GLN A 1 321 ? -23.345 -5.827 24.378 1.00 94.19 321 GLN A O 1
ATOM 2462 N N . ALA A 1 322 ? -21.443 -6.548 23.442 1.00 94.62 322 ALA A N 1
ATOM 2463 C CA . ALA A 1 322 ? -21.472 -5.585 22.345 1.00 94.62 322 ALA A CA 1
ATOM 2464 C C . ALA A 1 322 ? -22.724 -5.769 21.474 1.00 94.62 322 ALA A C 1
ATOM 2466 O O . ALA A 1 322 ? -23.335 -4.782 21.056 1.00 94.62 322 ALA A O 1
ATOM 2467 N N . MET A 1 323 ? -23.131 -7.020 21.243 1.00 95.06 323 MET A N 1
ATOM 2468 C CA . MET A 1 323 ? -24.333 -7.335 20.481 1.00 95.06 323 MET A CA 1
ATOM 2469 C C . MET A 1 323 ? -25.620 -6.989 21.239 1.00 95.06 323 MET A C 1
ATOM 2471 O O . MET A 1 323 ? -26.510 -6.395 20.645 1.00 95.06 323 MET A O 1
ATOM 2475 N N . ASP A 1 324 ? -25.692 -7.257 22.545 1.00 94.88 324 ASP A N 1
ATOM 2476 C CA . ASP A 1 324 ? -26.824 -6.860 23.399 1.00 94.88 324 ASP A CA 1
ATOM 2477 C C . ASP A 1 324 ? -27.003 -5.332 23.434 1.00 94.88 324 ASP A C 1
ATOM 2479 O O . ASP A 1 324 ? -28.101 -4.806 23.239 1.00 94.88 324 ASP A O 1
ATOM 2483 N N . VAL A 1 325 ? -25.901 -4.587 23.587 1.00 95.06 325 VAL A N 1
ATOM 2484 C CA . VAL A 1 325 ? -25.919 -3.119 23.502 1.00 95.06 325 VAL A CA 1
ATOM 2485 C C . VAL A 1 325 ? -26.411 -2.665 22.126 1.00 95.06 325 VAL A C 1
ATOM 2487 O O . VAL A 1 325 ? -27.263 -1.778 22.045 1.00 95.06 325 VAL A O 1
ATOM 2490 N N . PHE A 1 326 ? -25.914 -3.276 21.049 1.00 95.31 326 PHE A N 1
ATOM 2491 C CA . PHE A 1 326 ? -26.338 -2.960 19.687 1.00 95.31 326 PHE A CA 1
ATOM 2492 C C . PHE A 1 326 ? -27.834 -3.224 19.469 1.00 95.31 326 PHE A C 1
ATOM 2494 O O . PHE A 1 326 ? -28.532 -2.337 18.989 1.00 95.31 326 PHE A O 1
ATOM 2501 N N . GLU A 1 327 ? -28.342 -4.396 19.851 1.00 95.12 327 GLU A N 1
ATOM 2502 C CA . GLU A 1 327 ? -29.753 -4.772 19.684 1.00 95.12 327 GLU A CA 1
ATOM 2503 C C . GLU A 1 327 ? -30.698 -3.882 20.500 1.00 95.12 327 GLU A C 1
ATOM 2505 O O . GLU A 1 327 ? -31.809 -3.591 20.058 1.00 95.12 327 GLU A O 1
ATOM 2510 N N . SER A 1 328 ? -30.246 -3.388 21.658 1.00 94.50 328 SER A N 1
ATOM 2511 C CA . SER A 1 328 ? -31.032 -2.471 22.493 1.00 94.50 328 SER A CA 1
ATOM 2512 C C . SER A 1 328 ? -31.159 -1.053 21.920 1.00 94.50 328 SER A C 1
ATOM 2514 O O . SER A 1 328 ? -32.101 -0.340 22.260 1.00 94.50 328 SER A O 1
ATOM 2516 N N . ALA A 1 329 ? -30.221 -0.635 21.063 1.00 94.88 329 ALA A N 1
ATOM 2517 C CA . ALA A 1 329 ? -30.093 0.755 20.626 1.00 94.88 329 ALA A CA 1
ATOM 2518 C C . ALA A 1 329 ? -30.133 0.946 19.103 1.00 94.88 329 ALA A C 1
ATOM 2520 O O . ALA A 1 329 ? -30.156 2.082 18.632 1.00 94.88 329 ALA A O 1
ATOM 2521 N N . ALA A 1 330 ? -30.125 -0.123 18.308 1.00 95.00 330 ALA A N 1
ATOM 2522 C CA . ALA A 1 330 ? -30.107 -0.036 16.856 1.00 95.00 330 ALA A CA 1
ATOM 2523 C C . ALA A 1 330 ? -31.101 -0.998 16.202 1.00 95.00 330 ALA A C 1
ATOM 2525 O O . ALA A 1 330 ? -31.260 -2.148 16.596 1.00 95.00 330 ALA A O 1
ATOM 2526 N N . THR A 1 331 ? -31.732 -0.530 15.127 1.00 93.62 331 THR A N 1
ATOM 2527 C CA . THR A 1 331 ? -32.574 -1.350 14.251 1.00 93.62 331 THR A CA 1
ATOM 2528 C C . THR A 1 331 ? -31.982 -1.381 12.847 1.00 93.62 331 THR A C 1
ATOM 2530 O O . THR A 1 331 ? -31.452 -0.381 12.356 1.00 93.62 331 THR A O 1
ATOM 2533 N N . VAL A 1 332 ? -32.050 -2.545 12.197 1.00 91.50 332 VAL A N 1
ATOM 2534 C CA . VAL A 1 332 ? -31.521 -2.753 10.843 1.00 91.50 332 VAL A CA 1
ATOM 2535 C C . VAL A 1 332 ? -32.688 -2.930 9.876 1.00 91.50 332 VAL A C 1
ATOM 2537 O O . VAL A 1 332 ? -33.339 -3.972 9.845 1.00 91.50 332 VAL A O 1
ATOM 2540 N N . GLY A 1 333 ? -32.968 -1.882 9.108 1.00 89.00 333 GLY A N 1
ATOM 2541 C CA . GLY A 1 333 ? -33.940 -1.870 8.022 1.00 89.00 333 GLY A CA 1
ATOM 2542 C C . GLY A 1 333 ? -33.326 -2.224 6.664 1.00 89.00 333 GLY A C 1
ATOM 2543 O O . GLY A 1 333 ? -32.175 -2.648 6.552 1.00 89.00 333 GLY A O 1
ATOM 2544 N N . ALA A 1 334 ? -34.106 -2.029 5.599 1.00 85.31 334 ALA A N 1
ATOM 2545 C CA . ALA A 1 334 ? -33.616 -2.214 4.238 1.00 85.31 334 ALA A CA 1
ATOM 2546 C C . ALA A 1 334 ? -32.616 -1.100 3.852 1.00 85.31 334 ALA A C 1
ATOM 2548 O O . ALA A 1 334 ? -32.877 0.074 4.128 1.00 85.31 334 ALA A O 1
ATOM 2549 N N . PRO A 1 335 ? -31.499 -1.431 3.178 1.00 83.38 335 PRO A N 1
ATOM 2550 C CA . PRO A 1 335 ? -30.536 -0.434 2.730 1.00 83.38 335 PRO A CA 1
ATOM 2551 C C . PRO A 1 335 ? -31.108 0.426 1.595 1.00 83.38 335 PRO A C 1
ATOM 2553 O O . PRO A 1 335 ? -31.840 -0.054 0.725 1.00 83.38 335 PRO A O 1
ATOM 2556 N N . ILE A 1 336 ? -30.719 1.699 1.565 1.00 79.62 336 ILE A N 1
ATOM 2557 C CA . ILE A 1 336 ? -31.062 2.633 0.491 1.00 79.62 336 ILE A CA 1
ATOM 2558 C C . ILE A 1 336 ? -30.158 2.327 -0.707 1.00 79.62 336 ILE A C 1
ATOM 2560 O O . ILE A 1 336 ? -28.967 2.630 -0.671 1.00 79.62 336 ILE A O 1
ATOM 2564 N N . GLN A 1 337 ? -30.709 1.752 -1.781 1.00 75.44 337 GLN A N 1
ATOM 2565 C CA . GLN A 1 337 ? -29.934 1.494 -3.000 1.00 75.44 337 GLN A CA 1
ATOM 2566 C C . GLN A 1 337 ? -29.706 2.788 -3.787 1.00 75.44 337 GLN A C 1
ATOM 2568 O O . GLN A 1 337 ? -30.642 3.451 -4.232 1.00 75.44 337 GLN A O 1
ATOM 2573 N N . THR A 1 338 ? -28.441 3.132 -3.992 1.00 77.06 338 THR A N 1
ATOM 2574 C CA . THR A 1 338 ? -27.991 4.265 -4.802 1.00 77.06 338 THR A CA 1
ATOM 2575 C C . THR A 1 338 ? -27.390 3.802 -6.129 1.00 77.06 338 THR A C 1
ATOM 2577 O O . THR A 1 338 ? -27.006 2.647 -6.299 1.00 77.06 338 THR A O 1
ATOM 2580 N N . PHE A 1 339 ? -27.238 4.722 -7.091 1.00 78.56 339 PHE A N 1
ATOM 2581 C CA . PHE A 1 339 ? -26.555 4.444 -8.366 1.00 78.56 339 PHE A CA 1
ATOM 2582 C C . PHE A 1 339 ? -25.152 3.836 -8.171 1.00 78.56 339 PHE A C 1
ATOM 2584 O O . PHE A 1 339 ? -24.720 2.987 -8.949 1.00 78.56 339 PHE A O 1
ATOM 2591 N N . ARG A 1 340 ? -24.459 4.227 -7.092 1.00 78.56 340 ARG A N 1
ATOM 2592 C CA . ARG A 1 340 ? -23.141 3.691 -6.723 1.00 78.56 340 ARG A CA 1
ATOM 2593 C C . ARG A 1 340 ? -23.185 2.188 -6.459 1.00 78.56 340 ARG A C 1
ATOM 2595 O O . ARG A 1 340 ? -22.272 1.495 -6.887 1.00 78.56 340 ARG A O 1
ATOM 2602 N N . ASP A 1 341 ? -24.254 1.690 -5.846 1.00 77.62 341 ASP A N 1
ATOM 2603 C CA . ASP A 1 341 ? -24.416 0.267 -5.527 1.00 77.62 341 ASP A CA 1
ATOM 2604 C C . ASP A 1 341 ? -24.667 -0.569 -6.785 1.00 77.62 341 ASP A C 1
ATOM 2606 O O . ASP A 1 341 ? -24.269 -1.731 -6.866 1.00 77.62 341 ASP A O 1
ATOM 2610 N N . HIS A 1 342 ? -25.289 0.030 -7.805 1.00 82.50 342 HIS A N 1
ATOM 2611 C CA . HIS A 1 342 ? -25.441 -0.611 -9.107 1.00 82.50 342 HIS A CA 1
ATOM 2612 C C . HIS A 1 342 ? -24.092 -0.746 -9.824 1.00 82.50 342 HIS A C 1
ATOM 2614 O O . HIS A 1 342 ? -23.763 -1.819 -10.330 1.00 82.50 342 HIS A O 1
ATOM 2620 N N . VAL A 1 343 ? -23.287 0.322 -9.814 1.00 84.56 343 VAL A N 1
ATOM 2621 C CA . VAL A 1 343 ? -21.923 0.300 -10.359 1.00 84.56 343 VAL A CA 1
ATOM 2622 C C . VAL A 1 343 ? -21.057 -0.708 -9.601 1.00 84.56 343 VAL A C 1
ATOM 2624 O O . VAL A 1 343 ? -20.375 -1.512 -10.235 1.00 84.56 343 VAL A O 1
ATOM 2627 N N . ASP A 1 344 ? -21.132 -0.735 -8.266 1.00 85.19 344 ASP A N 1
ATOM 2628 C CA . ASP A 1 344 ? -20.363 -1.675 -7.444 1.00 85.19 344 ASP A CA 1
ATOM 2629 C C . ASP A 1 344 ? -20.730 -3.131 -7.751 1.00 85.19 344 ASP A C 1
ATOM 2631 O O . ASP A 1 344 ? -19.860 -3.987 -7.864 1.00 85.19 344 ASP A O 1
ATOM 2635 N N . ARG A 1 345 ? -22.018 -3.420 -7.977 1.00 85.06 345 ARG A N 1
ATOM 2636 C CA . ARG A 1 345 ? -22.492 -4.764 -8.341 1.00 85.06 345 ARG A CA 1
ATOM 2637 C C . ARG A 1 345 ? -21.871 -5.270 -9.642 1.00 85.06 345 ARG A C 1
ATOM 2639 O O . ARG A 1 345 ? -21.536 -6.449 -9.738 1.00 85.06 345 ARG A O 1
ATOM 2646 N N . VAL A 1 346 ? -21.715 -4.393 -10.634 1.00 86.75 346 VAL A N 1
ATOM 2647 C CA . VAL A 1 346 ? -21.057 -4.733 -11.905 1.00 86.75 346 VAL A CA 1
ATOM 2648 C C . VAL A 1 346 ? -19.551 -4.881 -11.699 1.00 86.75 346 VAL A C 1
ATOM 2650 O O . VAL A 1 346 ? -18.965 -5.876 -12.128 1.00 86.75 346 VAL A O 1
ATOM 2653 N N . LEU A 1 347 ? -18.930 -3.921 -11.007 1.00 88.31 347 LEU A N 1
ATOM 2654 C CA . LEU A 1 347 ? -17.487 -3.895 -10.783 1.00 88.31 347 LEU A CA 1
ATOM 2655 C C . LEU A 1 347 ? -17.000 -5.027 -9.875 1.00 88.31 347 LEU A C 1
ATOM 2657 O O . LEU A 1 347 ? -15.877 -5.472 -10.058 1.00 88.31 347 LEU A O 1
ATOM 2661 N N . MET A 1 348 ? -17.813 -5.521 -8.942 1.00 87.31 348 MET A N 1
ATOM 2662 C CA . MET A 1 348 ? -17.460 -6.620 -8.034 1.00 87.31 348 MET A CA 1
ATOM 2663 C C . MET A 1 348 ? -17.951 -7.994 -8.507 1.00 87.31 348 MET A C 1
ATOM 2665 O O . MET A 1 348 ? -17.764 -8.993 -7.813 1.00 87.31 348 MET A O 1
ATOM 2669 N N . HIS A 1 349 ? -18.565 -8.090 -9.688 1.00 89.06 349 HIS A N 1
ATOM 2670 C CA . HIS A 1 349 ? -18.986 -9.382 -10.220 1.00 89.06 349 HIS A CA 1
ATOM 2671 C C . HIS A 1 349 ? -17.770 -10.278 -10.510 1.00 89.06 349 HIS A C 1
ATOM 2673 O O . HIS A 1 349 ? -16.769 -9.827 -11.060 1.00 89.06 349 HIS A O 1
ATOM 2679 N N . ARG A 1 350 ? -17.870 -11.584 -10.234 1.00 85.31 350 ARG A N 1
ATOM 2680 C CA . ARG A 1 350 ? -16.757 -12.546 -10.374 1.00 85.31 350 ARG A CA 1
ATOM 2681 C C . ARG A 1 350 ? -16.060 -12.517 -11.744 1.00 85.31 350 ARG A C 1
ATOM 2683 O O . ARG A 1 350 ? -14.849 -12.686 -11.821 1.00 85.31 350 ARG A O 1
ATOM 2690 N N . THR A 1 351 ? -16.824 -12.349 -12.821 1.00 85.62 351 THR A N 1
ATOM 2691 C CA . THR A 1 351 ? -16.311 -12.300 -14.205 1.00 85.62 351 THR A CA 1
ATOM 2692 C C . THR A 1 351 ? -16.234 -10.872 -14.742 1.00 85.62 351 THR A C 1
ATOM 2694 O O . THR A 1 351 ? -15.147 -10.406 -15.074 1.00 85.62 351 THR A O 1
ATOM 2697 N N . PHE A 1 352 ? -17.363 -10.154 -14.784 1.00 88.88 352 PHE A N 1
ATOM 2698 C CA . PHE A 1 352 ? -17.413 -8.768 -15.260 1.00 88.88 352 PHE A CA 1
ATOM 2699 C C . PHE A 1 352 ? -16.519 -7.819 -14.459 1.00 88.88 352 PHE A C 1
ATOM 2701 O O . PHE A 1 352 ? -15.994 -6.881 -15.043 1.00 88.88 352 PHE A O 1
ATOM 2708 N N . GLY A 1 353 ? -16.261 -8.089 -13.178 1.00 89.31 353 GLY A N 1
ATOM 2709 C CA . GLY A 1 353 ? -15.333 -7.308 -12.367 1.00 89.31 353 GLY A CA 1
ATOM 2710 C C . GLY A 1 353 ? -13.880 -7.445 -12.810 1.00 89.31 353 GLY A C 1
ATOM 2711 O O . GLY A 1 353 ? -13.181 -6.441 -12.907 1.00 89.31 353 GLY A O 1
ATOM 2712 N N . LEU A 1 354 ? -13.424 -8.652 -13.170 1.00 86.00 354 LEU A N 1
ATOM 2713 C CA . LEU A 1 354 ? -12.079 -8.853 -13.733 1.00 86.00 354 LEU A CA 1
ATOM 2714 C C . LEU A 1 354 ? -11.941 -8.205 -15.117 1.00 86.00 354 LEU A C 1
ATOM 2716 O O . LEU A 1 354 ? -10.913 -7.599 -15.413 1.00 86.00 354 LEU A O 1
ATOM 2720 N N . VAL A 1 355 ? -12.987 -8.286 -15.945 1.00 90.06 355 VAL A N 1
ATOM 2721 C CA . VAL A 1 355 ? -13.028 -7.604 -17.250 1.00 90.06 355 VAL A CA 1
ATOM 2722 C C . VAL A 1 355 ? -13.007 -6.086 -17.064 1.00 90.06 355 VAL A C 1
ATOM 2724 O O . VAL A 1 355 ? -12.236 -5.400 -17.730 1.00 90.06 355 VAL A O 1
ATOM 2727 N N . ALA A 1 356 ? -13.793 -5.557 -16.127 1.00 90.50 356 ALA A N 1
ATOM 2728 C CA . ALA A 1 356 ? -13.811 -4.138 -15.799 1.00 90.50 356 ALA A CA 1
ATOM 2729 C C . ALA A 1 356 ? -12.470 -3.669 -15.224 1.00 90.50 356 ALA A C 1
ATOM 2731 O O . ALA A 1 356 ? -12.000 -2.600 -15.598 1.00 90.50 356 ALA A O 1
ATOM 2732 N N . LEU A 1 357 ? -11.815 -4.474 -14.382 1.00 87.50 357 LEU A N 1
ATOM 2733 C CA . LEU A 1 357 ? -10.466 -4.202 -13.884 1.00 87.50 357 LEU A CA 1
ATOM 2734 C C . LEU A 1 357 ? -9.462 -4.096 -15.030 1.00 87.50 357 LEU A C 1
ATOM 2736 O O . LEU A 1 357 ? -8.728 -3.112 -15.106 1.00 87.50 357 LEU A O 1
ATOM 2740 N N . ALA A 1 358 ? -9.464 -5.065 -15.947 1.00 85.44 358 ALA A N 1
ATOM 2741 C CA . ALA A 1 358 ? -8.613 -5.022 -17.129 1.00 85.44 358 ALA A CA 1
ATOM 2742 C C . ALA A 1 358 ? -8.914 -3.790 -18.001 1.00 85.44 358 ALA A C 1
ATOM 2744 O O . ALA A 1 358 ? -7.985 -3.113 -18.431 1.00 85.44 358 ALA A O 1
ATOM 2745 N N . ALA A 1 359 ? -10.191 -3.452 -18.204 1.00 91.06 359 ALA A N 1
ATOM 2746 C CA . ALA A 1 359 ? -10.611 -2.290 -18.986 1.00 91.06 359 ALA A CA 1
ATOM 2747 C C . ALA A 1 359 ? -10.220 -0.952 -18.334 1.00 91.06 359 ALA A C 1
ATOM 2749 O O . ALA A 1 359 ? -9.744 -0.054 -19.024 1.00 91.06 359 ALA A O 1
ATOM 2750 N N . ILE A 1 360 ? -10.372 -0.816 -17.013 1.00 91.19 360 ILE A N 1
ATOM 2751 C CA . ILE A 1 360 ? -9.987 0.385 -16.256 1.00 91.19 360 ILE A CA 1
ATOM 2752 C C . ILE A 1 360 ? -8.469 0.567 -16.288 1.00 91.19 360 ILE A C 1
ATOM 2754 O O . ILE A 1 360 ? -7.993 1.671 -16.549 1.00 91.19 360 ILE A O 1
ATOM 2758 N N . LEU A 1 361 ? -7.701 -0.505 -16.067 1.00 83.06 361 LEU A N 1
ATOM 2759 C CA . LEU A 1 361 ? -6.242 -0.453 -16.161 1.00 83.06 361 LEU A CA 1
ATOM 2760 C C . LEU A 1 361 ? -5.787 -0.150 -17.591 1.00 83.06 361 LEU A C 1
ATOM 2762 O O . LEU A 1 361 ? -4.924 0.701 -17.780 1.00 83.06 361 LEU A O 1
ATOM 2766 N N . TYR A 1 362 ? -6.396 -0.774 -18.601 1.00 85.25 362 TYR A N 1
ATOM 2767 C CA . TYR A 1 362 ? -6.127 -0.458 -20.003 1.00 85.25 362 TYR A CA 1
ATOM 2768 C C . TYR A 1 362 ? -6.419 1.014 -20.314 1.00 85.25 362 TYR A C 1
ATOM 2770 O O . TYR A 1 362 ? -5.578 1.690 -20.899 1.00 85.25 362 TYR A O 1
ATOM 2778 N N . GLY A 1 363 ? -7.565 1.538 -19.869 1.00 90.12 363 GLY A N 1
ATOM 2779 C CA . GLY A 1 363 ? -7.928 2.946 -20.020 1.00 90.12 363 GLY A CA 1
ATOM 2780 C C . GLY A 1 363 ? -6.932 3.888 -19.341 1.00 90.12 363 GLY A C 1
ATOM 2781 O O . GLY A 1 363 ? -6.545 4.894 -19.934 1.00 90.12 363 GLY A O 1
ATOM 2782 N N . LEU A 1 364 ? -6.454 3.532 -18.144 1.00 84.88 364 LEU A N 1
ATOM 2783 C CA . LEU A 1 364 ? -5.388 4.254 -17.449 1.00 84.88 364 LEU A CA 1
ATOM 2784 C C . LEU A 1 364 ? -4.097 4.273 -18.279 1.00 84.88 364 LEU A C 1
ATOM 2786 O O . LEU A 1 364 ? -3.549 5.348 -18.508 1.00 84.88 364 LEU A O 1
ATOM 2790 N N . PHE A 1 365 ? -3.615 3.123 -18.758 1.00 77.00 365 PHE A N 1
ATOM 2791 C CA . PHE A 1 365 ? -2.389 3.074 -19.564 1.00 77.00 365 PHE A CA 1
ATOM 2792 C C . PHE A 1 365 ? -2.545 3.801 -20.892 1.00 77.00 365 PHE A C 1
ATOM 2794 O O . PHE A 1 365 ? -1.655 4.551 -21.276 1.00 77.00 365 PHE A O 1
ATOM 2801 N N . PHE A 1 366 ? -3.683 3.648 -21.564 1.00 85.00 366 PHE A N 1
ATOM 2802 C CA . PHE A 1 366 ? -3.980 4.370 -22.794 1.00 85.00 366 PHE A CA 1
ATOM 2803 C C . PHE A 1 366 ? -3.942 5.888 -22.579 1.00 85.00 366 PHE A C 1
ATOM 2805 O O . PHE A 1 366 ? -3.316 6.605 -23.357 1.00 85.00 366 PHE A O 1
ATOM 2812 N N . PHE A 1 367 ? -4.551 6.379 -21.496 1.00 88.06 367 PHE A N 1
ATOM 2813 C CA . PHE A 1 367 ? -4.487 7.785 -21.099 1.00 88.06 367 PHE A CA 1
ATOM 2814 C C . PHE A 1 367 ? -3.043 8.245 -20.853 1.00 88.06 367 PHE A C 1
ATOM 2816 O O . PHE A 1 367 ? -2.630 9.269 -21.396 1.00 88.06 367 PHE A O 1
ATOM 2823 N N . VAL A 1 368 ? -2.264 7.466 -20.094 1.00 81.50 368 VAL A N 1
ATOM 2824 C CA . VAL A 1 368 ? -0.852 7.757 -19.795 1.00 81.50 368 VAL A CA 1
ATOM 2825 C C . VAL A 1 368 ? -0.008 7.809 -21.064 1.00 81.50 368 VAL A C 1
ATOM 2827 O O . VAL A 1 368 ? 0.753 8.753 -21.231 1.00 81.50 368 VAL A O 1
ATOM 2830 N N . PHE A 1 369 ? -0.148 6.842 -21.972 1.00 78.12 369 PHE A N 1
ATOM 2831 C CA . PHE A 1 369 ? 0.626 6.810 -23.212 1.00 78.12 369 PHE A CA 1
ATOM 2832 C C . PHE A 1 369 ? 0.220 7.919 -24.171 1.00 78.12 369 PHE A C 1
ATOM 2834 O O . PHE A 1 369 ? 1.095 8.575 -24.718 1.00 78.12 369 PHE A O 1
ATOM 2841 N N . LYS A 1 370 ? -1.082 8.170 -24.349 1.00 86.19 370 LYS A N 1
ATOM 2842 C CA . LYS A 1 370 ? -1.569 9.198 -25.276 1.00 86.19 370 LYS A CA 1
ATOM 2843 C C . LYS A 1 370 ? -1.149 10.604 -24.847 1.00 86.19 370 LYS A C 1
ATOM 2845 O O . LYS A 1 370 ? -0.733 11.402 -25.682 1.00 86.19 370 LYS A O 1
ATOM 2850 N N . ILE A 1 371 ? -1.266 10.912 -23.555 1.00 88.19 371 ILE A N 1
ATOM 2851 C CA . ILE A 1 371 ? -0.795 12.190 -23.008 1.00 88.19 371 ILE A CA 1
ATOM 2852 C C . ILE A 1 371 ? 0.730 12.222 -22.981 1.00 88.19 371 ILE A C 1
ATOM 2854 O O . ILE A 1 371 ? 1.324 13.233 -23.345 1.00 88.19 371 ILE A O 1
ATOM 2858 N N . GLY A 1 372 ? 1.360 11.111 -22.606 1.00 82.19 372 GLY A N 1
ATOM 2859 C CA . GLY A 1 372 ? 2.806 11.002 -22.538 1.00 82.19 372 GLY A CA 1
ATOM 2860 C C . GLY A 1 372 ? 3.475 11.251 -23.879 1.00 82.19 372 GLY A C 1
ATOM 2861 O O . GLY A 1 372 ? 4.273 12.168 -23.986 1.00 82.19 372 GLY A O 1
ATOM 2862 N N . SER A 1 373 ? 3.077 10.563 -24.944 1.00 79.38 373 SER A N 1
ATOM 2863 C CA . SER A 1 373 ? 3.656 10.795 -26.272 1.00 79.38 373 SER A CA 1
ATOM 2864 C C . SER A 1 373 ? 3.474 12.241 -26.755 1.00 79.38 373 SER A C 1
ATOM 2866 O O . SER A 1 373 ? 4.349 12.785 -27.423 1.00 79.38 373 SER A O 1
ATOM 2868 N N . ALA A 1 374 ? 2.355 12.886 -26.397 1.00 88.56 374 ALA A N 1
ATOM 2869 C CA . ALA A 1 374 ? 2.083 14.274 -26.768 1.00 88.56 374 ALA A CA 1
ATOM 2870 C C . ALA A 1 374 ? 2.982 15.286 -26.030 1.00 88.56 374 ALA A C 1
ATOM 2872 O O . ALA A 1 374 ? 3.347 16.306 -26.608 1.00 88.56 374 ALA A O 1
ATOM 2873 N N . ILE A 1 375 ? 3.339 15.017 -24.768 1.00 89.75 375 ILE A N 1
ATOM 2874 C CA . ILE A 1 375 ? 4.211 15.885 -23.954 1.00 89.75 375 ILE A CA 1
ATOM 2875 C C . ILE A 1 375 ? 5.697 15.540 -24.163 1.00 89.75 375 ILE A C 1
ATOM 2877 O O . ILE A 1 375 ? 6.552 16.417 -24.083 1.00 89.75 375 ILE A O 1
ATOM 2881 N N . GLU A 1 376 ? 6.026 14.281 -24.443 1.00 82.94 376 GLU A N 1
ATOM 2882 C CA . GLU A 1 376 ? 7.398 13.793 -24.607 1.00 82.94 376 GLU A CA 1
ATOM 2883 C C . GLU A 1 376 ? 8.096 14.409 -25.826 1.00 82.94 376 GLU A C 1
ATOM 2885 O O . GLU A 1 376 ? 9.206 14.927 -25.698 1.00 82.94 376 GLU A O 1
ATOM 2890 N N . ALA A 1 377 ? 7.432 14.406 -26.987 1.00 84.62 377 ALA A N 1
ATOM 2891 C CA . ALA A 1 377 ? 7.992 14.909 -28.240 1.00 84.62 377 ALA A CA 1
ATOM 2892 C C . ALA A 1 377 ? 8.525 16.359 -28.159 1.00 84.62 377 ALA A C 1
ATOM 2894 O O . ALA A 1 377 ? 9.679 16.579 -28.536 1.00 84.62 377 ALA A O 1
ATOM 2895 N N . PRO A 1 378 ? 7.773 17.358 -27.643 1.00 91.00 378 PRO A N 1
ATOM 2896 C CA . PRO A 1 378 ? 8.292 18.721 -27.527 1.00 91.00 378 PRO A CA 1
ATOM 2897 C C . PRO A 1 378 ? 9.416 18.849 -26.491 1.00 91.00 378 PRO A C 1
ATOM 2899 O O . PRO A 1 378 ? 10.301 19.684 -26.670 1.00 91.00 378 PRO A O 1
ATOM 2902 N N . ILE A 1 379 ? 9.417 18.032 -25.429 1.00 88.94 379 ILE A N 1
ATOM 2903 C CA . ILE A 1 379 ? 10.495 18.045 -24.430 1.00 88.94 379 ILE A CA 1
ATOM 2904 C C . ILE A 1 379 ? 11.800 17.562 -25.064 1.00 88.94 379 ILE A C 1
ATOM 2906 O O . ILE A 1 379 ? 12.793 18.282 -24.998 1.00 88.94 379 ILE A O 1
ATOM 2910 N N . TYR A 1 380 ? 11.816 16.386 -25.698 1.00 82.62 380 TYR A N 1
ATOM 2911 C CA . TYR A 1 380 ? 13.037 15.897 -26.348 1.00 82.62 380 TYR A CA 1
ATOM 2912 C C . TYR A 1 380 ? 13.480 16.811 -27.488 1.00 82.62 380 TYR A C 1
ATOM 2914 O O . TYR A 1 380 ? 14.658 17.141 -27.553 1.00 82.62 380 TYR A O 1
ATOM 2922 N N . GLY A 1 381 ? 12.544 17.328 -28.292 1.00 86.50 381 GLY A N 1
ATOM 2923 C CA . GLY A 1 381 ? 12.864 18.296 -29.341 1.00 86.50 381 GLY A CA 1
ATOM 2924 C C . GLY A 1 381 ? 13.586 19.543 -28.813 1.00 86.50 381 GLY A C 1
ATOM 2925 O O . GLY A 1 381 ? 14.555 19.991 -29.421 1.00 86.50 381 GLY A O 1
ATOM 2926 N N . LEU A 1 382 ? 13.176 20.072 -27.652 1.00 91.56 382 LEU A N 1
ATOM 2927 C CA . LEU A 1 382 ? 13.862 21.193 -27.002 1.00 91.56 382 LEU A CA 1
ATOM 2928 C C . LEU A 1 382 ? 15.292 20.824 -26.576 1.00 91.56 382 LEU A C 1
ATOM 2930 O O . LEU A 1 382 ? 16.224 21.594 -26.805 1.00 91.56 382 LEU A O 1
ATOM 2934 N N . PHE A 1 383 ? 15.484 19.659 -25.954 1.00 88.06 383 PHE A N 1
ATOM 2935 C CA . PHE A 1 383 ? 16.810 19.230 -25.497 1.00 88.06 383 PHE A CA 1
ATOM 2936 C C . PHE A 1 383 ? 17.747 18.865 -26.653 1.00 88.06 383 PHE A C 1
ATOM 2938 O O . PHE A 1 383 ? 18.928 19.200 -26.590 1.00 88.06 383 PHE A O 1
ATOM 2945 N N . ASP A 1 384 ? 17.239 18.268 -27.729 1.00 85.25 384 ASP A N 1
ATOM 2946 C CA . ASP A 1 384 ? 18.025 17.963 -28.927 1.00 85.25 384 ASP A CA 1
ATOM 2947 C C . ASP A 1 384 ? 18.491 19.244 -29.632 1.00 85.25 384 ASP A C 1
ATOM 2949 O O . ASP A 1 384 ? 19.646 19.340 -30.057 1.00 85.25 384 ASP A O 1
ATOM 2953 N N . GLN A 1 385 ? 17.641 20.277 -29.683 1.00 91.06 385 GLN A N 1
ATOM 2954 C CA . GLN A 1 385 ? 18.039 21.603 -30.164 1.00 91.06 385 GLN A CA 1
ATOM 2955 C C . GLN A 1 385 ? 19.146 22.212 -29.297 1.00 91.06 385 GLN A C 1
ATOM 2957 O O . GLN A 1 385 ? 20.117 22.744 -29.834 1.00 91.06 385 GLN A O 1
ATOM 2962 N N . LEU A 1 386 ? 19.050 22.092 -27.968 1.00 90.00 386 LEU A N 1
ATOM 2963 C CA . LEU A 1 386 ? 20.090 22.570 -27.051 1.00 90.00 386 LEU A CA 1
ATOM 2964 C C . LEU A 1 386 ? 21.416 21.818 -27.232 1.00 90.00 386 LEU A C 1
ATOM 2966 O O . LEU A 1 386 ? 22.473 22.444 -27.220 1.00 90.00 386 LEU A O 1
ATOM 2970 N N . VAL A 1 387 ? 21.378 20.498 -27.434 1.00 86.56 387 VAL A N 1
ATOM 2971 C CA . VAL A 1 387 ? 22.578 19.689 -27.714 1.00 86.56 387 VAL A CA 1
ATOM 2972 C C . VAL A 1 387 ? 23.193 20.069 -29.064 1.00 86.56 387 VAL A C 1
ATOM 2974 O O . VAL A 1 387 ? 24.413 20.187 -29.171 1.00 86.56 387 VAL A O 1
ATOM 2977 N N . THR A 1 388 ? 22.368 20.320 -30.081 1.00 87.50 388 THR A N 1
ATOM 2978 C CA . THR A 1 388 ? 22.834 20.759 -31.406 1.00 87.50 388 THR A CA 1
ATOM 2979 C C . THR A 1 388 ? 23.475 22.147 -31.333 1.00 87.50 388 THR A C 1
ATOM 2981 O O . THR A 1 388 ? 24.557 22.363 -31.875 1.00 87.50 388 THR A O 1
ATOM 2984 N N . TRP A 1 389 ? 22.858 23.078 -30.598 1.00 89.69 389 TRP A N 1
ATOM 2985 C CA . TRP A 1 389 ? 23.424 24.402 -30.335 1.00 89.69 389 TRP A CA 1
ATOM 2986 C C . TRP A 1 389 ? 24.759 24.306 -29.587 1.00 89.69 389 TRP A C 1
ATOM 2988 O O . TRP A 1 389 ? 25.733 24.953 -29.972 1.00 89.69 389 TRP A O 1
ATOM 2998 N N . LEU A 1 390 ? 24.852 23.434 -28.582 1.00 88.50 390 LEU A N 1
ATOM 2999 C CA . LEU A 1 390 ? 26.096 23.180 -27.858 1.00 88.50 390 LEU A CA 1
ATOM 3000 C C . LEU A 1 390 ? 27.214 22.684 -28.793 1.00 88.50 390 LEU A C 1
ATOM 3002 O O . LEU A 1 390 ? 28.358 23.107 -28.645 1.00 88.50 390 LEU A O 1
ATOM 3006 N N . GLY A 1 391 ? 26.882 21.845 -29.779 1.00 84.25 391 GLY A N 1
ATOM 3007 C CA . GLY A 1 391 ? 27.831 21.344 -30.783 1.00 84.25 391 GLY A CA 1
ATOM 3008 C C . GLY A 1 391 ? 28.301 22.404 -31.780 1.00 84.25 391 GLY A C 1
ATOM 3009 O O . GLY A 1 391 ? 29.347 22.239 -32.396 1.00 84.25 391 GLY A O 1
ATOM 3010 N N . SER A 1 392 ? 27.565 23.512 -31.915 1.00 86.31 392 SER A N 1
ATOM 3011 C CA . SER A 1 392 ? 28.021 24.681 -32.680 1.00 86.31 392 SER A CA 1
ATOM 3012 C C . SER A 1 392 ? 28.952 25.602 -31.878 1.00 86.31 392 SER A C 1
ATOM 3014 O O . SER A 1 392 ? 29.726 26.352 -32.467 1.00 86.31 392 SER A O 1
ATOM 3016 N N . ALA A 1 393 ? 28.895 25.541 -30.542 1.00 85.88 393 ALA A N 1
ATOM 3017 C CA . ALA A 1 393 ? 29.664 26.401 -29.641 1.00 85.88 393 ALA A CA 1
ATOM 3018 C C . ALA A 1 393 ? 30.944 25.741 -29.094 1.00 85.88 393 ALA A C 1
ATOM 3020 O O . ALA A 1 393 ? 31.897 26.443 -28.758 1.00 85.88 393 ALA A O 1
ATOM 3021 N N . LEU A 1 394 ? 30.975 24.409 -28.986 1.00 84.88 394 LEU A N 1
ATOM 3022 C CA . LEU A 1 394 ? 32.130 23.637 -28.526 1.00 84.88 394 LEU A CA 1
ATOM 3023 C C . LEU A 1 394 ? 32.567 22.606 -29.577 1.00 84.88 394 LEU A C 1
ATOM 3025 O O . LEU A 1 394 ? 31.714 22.055 -30.269 1.00 84.88 394 LEU A O 1
ATOM 3029 N N . PRO A 1 395 ? 33.872 22.273 -29.653 1.00 81.75 395 PRO A N 1
ATOM 3030 C CA . PRO A 1 395 ? 34.348 21.165 -30.476 1.00 81.75 395 PRO A CA 1
ATOM 3031 C C . PRO A 1 395 ? 33.661 19.856 -30.071 1.00 81.75 395 PRO A C 1
ATOM 3033 O O . PRO A 1 395 ? 33.651 19.507 -28.887 1.00 81.75 395 PRO A O 1
ATOM 3036 N N . SER A 1 396 ? 33.134 19.118 -31.051 1.00 74.19 396 SER A N 1
ATOM 3037 C CA . SER A 1 396 ? 32.430 17.838 -30.858 1.00 74.19 396 SER A CA 1
ATOM 3038 C C . SER A 1 396 ? 33.265 16.783 -30.130 1.00 74.19 396 SER A C 1
ATOM 3040 O O . SER A 1 396 ? 32.719 15.916 -29.451 1.00 74.19 396 SER A O 1
ATOM 3042 N N . ASP A 1 397 ? 34.589 16.897 -30.226 1.00 72.94 397 ASP A N 1
ATOM 3043 C CA . ASP A 1 397 ? 35.548 15.931 -29.690 1.00 72.94 397 ASP A CA 1
ATOM 3044 C C . ASP A 1 397 ? 36.111 16.388 -28.332 1.00 72.94 397 ASP A C 1
ATOM 3046 O O . ASP A 1 397 ? 37.059 15.818 -27.804 1.00 72.94 397 ASP A O 1
ATOM 3050 N N . GLY A 1 398 ? 35.563 17.459 -27.754 1.00 84.44 398 GLY A N 1
ATOM 3051 C CA . GLY A 1 398 ? 35.995 17.970 -26.462 1.00 84.44 398 GLY A CA 1
ATOM 3052 C C . GLY A 1 398 ? 35.371 17.214 -25.289 1.00 84.44 398 GLY A C 1
ATOM 3053 O O . GLY A 1 398 ? 34.161 16.990 -25.245 1.00 84.44 398 GLY A O 1
ATOM 3054 N N . LEU A 1 399 ? 36.167 16.959 -24.246 1.00 85.38 399 LEU A N 1
ATOM 3055 C CA . LEU A 1 399 ? 35.681 16.465 -22.947 1.00 85.38 399 LEU A CA 1
ATOM 3056 C C . LEU A 1 399 ? 34.553 17.328 -22.363 1.00 85.38 399 LEU A C 1
ATOM 3058 O O . LEU A 1 399 ? 33.609 16.812 -21.765 1.00 85.38 399 LEU A O 1
ATOM 3062 N N . ALA A 1 400 ? 34.636 18.647 -22.558 1.00 85.75 400 ALA A N 1
ATOM 3063 C CA . ALA A 1 400 ? 33.598 19.579 -22.138 1.00 85.75 400 ALA A CA 1
ATOM 3064 C C . ALA A 1 400 ? 32.282 19.337 -22.894 1.00 85.75 400 ALA A C 1
ATOM 3066 O O . ALA A 1 400 ? 31.225 19.284 -22.269 1.00 85.75 400 ALA A O 1
ATOM 3067 N N . PHE A 1 401 ? 32.340 19.125 -24.214 1.00 87.62 401 PHE A N 1
ATOM 3068 C CA . PHE A 1 401 ? 31.155 18.820 -25.014 1.00 87.62 401 PHE A CA 1
ATOM 3069 C C . PHE A 1 401 ? 30.503 17.511 -24.560 1.00 87.62 401 PHE A C 1
ATOM 3071 O O . PHE A 1 401 ? 29.298 17.493 -24.318 1.00 87.62 401 PHE A O 1
ATOM 3078 N N . ALA A 1 402 ? 31.291 16.454 -24.338 1.00 84.62 402 ALA A N 1
ATOM 3079 C CA . ALA A 1 402 ? 30.793 15.186 -23.805 1.00 84.62 402 ALA A CA 1
ATOM 3080 C C . ALA A 1 402 ? 30.107 15.361 -22.434 1.00 84.62 402 ALA A C 1
ATOM 3082 O O . ALA A 1 402 ? 28.968 14.938 -22.237 1.00 84.62 402 ALA A O 1
ATOM 3083 N N . ALA A 1 403 ? 30.737 16.062 -21.488 1.00 88.31 403 ALA A N 1
ATOM 3084 C CA . ALA A 1 403 ? 30.146 16.283 -20.167 1.00 88.31 403 ALA A CA 1
ATOM 3085 C C . ALA A 1 403 ? 28.824 17.076 -20.230 1.00 88.31 403 ALA A C 1
ATOM 3087 O O . ALA A 1 403 ? 27.835 16.688 -19.604 1.00 88.31 403 ALA A O 1
ATOM 3088 N N . PHE A 1 404 ? 28.778 18.165 -21.004 1.00 89.75 404 PHE A N 1
ATOM 3089 C CA . PHE A 1 404 ? 27.571 18.983 -21.151 1.00 89.75 404 PHE A CA 1
ATOM 3090 C C . PHE A 1 404 ? 26.466 18.270 -21.941 1.00 89.75 404 PHE A C 1
ATOM 3092 O O . PHE A 1 404 ? 25.296 18.373 -21.570 1.00 89.75 404 PHE A O 1
ATOM 3099 N N . ARG A 1 405 ? 26.816 17.488 -22.970 1.00 86.88 405 ARG A N 1
ATOM 3100 C CA . ARG A 1 405 ? 25.873 16.620 -23.687 1.00 86.88 405 ARG A CA 1
ATOM 3101 C C . ARG A 1 405 ? 25.245 15.607 -22.736 1.00 86.88 405 ARG A C 1
ATOM 3103 O O . ARG A 1 405 ? 24.021 15.517 -22.683 1.00 86.88 405 ARG A O 1
ATOM 3110 N N . GLY A 1 406 ? 26.056 14.909 -21.940 1.00 83.06 406 GLY A N 1
ATOM 3111 C CA . GLY A 1 406 ? 25.572 13.964 -20.933 1.00 83.06 406 GLY A CA 1
ATOM 3112 C C . GLY A 1 406 ? 24.684 14.623 -19.870 1.00 83.06 406 GLY A C 1
ATOM 3113 O O . GLY A 1 406 ? 23.668 14.051 -19.478 1.00 83.06 406 GLY A O 1
ATOM 3114 N N . LEU A 1 407 ? 25.000 15.852 -19.446 1.00 89.81 407 LEU A N 1
ATOM 3115 C CA . LEU A 1 407 ? 24.163 16.637 -18.528 1.00 89.81 407 LEU A CA 1
ATOM 3116 C C . LEU A 1 407 ? 22.792 16.959 -19.142 1.00 89.81 407 LEU A C 1
ATOM 3118 O O . LEU A 1 407 ? 21.763 16.690 -18.518 1.00 89.81 407 LEU A O 1
ATOM 3122 N N . LEU A 1 408 ? 22.770 17.510 -20.359 1.00 88.88 408 LEU A N 1
ATOM 3123 C CA . LEU A 1 408 ? 21.534 17.870 -21.059 1.00 88.88 408 LEU A CA 1
ATOM 3124 C C . LEU A 1 408 ? 20.678 16.640 -21.364 1.00 88.88 408 LEU A C 1
ATOM 3126 O O . LEU A 1 408 ? 19.477 16.668 -21.110 1.00 88.88 408 LEU A O 1
ATOM 3130 N N . GLN A 1 409 ? 21.284 15.543 -21.821 1.00 81.19 409 GLN A N 1
ATOM 3131 C CA . GLN A 1 409 ? 20.586 14.276 -22.048 1.00 81.19 409 GLN A CA 1
ATOM 3132 C C . GLN A 1 409 ? 20.051 13.674 -20.743 1.00 81.19 409 GLN A C 1
ATOM 3134 O O . GLN A 1 409 ? 18.934 13.160 -20.715 1.00 81.19 409 GLN A O 1
ATOM 3139 N N . GLY A 1 410 ? 20.795 13.785 -19.640 1.00 79.25 410 GLY A N 1
ATOM 3140 C CA . GLY A 1 410 ? 20.347 13.328 -18.327 1.00 79.25 410 GLY A CA 1
ATOM 3141 C C . GLY A 1 410 ? 19.129 14.099 -17.810 1.00 79.25 410 GLY A C 1
ATOM 3142 O O . GLY A 1 410 ? 18.158 13.486 -17.356 1.00 79.25 410 GLY A O 1
ATOM 3143 N N . ILE A 1 411 ? 19.144 15.434 -17.921 1.00 87.25 411 ILE A N 1
ATOM 3144 C CA . ILE A 1 411 ? 18.007 16.292 -17.547 1.00 87.25 411 ILE A CA 1
ATOM 3145 C C . ILE A 1 411 ? 16.829 16.062 -18.499 1.00 87.25 411 ILE A C 1
ATOM 3147 O O . ILE A 1 411 ? 15.705 15.863 -18.035 1.00 87.25 411 ILE A O 1
ATOM 3151 N N . GLY A 1 412 ? 17.084 16.052 -19.809 1.00 83.38 412 GLY A N 1
ATOM 3152 C CA . GLY A 1 412 ? 16.079 15.881 -20.854 1.00 83.38 412 GLY A CA 1
ATOM 3153 C C . GLY A 1 412 ? 15.384 14.534 -20.762 1.00 83.38 412 GLY A C 1
ATOM 3154 O O . GLY A 1 412 ? 14.162 14.484 -20.662 1.00 83.38 412 GLY A O 1
ATOM 3155 N N . GLY A 1 413 ? 16.147 13.448 -20.638 1.00 73.06 413 GLY A N 1
ATOM 3156 C CA . GLY A 1 413 ? 15.582 12.133 -20.381 1.00 73.06 413 GLY A CA 1
ATOM 3157 C C . GLY A 1 413 ? 14.805 12.117 -19.068 1.00 73.06 413 GLY A C 1
ATOM 3158 O O . GLY A 1 413 ? 13.725 11.541 -18.980 1.00 73.06 413 GLY A O 1
ATOM 3159 N N . GLY A 1 414 ? 15.345 12.711 -17.998 1.00 73.38 414 GLY A N 1
ATOM 3160 C CA . GLY A 1 414 ? 14.685 12.826 -16.694 1.00 73.38 414 GLY A CA 1
ATOM 3161 C C . GLY A 1 414 ? 13.293 13.458 -16.780 1.00 73.38 414 GLY A C 1
ATOM 3162 O O . GLY A 1 414 ? 12.296 12.824 -16.422 1.00 73.38 414 GLY A O 1
ATOM 3163 N N . LEU A 1 415 ? 13.220 14.678 -17.313 1.00 84.88 415 LEU A N 1
ATOM 3164 C CA . LEU A 1 415 ? 11.975 15.420 -17.519 1.00 84.88 415 LEU A CA 1
ATOM 3165 C C . LEU A 1 415 ? 11.053 14.733 -18.529 1.00 84.88 415 LEU A C 1
ATOM 3167 O O . LEU A 1 415 ? 9.850 14.673 -18.280 1.00 84.88 415 LEU A O 1
ATOM 3171 N N . GLY A 1 416 ? 11.620 14.147 -19.586 1.00 78.00 416 GLY A N 1
ATOM 3172 C CA . GLY A 1 416 ? 10.927 13.399 -20.637 1.00 78.00 416 GLY A CA 1
ATOM 3173 C C . GLY A 1 416 ? 10.216 12.133 -20.156 1.00 78.00 416 GLY A C 1
ATOM 3174 O O . GLY A 1 416 ? 9.365 11.614 -20.862 1.00 78.00 416 GLY A O 1
ATOM 3175 N N . ILE A 1 417 ? 10.468 11.661 -18.930 1.00 69.69 417 ILE A N 1
ATOM 3176 C CA . ILE A 1 417 ? 9.656 10.588 -18.321 1.00 69.69 417 ILE A CA 1
ATOM 3177 C C . ILE A 1 417 ? 8.757 11.103 -17.216 1.00 69.69 417 ILE A C 1
ATOM 3179 O O . ILE A 1 417 ? 7.609 10.666 -17.102 1.00 69.69 417 ILE A O 1
ATOM 3183 N N . VAL A 1 418 ? 9.275 11.997 -16.372 1.00 77.88 418 VAL A N 1
ATOM 3184 C CA . VAL A 1 418 ? 8.533 12.462 -15.200 1.00 77.88 418 VAL A CA 1
ATOM 3185 C C . VAL A 1 418 ? 7.251 13.159 -15.619 1.00 77.88 418 VAL A C 1
ATOM 3187 O O . VAL A 1 418 ? 6.181 12.820 -15.120 1.00 77.88 418 VAL A O 1
ATOM 3190 N N . LEU A 1 419 ? 7.354 14.123 -16.531 1.00 84.56 419 LEU A N 1
ATOM 3191 C CA . LEU A 1 419 ? 6.200 14.911 -16.950 1.00 84.56 419 LEU A CA 1
ATOM 3192 C C . LEU A 1 419 ? 5.255 14.112 -17.853 1.00 84.56 419 LEU A C 1
ATOM 3194 O O . LEU A 1 419 ? 4.057 14.130 -17.577 1.00 84.56 419 LEU A O 1
ATOM 3198 N N . PRO A 1 420 ? 5.736 13.376 -18.870 1.00 82.25 420 PRO A N 1
ATOM 3199 C CA . PRO A 1 420 ? 4.830 12.752 -19.823 1.00 82.25 420 PRO A CA 1
ATOM 3200 C C . PRO A 1 420 ? 4.194 11.464 -19.302 1.00 82.25 420 PRO A C 1
ATOM 3202 O O . PRO A 1 420 ? 3.016 11.225 -19.537 1.00 82.25 420 PRO A O 1
ATOM 3205 N N . PHE A 1 421 ? 4.930 10.642 -18.553 1.00 76.19 421 PHE A N 1
ATOM 3206 C CA . PHE A 1 421 ? 4.439 9.318 -18.163 1.00 76.19 421 PHE A CA 1
ATOM 3207 C C . PHE A 1 421 ? 4.163 9.201 -16.667 1.00 76.19 421 PHE A C 1
ATOM 3209 O O . PHE A 1 421 ? 3.094 8.734 -16.270 1.00 76.19 421 PHE A O 1
ATOM 3216 N N . LEU A 1 422 ? 5.096 9.636 -15.813 1.00 75.69 422 LEU A N 1
ATOM 3217 C CA . LEU A 1 422 ? 4.955 9.456 -14.366 1.00 75.69 422 LEU A CA 1
ATOM 3218 C C . LEU A 1 422 ? 3.821 10.316 -13.793 1.00 75.69 422 LEU A C 1
ATOM 3220 O O . LEU A 1 422 ? 3.024 9.809 -13.011 1.00 75.69 422 LEU A O 1
ATOM 3224 N N . VAL A 1 423 ? 3.726 11.592 -14.173 1.00 86.19 423 VAL A N 1
ATOM 3225 C CA . VAL A 1 423 ? 2.691 12.514 -13.675 1.00 86.19 423 VAL A CA 1
ATOM 3226 C C . VAL A 1 423 ? 1.275 12.048 -14.054 1.00 86.19 423 VAL A C 1
ATOM 3228 O O . VAL A 1 423 ? 0.472 11.870 -13.134 1.00 86.19 423 VAL A O 1
ATOM 3231 N N . PRO A 1 424 ? 0.948 11.748 -15.330 1.00 86.94 424 PRO A N 1
ATOM 3232 C CA . PRO A 1 424 ? -0.366 11.212 -15.692 1.00 86.94 424 PRO A CA 1
ATOM 3233 C C . PRO A 1 424 ? -0.673 9.865 -15.035 1.00 86.94 424 PRO A C 1
ATOM 3235 O O . PRO A 1 424 ? -1.809 9.635 -14.618 1.00 86.94 424 PRO A O 1
ATOM 3238 N N . PHE A 1 425 ? 0.333 8.994 -14.882 1.00 81.94 425 PHE A N 1
ATOM 3239 C CA . PHE A 1 425 ? 0.155 7.716 -14.193 1.00 81.94 425 PHE A CA 1
ATOM 3240 C C . PHE A 1 425 ? -0.185 7.922 -12.714 1.00 81.94 425 PHE A C 1
ATOM 3242 O O . PHE A 1 425 ? -1.143 7.337 -12.214 1.00 81.94 425 PHE A O 1
ATOM 3249 N N . LEU A 1 426 ? 0.564 8.782 -12.014 1.00 80.50 426 LEU A N 1
ATOM 3250 C CA . LEU A 1 426 ? 0.309 9.113 -10.612 1.00 80.50 426 LEU A CA 1
ATOM 3251 C C . LEU A 1 426 ? -1.050 9.789 -10.428 1.00 80.50 426 LEU A C 1
ATOM 3253 O O . LEU A 1 426 ? -1.726 9.506 -9.443 1.00 80.50 426 LEU A O 1
ATOM 3257 N N . PHE A 1 427 ? -1.462 10.638 -11.368 1.00 88.81 427 PHE A N 1
ATOM 3258 C CA . PHE A 1 427 ? -2.781 11.262 -11.370 1.00 88.81 427 PHE A CA 1
ATOM 3259 C C . PHE A 1 427 ? -3.900 10.220 -11.490 1.00 88.81 427 PHE A C 1
ATOM 3261 O O . PHE A 1 427 ? -4.795 10.177 -10.645 1.00 88.81 427 PHE A O 1
ATOM 3268 N N . GLY A 1 428 ? -3.832 9.339 -12.490 1.00 87.44 428 GLY A N 1
ATOM 3269 C CA . GLY A 1 428 ? -4.846 8.305 -12.681 1.00 87.44 428 GLY A CA 1
ATOM 3270 C C . GLY A 1 428 ? -4.872 7.281 -11.542 1.00 87.44 428 GLY A C 1
ATOM 3271 O O . GLY A 1 428 ? -5.945 6.903 -11.075 1.00 87.44 428 GLY A O 1
ATOM 3272 N N . LEU A 1 429 ? -3.706 6.904 -11.010 1.00 82.19 429 LEU A N 1
ATOM 3273 C CA . LEU A 1 429 ? -3.620 6.048 -9.830 1.00 82.19 429 LEU A CA 1
ATOM 3274 C C . LEU A 1 429 ? -4.215 6.725 -8.587 1.00 82.19 429 LEU A C 1
ATOM 3276 O O . LEU A 1 429 ? -4.954 6.078 -7.851 1.00 82.19 429 LEU A O 1
ATOM 3280 N N . ALA A 1 430 ? -3.932 8.011 -8.360 1.00 82.62 430 ALA A N 1
ATOM 3281 C CA . ALA A 1 430 ? -4.490 8.760 -7.237 1.00 82.62 430 ALA A CA 1
ATOM 3282 C C . ALA A 1 430 ? -6.020 8.862 -7.322 1.00 82.62 430 ALA A C 1
ATOM 3284 O O . ALA A 1 430 ? -6.683 8.774 -6.294 1.00 82.62 430 ALA A O 1
ATOM 3285 N N . ILE A 1 431 ? -6.588 8.969 -8.530 1.00 89.56 431 ILE A N 1
ATOM 3286 C CA . ILE A 1 431 ? -8.041 8.880 -8.735 1.00 89.56 431 ILE A CA 1
ATOM 3287 C C . ILE A 1 431 ? -8.561 7.495 -8.338 1.00 89.56 431 ILE A C 1
ATOM 3289 O O . ILE A 1 431 ? -9.514 7.411 -7.568 1.00 89.56 431 ILE A O 1
ATOM 3293 N N . LEU A 1 432 ? -7.948 6.408 -8.822 1.00 86.56 432 LEU A N 1
ATOM 3294 C CA . LEU A 1 432 ? -8.382 5.043 -8.485 1.00 86.56 432 LEU A CA 1
ATOM 3295 C C . LEU A 1 432 ? -8.263 4.742 -6.982 1.00 86.56 432 LEU A C 1
ATOM 3297 O O . LEU A 1 432 ? -9.104 4.032 -6.422 1.00 86.56 432 LEU A O 1
ATOM 3301 N N . GLU A 1 433 ? -7.232 5.282 -6.335 1.00 82.12 433 GLU A N 1
ATOM 3302 C CA . GLU A 1 433 ? -7.000 5.185 -4.895 1.00 82.12 433 GLU A CA 1
ATOM 3303 C C . GLU A 1 433 ? -8.061 5.967 -4.106 1.00 82.12 433 GLU A C 1
ATOM 3305 O O . GLU A 1 433 ? -8.746 5.378 -3.272 1.00 82.12 433 GLU A O 1
ATOM 3310 N N . ASP A 1 434 ? -8.255 7.256 -4.406 1.00 82.00 434 ASP A N 1
ATOM 3311 C CA . ASP A 1 434 ? -9.174 8.135 -3.669 1.00 82.00 434 ASP A CA 1
ATOM 3312 C C . ASP A 1 434 ? -10.647 7.789 -3.908 1.00 82.00 434 ASP A C 1
ATOM 3314 O O . ASP A 1 434 ? -11.462 7.947 -3.001 1.00 82.00 434 ASP A O 1
ATOM 3318 N N . VAL A 1 435 ? -11.001 7.277 -5.092 1.00 86.50 435 VAL A N 1
ATOM 3319 C CA . VAL A 1 435 ? -12.344 6.733 -5.353 1.00 86.50 435 VAL A CA 1
ATOM 3320 C C . VAL A 1 435 ? -12.605 5.493 -4.492 1.00 86.50 435 VAL A C 1
ATOM 3322 O O . VAL A 1 435 ? -13.752 5.226 -4.140 1.00 86.50 435 VAL A O 1
ATOM 3325 N N . GLY A 1 436 ? -11.563 4.751 -4.108 1.00 82.75 436 GLY A N 1
ATOM 3326 C CA . GLY A 1 436 ? -11.685 3.486 -3.383 1.00 82.75 436 GLY A CA 1
ATOM 3327 C C . GLY A 1 436 ? -11.850 2.276 -4.307 1.00 82.75 436 GLY A C 1
ATOM 3328 O O . GLY A 1 436 ? -12.418 1.260 -3.903 1.00 82.75 436 GLY A O 1
ATOM 3329 N N . TYR A 1 437 ? -11.366 2.355 -5.552 1.00 87.69 437 TYR A N 1
ATOM 3330 C CA . TYR A 1 437 ? -11.392 1.223 -6.483 1.00 87.69 437 TYR A CA 1
ATOM 3331 C C . TYR A 1 437 ? -10.291 0.191 -6.182 1.00 87.69 437 TYR A C 1
ATOM 3333 O O . TYR A 1 437 ? -10.529 -1.009 -6.302 1.00 87.69 437 TYR A O 1
ATOM 3341 N N . LEU A 1 438 ? -9.107 0.626 -5.725 1.00 83.50 438 LEU A N 1
ATOM 3342 C CA . LEU A 1 438 ? -7.978 -0.279 -5.444 1.00 83.50 438 LEU A CA 1
ATOM 3343 C C . LEU A 1 438 ? -8.299 -1.407 -4.433 1.00 83.50 438 LEU A C 1
ATOM 3345 O O . LEU A 1 438 ? -7.932 -2.549 -4.712 1.00 83.50 438 LEU A O 1
ATOM 3349 N N . PRO A 1 439 ? -9.022 -1.169 -3.316 1.00 80.56 439 PRO A N 1
ATOM 3350 C CA . PRO A 1 439 ? -9.457 -2.248 -2.421 1.00 80.56 439 PRO A CA 1
ATOM 3351 C C . PRO A 1 439 ? -10.358 -3.295 -3.096 1.00 80.56 439 PRO A C 1
ATOM 3353 O O . PRO A 1 439 ? -10.208 -4.488 -2.844 1.00 80.56 439 PRO A O 1
ATOM 3356 N N . ARG A 1 440 ? -11.252 -2.871 -4.001 1.00 86.38 440 ARG A N 1
ATOM 3357 C CA . ARG A 1 440 ? -12.148 -3.767 -4.760 1.00 86.38 440 ARG A CA 1
ATOM 3358 C C . ARG A 1 440 ? -11.383 -4.593 -5.785 1.00 86.38 440 ARG A C 1
ATOM 3360 O O . ARG A 1 440 ? -11.631 -5.786 -5.921 1.00 86.38 440 ARG A O 1
ATOM 3367 N N . ALA A 1 441 ? -10.413 -3.977 -6.461 1.00 84.69 441 ALA A N 1
ATOM 3368 C CA . ALA A 1 441 ? -9.481 -4.694 -7.326 1.00 84.69 441 ALA A CA 1
ATOM 3369 C C . ALA A 1 441 ? -8.717 -5.777 -6.543 1.00 84.69 441 ALA A C 1
ATOM 3371 O O . ALA A 1 441 ? -8.579 -6.899 -7.025 1.00 84.69 441 ALA A O 1
ATOM 3372 N N . GLY A 1 442 ? -8.291 -5.461 -5.313 1.00 83.38 442 GLY A N 1
ATOM 3373 C CA . GLY A 1 442 ? -7.692 -6.422 -4.385 1.00 83.38 442 GLY A CA 1
ATOM 3374 C C . GLY A 1 442 ? -8.626 -7.584 -4.043 1.00 83.38 442 GLY A C 1
ATOM 3375 O O . GLY A 1 442 ? -8.202 -8.731 -4.128 1.00 83.38 442 GLY A O 1
ATOM 3376 N N . TYR A 1 443 ? -9.899 -7.305 -3.740 1.00 84.12 443 TYR A N 1
ATOM 3377 C CA . TYR A 1 443 ? -10.919 -8.331 -3.484 1.00 84.12 443 TYR A CA 1
ATOM 3378 C C . TYR A 1 443 ? -11.148 -9.255 -4.693 1.00 84.12 443 TYR A C 1
ATOM 3380 O O . TYR A 1 443 ? -11.124 -10.475 -4.560 1.00 84.12 443 TYR A O 1
ATOM 3388 N N . LEU A 1 444 ? -11.304 -8.694 -5.896 1.00 86.38 444 LEU A N 1
ATOM 3389 C CA . LEU A 1 444 ? -11.517 -9.470 -7.126 1.00 86.38 444 LEU A CA 1
ATOM 3390 C C . LEU A 1 444 ? -10.343 -10.394 -7.454 1.00 86.38 444 LEU A C 1
ATOM 3392 O O . LEU A 1 444 ? -10.533 -11.514 -7.929 1.00 86.38 444 LEU A O 1
ATOM 3396 N N . ALA A 1 445 ? -9.124 -9.914 -7.220 1.00 84.62 445 ALA A N 1
ATOM 3397 C CA . ALA A 1 445 ? -7.908 -10.665 -7.480 1.00 84.62 445 ALA A CA 1
ATOM 3398 C C . ALA A 1 445 ? -7.454 -11.516 -6.278 1.00 84.62 445 ALA A C 1
ATOM 3400 O O . ALA A 1 445 ? -6.489 -12.267 -6.411 1.00 84.62 445 ALA A O 1
ATOM 3401 N N . ASP A 1 446 ? -8.163 -11.484 -5.146 1.00 84.88 446 ASP A N 1
ATOM 3402 C CA . ASP A 1 446 ? -7.814 -12.235 -3.936 1.00 84.88 446 ASP A CA 1
ATOM 3403 C C . ASP A 1 446 ? -7.760 -13.748 -4.188 1.00 84.88 446 ASP A C 1
ATOM 3405 O O . ASP A 1 446 ? -6.790 -14.417 -3.824 1.00 84.88 446 ASP A O 1
ATOM 3409 N N . GLY A 1 447 ? -8.734 -14.281 -4.933 1.00 81.62 447 GLY A N 1
ATOM 3410 C CA . GLY A 1 447 ? -8.743 -15.692 -5.326 1.00 81.62 447 GLY A CA 1
ATOM 3411 C C . GLY A 1 447 ? -7.566 -16.087 -6.229 1.00 81.62 447 GLY A C 1
ATOM 3412 O O . GLY A 1 447 ? -7.109 -17.230 -6.183 1.00 81.62 447 GLY A O 1
ATOM 3413 N N . LEU A 1 448 ? -7.044 -15.157 -7.040 1.00 83.56 448 LEU A N 1
ATOM 3414 C CA . LEU A 1 448 ? -5.837 -15.380 -7.843 1.00 83.56 448 LEU A CA 1
ATOM 3415 C C . LEU A 1 448 ? -4.580 -15.321 -6.967 1.00 83.56 448 LEU A C 1
ATOM 3417 O O . LEU A 1 448 ? -3.691 -16.156 -7.123 1.00 83.56 448 LEU A O 1
ATOM 3421 N N . MET A 1 449 ? -4.515 -14.372 -6.031 1.00 87.06 449 MET A N 1
ATOM 3422 C CA . MET A 1 449 ? -3.368 -14.210 -5.134 1.00 87.06 449 MET A CA 1
ATOM 3423 C C . MET A 1 449 ? -3.196 -15.407 -4.204 1.00 87.06 449 MET A C 1
ATOM 3425 O O . MET A 1 449 ? -2.082 -15.916 -4.080 1.00 87.06 449 MET A O 1
ATOM 3429 N N . HIS A 1 450 ? -4.285 -15.945 -3.652 1.00 84.62 450 HIS A N 1
ATOM 3430 C CA . HIS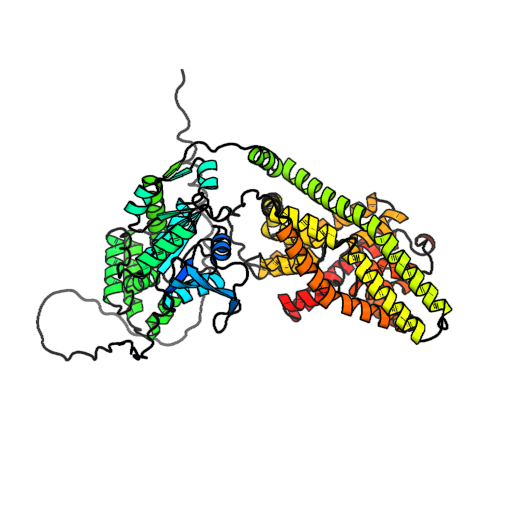 A 1 450 ? -4.223 -17.127 -2.794 1.00 84.62 450 HIS A CA 1
ATOM 3431 C C . HIS A 1 450 ? -3.662 -18.358 -3.523 1.00 84.62 450 HIS A C 1
ATOM 3433 O O . HIS A 1 450 ? -2.954 -19.160 -2.917 1.00 84.62 450 HIS A O 1
ATOM 3439 N N . ARG A 1 451 ? -3.871 -18.489 -4.844 1.00 84.56 451 ARG A N 1
ATOM 3440 C CA . ARG A 1 451 ? -3.248 -19.565 -5.647 1.00 84.56 451 ARG A CA 1
ATOM 3441 C C . ARG A 1 451 ? -1.728 -19.426 -5.769 1.00 84.56 451 ARG A C 1
ATOM 3443 O O . ARG A 1 451 ? -1.038 -20.432 -5.928 1.00 84.56 451 ARG A O 1
ATOM 3450 N N . ILE A 1 452 ? -1.220 -18.197 -5.712 1.00 85.81 452 ILE A N 1
ATOM 3451 C CA . ILE A 1 452 ? 0.216 -17.872 -5.682 1.00 85.81 452 ILE A CA 1
ATOM 3452 C C . ILE A 1 452 ? 0.760 -17.979 -4.237 1.00 85.81 452 ILE A C 1
ATOM 3454 O O . ILE A 1 452 ? 1.966 -18.114 -4.024 1.00 85.81 452 ILE A O 1
ATOM 3458 N N . GLY A 1 453 ? -0.135 -17.996 -3.244 1.00 81.50 453 GLY A N 1
ATOM 3459 C CA . GLY A 1 453 ? 0.185 -18.020 -1.818 1.00 81.50 453 GLY A CA 1
ATOM 3460 C C . GLY A 1 453 ? 0.361 -16.632 -1.205 1.00 81.50 453 GLY A C 1
ATOM 3461 O O . GLY A 1 453 ? 1.101 -16.482 -0.239 1.00 81.50 453 GLY A O 1
ATOM 3462 N N . LEU A 1 454 ? -0.285 -15.625 -1.796 1.00 85.19 454 LEU A N 1
ATOM 3463 C CA . LEU A 1 454 ? -0.293 -14.231 -1.357 1.00 85.19 454 LEU A CA 1
ATOM 3464 C C . LEU A 1 454 ? -1.712 -13.770 -1.013 1.00 85.19 454 LEU A C 1
ATOM 3466 O O . LEU A 1 454 ? -2.692 -14.405 -1.392 1.00 85.19 454 LEU A O 1
ATOM 3470 N N . HIS A 1 455 ? -1.812 -12.625 -0.342 1.00 81.69 455 HIS A N 1
ATOM 3471 C CA . HIS A 1 455 ? -3.081 -11.987 0.006 1.00 81.69 455 HIS A CA 1
ATOM 3472 C C . HIS A 1 455 ? -3.561 -11.041 -1.109 1.00 81.69 455 HIS A C 1
ATOM 3474 O O . HIS A 1 455 ? -2.744 -10.426 -1.796 1.00 81.69 455 HIS A O 1
ATOM 3480 N N . GLY A 1 456 ? -4.869 -10.802 -1.245 1.00 79.19 456 GLY A N 1
ATOM 3481 C CA . GLY A 1 456 ? -5.432 -9.838 -2.206 1.00 79.19 456 GLY A CA 1
ATOM 3482 C C . GLY A 1 456 ? -4.917 -8.398 -2.052 1.00 79.19 456 GLY A C 1
ATOM 3483 O O . GLY A 1 456 ? -4.874 -7.640 -3.019 1.00 79.19 456 GLY A O 1
ATOM 3484 N N . LYS A 1 457 ? -4.404 -8.030 -0.867 1.00 81.75 457 LYS A N 1
ATOM 3485 C CA . LYS A 1 457 ? -3.725 -6.735 -0.624 1.00 81.75 457 LYS A CA 1
ATOM 3486 C C . LYS A 1 457 ? -2.452 -6.581 -1.484 1.00 81.75 457 LYS A C 1
ATOM 3488 O O . LYS A 1 457 ? -2.089 -5.459 -1.829 1.00 81.75 457 LYS A O 1
ATOM 3493 N N . SER A 1 458 ? -1.808 -7.684 -1.886 1.00 88.56 458 SER A N 1
ATOM 3494 C CA . SER A 1 458 ? -0.604 -7.690 -2.735 1.00 88.56 458 SER A CA 1
ATOM 3495 C C . SER A 1 458 ? -0.858 -7.220 -4.171 1.00 88.56 458 SER A C 1
ATOM 3497 O O . SER A 1 458 ? 0.073 -6.799 -4.857 1.00 88.56 458 SER A O 1
ATOM 3499 N N . VAL A 1 459 ? -2.115 -7.224 -4.620 1.00 87.44 459 VAL A N 1
ATOM 3500 C CA . VAL A 1 459 ? -2.518 -6.765 -5.960 1.00 87.44 459 VAL A CA 1
ATOM 3501 C C . VAL A 1 459 ? -2.227 -5.280 -6.145 1.00 87.44 459 VAL A C 1
ATOM 3503 O O . VAL A 1 459 ? -1.846 -4.861 -7.235 1.00 87.44 459 VAL A O 1
ATOM 3506 N N . ILE A 1 460 ? -2.353 -4.486 -5.077 1.00 84.81 460 ILE A N 1
ATOM 3507 C CA . ILE A 1 460 ? -2.132 -3.039 -5.126 1.00 84.81 460 ILE A CA 1
ATOM 3508 C C . ILE A 1 460 ? -0.676 -2.742 -5.542 1.00 84.81 460 ILE A C 1
ATOM 3510 O O . ILE A 1 460 ? -0.491 -2.094 -6.574 1.00 84.81 460 ILE A O 1
ATOM 3514 N N . PRO A 1 461 ? 0.366 -3.269 -4.860 1.00 88.19 461 PRO A N 1
ATOM 3515 C CA . PRO A 1 461 ? 1.745 -3.191 -5.344 1.00 88.19 461 PRO A CA 1
ATOM 3516 C C . PRO A 1 461 ? 1.954 -3.666 -6.789 1.00 88.19 461 PRO A C 1
ATOM 3518 O O . PRO A 1 461 ? 2.706 -3.024 -7.519 1.00 88.19 461 PRO A O 1
ATOM 3521 N N . PHE A 1 462 ? 1.292 -4.741 -7.238 1.00 90.50 462 PHE A N 1
ATOM 3522 C CA . PHE A 1 462 ? 1.423 -5.214 -8.625 1.00 90.50 462 PHE A CA 1
ATOM 3523 C C . PHE A 1 462 ? 0.881 -4.215 -9.646 1.00 90.50 462 PHE A C 1
ATOM 3525 O O . PHE A 1 462 ? 1.557 -3.923 -10.631 1.00 90.50 462 PHE A O 1
ATOM 3532 N N . ILE A 1 463 ? -0.295 -3.639 -9.387 1.00 85.12 463 ILE A N 1
ATOM 3533 C CA . ILE A 1 463 ? -0.881 -2.592 -10.233 1.00 85.12 463 ILE A CA 1
ATOM 3534 C C . ILE A 1 463 ? 0.041 -1.367 -10.276 1.00 85.12 463 ILE A C 1
ATOM 3536 O O . ILE A 1 463 ? 0.302 -0.823 -11.348 1.00 85.12 463 ILE A O 1
ATOM 3540 N N . LEU A 1 464 ? 0.594 -0.964 -9.127 1.00 80.06 464 LEU A N 1
ATOM 3541 C CA . LEU A 1 464 ? 1.561 0.135 -9.054 1.00 80.06 464 LEU A CA 1
ATOM 3542 C C . LEU A 1 464 ? 2.852 -0.164 -9.835 1.00 80.06 464 LEU A C 1
ATOM 3544 O O . LEU A 1 464 ? 3.438 0.753 -10.418 1.00 80.06 464 LEU A O 1
ATOM 3548 N N . GLY A 1 465 ? 3.279 -1.431 -9.868 1.00 86.25 465 GLY A N 1
ATOM 3549 C CA . GLY A 1 465 ? 4.494 -1.896 -10.542 1.00 86.25 465 GLY A CA 1
ATOM 3550 C C . GLY A 1 465 ? 4.493 -1.646 -12.047 1.00 86.25 465 GLY A C 1
ATOM 3551 O O . GLY A 1 465 ? 5.537 -1.285 -12.596 1.00 86.25 465 GLY A O 1
ATOM 3552 N N . TYR A 1 466 ? 3.325 -1.731 -12.691 1.00 84.19 466 TYR A N 1
ATOM 3553 C CA . TYR A 1 466 ? 3.169 -1.396 -14.110 1.00 84.19 466 TYR A CA 1
ATOM 3554 C C . TYR A 1 466 ? 3.459 0.080 -14.417 1.00 84.19 466 TYR A C 1
ATOM 3556 O O . TYR A 1 466 ? 3.881 0.415 -15.521 1.00 84.19 466 TYR A O 1
ATOM 3564 N N . GLY A 1 467 ? 3.294 0.972 -13.440 1.00 77.44 467 GLY A N 1
ATOM 3565 C CA . GLY A 1 467 ? 3.769 2.347 -13.546 1.00 77.44 467 GLY A CA 1
ATOM 3566 C C . GLY A 1 467 ? 5.265 2.441 -13.292 1.00 77.44 467 GLY A C 1
ATOM 3567 O O . GLY A 1 467 ? 6.065 2.699 -14.191 1.00 77.44 467 GLY A O 1
ATOM 3568 N N . CYS A 1 468 ? 5.648 2.219 -12.034 1.00 79.69 468 CYS A N 1
ATOM 3569 C CA . CYS A 1 468 ? 7.033 2.281 -11.591 1.00 79.69 468 CYS A CA 1
ATOM 3570 C C . CYS A 1 468 ? 7.271 1.321 -10.423 1.00 79.69 468 CYS A C 1
ATOM 3572 O O . CYS A 1 468 ? 6.493 1.253 -9.472 1.00 79.69 468 CYS A O 1
ATOM 3574 N N . SER A 1 469 ? 8.405 0.624 -10.453 1.00 86.50 469 SER A N 1
ATOM 3575 C CA . SER A 1 469 ? 8.770 -0.344 -9.418 1.00 86.50 469 SER A CA 1
ATOM 3576 C C . SER A 1 469 ? 9.110 0.310 -8.070 1.00 86.50 469 SER A C 1
ATOM 3578 O O . SER A 1 469 ? 8.925 -0.316 -7.034 1.00 86.50 469 SER A O 1
ATOM 3580 N N . VAL A 1 470 ? 9.532 1.581 -8.046 1.00 81.25 470 VAL A N 1
ATOM 3581 C CA . VAL A 1 470 ? 9.839 2.316 -6.803 1.00 81.25 470 VAL A CA 1
ATOM 3582 C C . VAL A 1 470 ? 8.605 2.488 -5.895 1.00 81.25 470 VAL A C 1
ATOM 3584 O O . VAL A 1 470 ? 8.620 1.961 -4.780 1.00 81.25 470 VAL A O 1
ATOM 3587 N N . PRO A 1 471 ? 7.515 3.160 -6.327 1.00 71.38 471 PRO A N 1
ATOM 3588 C CA . PRO A 1 471 ? 6.316 3.298 -5.504 1.00 71.38 471 PRO A CA 1
ATOM 3589 C C . PRO A 1 471 ? 5.633 1.952 -5.245 1.00 71.38 471 PRO A C 1
ATOM 3591 O O . PRO A 1 471 ? 5.012 1.789 -4.199 1.00 71.38 471 PRO A O 1
ATOM 3594 N N . ALA A 1 472 ? 5.776 0.976 -6.147 1.00 85.81 472 ALA A N 1
ATOM 3595 C CA . ALA A 1 472 ? 5.273 -0.377 -5.938 1.00 85.81 472 ALA A CA 1
ATOM 3596 C C . ALA A 1 472 ? 5.932 -1.063 -4.733 1.00 85.81 472 ALA A C 1
ATOM 3598 O O . ALA A 1 472 ? 5.233 -1.600 -3.876 1.00 85.81 472 ALA A O 1
ATOM 3599 N N . VAL A 1 473 ? 7.264 -0.986 -4.620 1.00 88.19 473 VAL A N 1
ATOM 3600 C CA . VAL A 1 473 ? 8.005 -1.531 -3.471 1.00 88.19 473 VAL A CA 1
ATOM 3601 C C . VAL A 1 473 ? 7.609 -0.815 -2.181 1.00 88.19 473 VAL A C 1
ATOM 3603 O O . VAL A 1 473 ? 7.342 -1.478 -1.183 1.00 88.19 473 VAL A O 1
ATOM 3606 N N . MET A 1 474 ? 7.494 0.515 -2.188 1.00 76.06 474 MET A N 1
ATOM 3607 C CA . MET A 1 474 ? 7.069 1.269 -0.998 1.00 76.06 474 MET A CA 1
ATOM 3608 C C . MET A 1 474 ? 5.636 0.930 -0.570 1.00 76.06 474 MET A C 1
ATOM 3610 O O . MET A 1 474 ? 5.358 0.817 0.623 1.00 76.06 474 MET A O 1
ATOM 3614 N N . ALA A 1 475 ? 4.734 0.710 -1.529 1.00 78.94 475 ALA A N 1
ATOM 3615 C CA . ALA A 1 475 ? 3.346 0.351 -1.257 1.00 78.94 475 ALA A CA 1
ATOM 3616 C C . ALA A 1 475 ? 3.195 -1.011 -0.568 1.00 78.94 475 ALA A C 1
ATOM 3618 O O . ALA A 1 475 ? 2.171 -1.260 0.060 1.00 78.94 475 ALA A O 1
ATOM 3619 N N . THR A 1 476 ? 4.218 -1.874 -0.600 1.00 88.06 476 THR A N 1
ATOM 3620 C CA . THR A 1 476 ? 4.192 -3.147 0.139 1.00 88.06 476 THR A CA 1
ATOM 3621 C C . THR A 1 476 ? 4.115 -2.970 1.657 1.00 88.06 476 THR A C 1
ATOM 3623 O O . THR A 1 476 ? 3.758 -3.916 2.349 1.00 88.06 476 THR A O 1
ATOM 3626 N N . ARG A 1 477 ? 4.362 -1.762 2.189 1.00 80.56 477 ARG A N 1
ATOM 3627 C CA . ARG A 1 477 ? 4.142 -1.416 3.607 1.00 80.56 477 ARG A CA 1
ATOM 3628 C C . ARG A 1 477 ? 2.702 -1.625 4.085 1.00 80.56 477 ARG A C 1
ATOM 3630 O O . ARG A 1 477 ? 2.500 -1.745 5.282 1.00 80.56 477 ARG A O 1
ATOM 3637 N N . ILE A 1 478 ? 1.730 -1.695 3.171 1.00 76.25 478 ILE A N 1
ATOM 3638 C CA . ILE A 1 478 ? 0.337 -2.038 3.497 1.00 76.25 478 ILE A CA 1
ATOM 3639 C C . ILE A 1 478 ? 0.169 -3.496 3.967 1.00 76.25 478 ILE A C 1
ATOM 3641 O O . ILE A 1 478 ? -0.880 -3.863 4.491 1.00 76.25 478 ILE A O 1
ATOM 3645 N N . LEU A 1 479 ? 1.172 -4.348 3.730 1.00 82.56 479 LEU A N 1
ATOM 3646 C CA . LEU A 1 479 ? 1.158 -5.753 4.115 1.00 82.56 479 LEU A CA 1
ATOM 3647 C C . LEU A 1 479 ? 1.707 -5.901 5.536 1.00 82.56 479 LEU A C 1
ATOM 3649 O O . LEU A 1 479 ? 2.863 -5.568 5.798 1.00 82.56 479 LEU A O 1
ATOM 3653 N N . GLU A 1 480 ? 0.871 -6.439 6.423 1.00 74.12 480 GLU A N 1
ATOM 3654 C CA . GLU A 1 480 ? 1.166 -6.660 7.847 1.00 74.12 480 GLU A CA 1
ATOM 3655 C C . GLU A 1 480 ? 2.323 -7.657 8.032 1.00 74.12 480 GLU A C 1
ATOM 3657 O O . GLU A 1 480 ? 3.267 -7.431 8.791 1.00 74.12 480 GLU A O 1
ATOM 3662 N N . ASN A 1 481 ? 2.317 -8.740 7.250 1.00 80.56 481 ASN A N 1
ATOM 3663 C CA . ASN A 1 481 ? 3.333 -9.781 7.328 1.00 80.56 481 ASN A CA 1
ATOM 3664 C C . ASN A 1 481 ? 4.635 -9.392 6.612 1.00 80.56 481 ASN A C 1
ATOM 3666 O O . ASN A 1 481 ? 4.677 -9.212 5.391 1.00 80.56 481 ASN A O 1
ATOM 3670 N N . LYS A 1 482 ? 5.758 -9.401 7.350 1.00 82.88 482 LYS A N 1
ATOM 3671 C CA . LYS A 1 482 ? 7.114 -9.128 6.815 1.00 82.88 482 LYS A CA 1
ATOM 3672 C C . LYS A 1 482 ? 7.503 -10.063 5.658 1.00 82.88 482 LYS A C 1
ATOM 3674 O O . LYS A 1 482 ? 8.220 -9.641 4.749 1.00 82.88 482 LYS A O 1
ATOM 3679 N N . ARG A 1 483 ? 7.036 -11.318 5.686 1.00 86.81 483 ARG A N 1
ATOM 3680 C CA . ARG A 1 483 ? 7.215 -12.303 4.605 1.00 86.81 483 ARG A CA 1
ATOM 3681 C C . ARG A 1 483 ? 6.479 -11.861 3.341 1.00 86.81 483 ARG A C 1
ATOM 3683 O O . ARG A 1 483 ? 7.121 -11.668 2.313 1.00 86.81 483 ARG A O 1
ATOM 3690 N N . ASP A 1 484 ? 5.167 -11.664 3.430 1.00 88.00 484 ASP A N 1
ATOM 3691 C CA . ASP A 1 484 ? 4.317 -11.329 2.281 1.00 88.00 484 ASP A CA 1
ATOM 3692 C C . ASP A 1 484 ? 4.745 -9.997 1.659 1.00 88.00 484 ASP A C 1
ATOM 3694 O O . ASP A 1 484 ? 4.772 -9.860 0.435 1.00 88.00 484 ASP A O 1
ATOM 3698 N N . ARG A 1 485 ? 5.186 -9.046 2.494 1.00 90.81 485 ARG A N 1
ATOM 3699 C CA . ARG A 1 485 ? 5.799 -7.784 2.070 1.00 90.81 485 ARG A CA 1
ATOM 3700 C C . ARG A 1 485 ? 7.035 -7.992 1.196 1.00 90.81 485 ARG A C 1
ATOM 3702 O O . ARG A 1 485 ? 7.136 -7.384 0.132 1.00 90.81 485 ARG A O 1
ATOM 3709 N N . PHE A 1 486 ? 7.956 -8.861 1.614 1.00 93.19 486 PHE A N 1
ATOM 3710 C CA . PHE A 1 486 ? 9.169 -9.162 0.849 1.00 93.19 486 PHE A CA 1
ATOM 3711 C C . PHE A 1 486 ? 8.861 -9.891 -0.468 1.00 93.19 486 PHE A C 1
ATOM 3713 O O . PHE A 1 486 ? 9.351 -9.478 -1.519 1.00 93.19 486 PHE A O 1
ATOM 3720 N N . ILE A 1 487 ? 8.009 -10.924 -0.428 1.00 93.50 487 ILE A N 1
ATOM 3721 C CA . ILE A 1 487 ? 7.603 -11.683 -1.624 1.00 93.50 487 ILE A CA 1
ATOM 3722 C C . ILE A 1 487 ? 6.919 -10.754 -2.630 1.00 93.50 487 ILE A C 1
ATOM 3724 O O . ILE A 1 487 ? 7.294 -10.712 -3.800 1.00 93.50 487 ILE A O 1
ATOM 3728 N N . THR A 1 488 ? 5.961 -9.950 -2.164 1.00 94.31 488 THR A N 1
ATOM 3729 C CA . THR A 1 488 ? 5.231 -9.004 -3.014 1.00 94.31 488 THR A CA 1
ATOM 3730 C C . THR A 1 488 ? 6.168 -7.959 -3.615 1.00 94.31 488 THR A C 1
ATOM 3732 O O . THR A 1 488 ? 6.044 -7.662 -4.798 1.00 94.31 488 THR A O 1
ATOM 3735 N N . ALA A 1 489 ? 7.138 -7.434 -2.858 1.00 94.94 489 ALA A N 1
ATOM 3736 C CA . ALA A 1 489 ? 8.103 -6.466 -3.383 1.00 94.94 489 ALA A CA 1
ATOM 3737 C C . ALA A 1 489 ? 8.967 -7.062 -4.501 1.00 94.94 489 ALA A C 1
ATOM 3739 O O . ALA A 1 489 ? 9.127 -6.436 -5.547 1.00 94.94 489 ALA A O 1
ATOM 3740 N N . MET A 1 490 ? 9.487 -8.279 -4.309 1.00 95.25 490 MET A N 1
ATOM 3741 C CA . MET A 1 490 ? 10.285 -8.966 -5.328 1.00 95.25 490 MET A CA 1
ATOM 3742 C C . MET A 1 490 ? 9.475 -9.201 -6.609 1.00 95.25 490 MET A C 1
ATOM 3744 O O . MET A 1 490 ? 9.938 -8.880 -7.702 1.00 95.25 490 MET A O 1
ATOM 3748 N N . LEU A 1 491 ? 8.250 -9.709 -6.479 1.00 95.19 491 LEU A N 1
ATOM 3749 C CA . LEU A 1 491 ? 7.380 -9.979 -7.622 1.00 95.19 491 LEU A CA 1
ATOM 3750 C C . LEU A 1 491 ? 6.901 -8.688 -8.308 1.00 95.19 491 LEU A C 1
ATOM 3752 O O . LEU A 1 491 ? 6.812 -8.643 -9.531 1.00 95.19 491 LEU A O 1
ATOM 3756 N N . ALA A 1 492 ? 6.637 -7.614 -7.556 1.00 94.25 492 ALA A N 1
ATOM 3757 C CA . ALA A 1 492 ? 6.181 -6.337 -8.113 1.00 94.25 492 ALA A CA 1
ATOM 3758 C C . ALA A 1 492 ? 7.254 -5.666 -8.973 1.00 94.25 492 ALA A C 1
ATOM 3760 O O . ALA A 1 492 ? 6.948 -4.950 -9.922 1.00 94.25 492 ALA A O 1
ATOM 3761 N N . ILE A 1 493 ? 8.524 -5.943 -8.688 1.00 94.56 493 ILE A N 1
ATOM 3762 C CA . ILE A 1 493 ? 9.643 -5.512 -9.521 1.00 94.56 493 ILE A CA 1
ATOM 3763 C C . ILE A 1 493 ? 9.722 -6.313 -10.824 1.00 94.56 493 ILE A C 1
ATOM 3765 O O . ILE A 1 493 ? 10.257 -5.800 -11.801 1.00 94.56 493 ILE A O 1
ATOM 3769 N N . MET A 1 494 ? 9.184 -7.530 -10.888 1.00 95.38 494 MET A N 1
ATOM 3770 C CA . MET A 1 494 ? 9.137 -8.329 -12.121 1.00 95.38 494 MET A CA 1
ATOM 3771 C C . MET A 1 494 ? 7.992 -7.910 -13.057 1.00 95.38 494 MET A C 1
ATOM 3773 O O . MET A 1 494 ? 7.993 -8.296 -14.225 1.00 95.38 494 MET A O 1
ATOM 3777 N N . VAL A 1 495 ? 7.047 -7.096 -12.574 1.00 94.38 495 VAL A N 1
ATOM 3778 C CA . VAL A 1 495 ? 5.993 -6.498 -13.400 1.00 94.38 495 VAL A CA 1
ATOM 3779 C C . VAL A 1 495 ? 6.614 -5.475 -14.370 1.00 94.38 495 VAL A C 1
ATOM 3781 O O . VAL A 1 495 ? 7.417 -4.637 -13.938 1.00 94.38 495 VAL A O 1
ATOM 3784 N N . PRO A 1 496 ? 6.271 -5.506 -15.673 1.00 90.81 496 PRO A N 1
ATOM 3785 C CA . PRO A 1 496 ? 6.766 -4.549 -16.655 1.00 90.81 496 PRO A CA 1
ATOM 3786 C C . PRO A 1 496 ? 6.274 -3.141 -16.324 1.00 90.81 496 PRO A C 1
ATOM 3788 O O . PRO A 1 496 ? 5.121 -2.798 -16.568 1.00 90.81 496 PRO A O 1
ATOM 3791 N N . CYS A 1 497 ? 7.173 -2.307 -15.803 1.00 89.06 497 CYS A N 1
ATOM 3792 C CA . CYS A 1 497 ? 6.927 -0.873 -15.660 1.00 89.06 497 CYS A CA 1
ATOM 3793 C C . CYS A 1 497 ? 6.806 -0.183 -17.031 1.00 89.06 497 CYS A C 1
ATOM 3795 O O . CYS A 1 497 ? 7.161 -0.774 -18.056 1.00 89.06 497 CYS A O 1
ATOM 3797 N N . VAL A 1 498 ? 6.384 1.088 -17.055 1.00 80.81 498 VAL A N 1
ATOM 3798 C CA . VAL A 1 498 ? 6.223 1.876 -18.296 1.00 80.81 498 VAL A CA 1
ATOM 3799 C C . VAL A 1 498 ? 7.466 1.793 -19.184 1.00 80.81 498 VAL A C 1
ATOM 3801 O O . VAL A 1 498 ? 7.361 1.472 -20.360 1.00 80.81 498 VAL A O 1
ATOM 3804 N N . ALA A 1 499 ? 8.657 1.963 -18.609 1.00 79.50 499 ALA A N 1
ATOM 3805 C CA . ALA A 1 499 ? 9.908 1.915 -19.362 1.00 79.50 499 ALA A CA 1
ATOM 3806 C C . ALA A 1 499 ? 10.187 0.541 -20.005 1.00 79.50 499 ALA A C 1
ATOM 3808 O O . ALA A 1 499 ? 10.624 0.468 -21.149 1.00 79.50 499 ALA A O 1
ATOM 3809 N N . ARG A 1 500 ? 9.897 -0.566 -19.305 1.00 89.44 500 ARG A N 1
ATOM 3810 C CA . ARG A 1 500 ? 10.034 -1.923 -19.872 1.00 89.44 500 ARG A CA 1
ATOM 3811 C C . ARG A 1 500 ? 8.974 -2.202 -20.932 1.00 89.44 500 ARG A C 1
ATOM 3813 O O . ARG A 1 500 ? 9.267 -2.851 -21.927 1.00 89.44 500 ARG A O 1
ATOM 3820 N N . THR A 1 501 ? 7.773 -1.666 -20.744 1.00 85.56 501 THR A N 1
ATOM 3821 C CA . THR A 1 501 ? 6.709 -1.691 -21.751 1.00 85.56 501 THR A CA 1
ATOM 3822 C C . THR A 1 501 ? 7.153 -0.981 -23.036 1.00 85.56 501 THR A C 1
ATOM 3824 O O . THR A 1 501 ? 6.968 -1.533 -24.117 1.00 85.56 501 THR A O 1
ATOM 3827 N N . THR A 1 502 ? 7.829 0.169 -22.936 1.00 81.00 502 THR A N 1
ATOM 3828 C CA . THR A 1 502 ? 8.412 0.864 -24.097 1.00 81.00 502 THR A CA 1
ATOM 3829 C C . THR A 1 502 ? 9.458 0.014 -24.816 1.00 81.00 502 THR A C 1
ATOM 3831 O O . THR A 1 502 ? 9.434 -0.050 -26.039 1.00 81.00 502 THR A O 1
ATOM 3834 N N . VAL A 1 503 ? 10.335 -0.696 -24.094 1.00 86.50 503 VAL A N 1
ATOM 3835 C CA . VAL A 1 503 ? 11.303 -1.624 -24.716 1.00 86.50 503 VAL A CA 1
ATOM 3836 C C . VAL A 1 503 ? 10.581 -2.768 -25.440 1.00 86.50 503 VAL A C 1
ATOM 3838 O O . VAL A 1 503 ? 10.927 -3.086 -26.574 1.00 86.50 503 VAL A O 1
ATOM 3841 N N . ILE A 1 504 ? 9.552 -3.362 -24.823 1.00 90.25 504 ILE A N 1
ATOM 3842 C CA . ILE A 1 504 ? 8.774 -4.460 -25.420 1.00 90.25 504 ILE A CA 1
ATOM 3843 C C . ILE A 1 504 ? 8.089 -4.008 -26.713 1.00 90.25 504 ILE A C 1
ATOM 3845 O O . ILE A 1 504 ? 8.245 -4.661 -27.743 1.00 90.25 504 ILE A O 1
ATOM 3849 N N . TYR A 1 505 ? 7.349 -2.898 -26.698 1.00 83.88 505 TYR A N 1
ATOM 3850 C CA . TYR A 1 505 ? 6.659 -2.428 -27.902 1.00 83.88 505 TYR A CA 1
ATOM 3851 C C . TYR A 1 505 ? 7.614 -1.826 -28.932 1.00 83.88 505 TYR A C 1
ATOM 3853 O O . TYR A 1 505 ? 7.440 -2.075 -30.120 1.00 83.88 505 TYR A O 1
ATOM 3861 N N . GLY A 1 506 ? 8.634 -1.089 -28.494 1.00 80.50 506 GLY A N 1
ATOM 3862 C CA . GLY A 1 506 ? 9.610 -0.450 -29.375 1.00 80.50 506 GLY A CA 1
ATOM 3863 C C . GLY A 1 506 ? 10.526 -1.440 -30.088 1.00 80.50 506 GLY A C 1
ATOM 3864 O O . GLY A 1 506 ? 10.907 -1.192 -31.226 1.00 80.50 506 GLY A O 1
ATOM 3865 N N . LEU A 1 507 ? 10.847 -2.576 -29.459 1.00 87.62 507 LEU A N 1
ATOM 3866 C CA . LEU A 1 507 ? 11.688 -3.608 -30.067 1.00 87.62 507 LEU A CA 1
ATOM 3867 C C . LEU A 1 507 ? 10.864 -4.761 -30.654 1.00 87.62 507 LEU A C 1
ATOM 3869 O O . LEU A 1 507 ? 10.960 -5.065 -31.836 1.00 87.62 507 LEU A O 1
ATOM 3873 N N . VAL A 1 508 ? 10.031 -5.419 -29.849 1.00 91.62 508 VAL A N 1
ATOM 3874 C CA . VAL A 1 508 ? 9.291 -6.614 -30.291 1.00 91.62 508 VAL A CA 1
ATOM 3875 C C . VAL A 1 508 ? 8.013 -6.227 -31.019 1.00 91.62 508 VAL A C 1
ATOM 3877 O O . VAL A 1 508 ? 7.735 -6.767 -32.085 1.00 91.62 508 VAL A O 1
ATOM 3880 N N . GLY A 1 509 ? 7.251 -5.274 -30.481 1.00 84.56 509 GLY A N 1
ATOM 3881 C CA . GLY A 1 509 ? 5.997 -4.829 -31.092 1.00 84.56 509 GLY A CA 1
ATOM 3882 C C . GLY A 1 509 ? 6.190 -4.234 -32.487 1.00 84.56 509 GLY A C 1
ATOM 3883 O O . GLY A 1 509 ? 5.449 -4.594 -33.397 1.00 84.56 509 GLY A O 1
ATOM 3884 N N . TYR A 1 510 ? 7.196 -3.370 -32.647 1.00 83.12 510 TYR A N 1
ATOM 3885 C CA . TYR A 1 510 ? 7.494 -2.669 -33.896 1.00 83.12 510 TYR A CA 1
ATOM 3886 C C . TYR A 1 510 ? 8.192 -3.557 -34.939 1.00 83.12 510 TYR A C 1
ATOM 3888 O O . TYR A 1 510 ? 7.743 -3.596 -36.079 1.00 83.12 510 TYR A O 1
ATOM 3896 N N . PHE A 1 511 ? 9.255 -4.291 -34.571 1.00 84.81 511 PHE A N 1
ATOM 3897 C CA . PHE A 1 511 ? 10.065 -5.040 -35.550 1.00 84.81 511 PHE A CA 1
ATOM 3898 C C . PHE A 1 511 ? 9.610 -6.484 -35.794 1.00 84.81 511 PHE A C 1
ATOM 3900 O O . PHE A 1 511 ? 9.918 -7.041 -36.843 1.00 84.81 511 PHE A O 1
ATOM 3907 N N . ILE A 1 512 ? 8.923 -7.118 -34.838 1.00 89.88 512 ILE A N 1
ATOM 3908 C CA . ILE A 1 512 ? 8.516 -8.530 -34.947 1.00 89.88 512 ILE A CA 1
ATOM 3909 C C . ILE A 1 512 ? 6.992 -8.655 -35.056 1.00 89.88 512 ILE A C 1
ATOM 3911 O O . ILE A 1 512 ? 6.479 -9.448 -35.841 1.00 89.88 512 ILE A O 1
ATOM 3915 N N . GLY A 1 513 ? 6.262 -7.864 -34.269 1.00 85.88 513 GLY A N 1
ATOM 3916 C CA . GLY A 1 513 ? 4.815 -7.732 -34.345 1.00 85.88 513 GLY A CA 1
ATOM 3917 C C . GLY A 1 513 ? 4.116 -7.733 -32.978 1.00 85.88 513 GLY A C 1
ATOM 3918 O O . GLY A 1 513 ? 4.630 -8.260 -31.982 1.00 85.88 513 GLY A O 1
ATOM 3919 N N . PRO A 1 514 ? 2.884 -7.194 -32.914 1.00 80.19 514 PRO A N 1
ATOM 3920 C CA . PRO A 1 514 ? 2.153 -6.993 -31.662 1.00 80.19 514 PRO A CA 1
ATOM 3921 C C . PRO A 1 514 ? 1.771 -8.302 -30.953 1.00 80.19 514 PRO A C 1
ATOM 3923 O O . PRO A 1 514 ? 1.697 -8.333 -29.725 1.00 80.19 514 PRO A O 1
ATOM 3926 N N . HIS A 1 515 ? 1.572 -9.401 -31.688 1.00 88.75 515 HIS A N 1
ATOM 3927 C CA . HIS A 1 515 ? 1.225 -10.700 -31.099 1.00 88.75 515 HIS A CA 1
ATOM 3928 C C . HIS A 1 515 ? 2.350 -11.268 -30.226 1.00 88.75 515 HIS A C 1
ATOM 3930 O O . HIS A 1 515 ? 2.088 -11.793 -29.144 1.00 88.75 515 HIS A O 1
ATOM 3936 N N . LEU A 1 516 ? 3.607 -11.121 -30.656 1.00 90.00 516 LEU A N 1
ATOM 3937 C CA . LEU A 1 516 ? 4.761 -11.584 -29.883 1.00 90.00 516 LEU A CA 1
ATOM 3938 C C . LEU A 1 516 ? 5.083 -10.644 -28.717 1.00 90.00 516 LEU A C 1
ATOM 3940 O O . LEU A 1 516 ? 5.498 -11.112 -27.658 1.00 90.00 516 LEU A O 1
ATOM 3944 N N . ALA A 1 517 ? 4.799 -9.346 -28.853 1.00 88.00 517 ALA A N 1
ATOM 3945 C CA . ALA A 1 517 ? 4.828 -8.424 -27.720 1.00 88.00 517 ALA A CA 1
ATOM 3946 C C . ALA A 1 517 ? 3.789 -8.819 -26.654 1.00 88.00 517 ALA A C 1
ATOM 3948 O O . ALA A 1 517 ? 4.114 -8.885 -25.471 1.00 88.00 517 ALA A O 1
ATOM 3949 N N . PHE A 1 518 ? 2.563 -9.168 -27.061 1.00 86.56 518 PHE A N 1
ATOM 3950 C CA . PHE A 1 518 ? 1.537 -9.685 -26.152 1.00 86.56 518 PHE A CA 1
ATOM 3951 C C . PHE A 1 518 ? 1.957 -11.007 -25.487 1.00 86.56 518 PHE A C 1
ATOM 3953 O O . PHE A 1 518 ? 1.773 -11.177 -24.280 1.00 86.56 518 PHE A O 1
ATOM 3960 N N . LEU A 1 519 ? 2.592 -11.917 -26.234 1.00 92.12 519 LEU A N 1
ATOM 3961 C CA . LEU A 1 519 ? 3.123 -13.170 -25.690 1.00 92.12 519 LEU A CA 1
ATOM 3962 C C . LEU A 1 519 ? 4.128 -12.931 -24.550 1.00 92.12 519 LEU A C 1
ATOM 3964 O O . LEU A 1 519 ? 4.099 -13.659 -23.559 1.00 92.12 519 LEU A O 1
ATOM 3968 N N . LEU A 1 520 ? 4.966 -11.889 -24.630 1.00 93.75 520 LEU A N 1
ATOM 3969 C CA . LEU A 1 520 ? 5.881 -11.531 -23.538 1.00 93.75 520 LEU A CA 1
ATOM 3970 C C . LEU A 1 520 ? 5.142 -11.174 -22.241 1.00 93.75 520 LEU A C 1
ATOM 3972 O O . LEU A 1 520 ? 5.604 -11.558 -21.168 1.00 93.75 520 LEU A O 1
ATOM 3976 N N . TYR A 1 521 ? 3.984 -10.509 -22.308 1.00 91.31 521 TYR A N 1
ATOM 3977 C CA . TYR A 1 521 ? 3.155 -10.242 -21.123 1.00 91.31 521 TYR A CA 1
ATOM 3978 C C . TYR A 1 521 ? 2.548 -11.520 -20.537 1.00 91.31 521 TYR A C 1
ATOM 3980 O O . TYR A 1 521 ? 2.487 -11.671 -19.316 1.00 91.31 521 TYR A O 1
ATOM 3988 N N . VAL A 1 522 ? 2.137 -12.463 -21.388 1.00 92.31 522 VAL A N 1
ATOM 3989 C CA . VAL A 1 522 ? 1.633 -13.769 -20.936 1.00 92.31 522 VAL A CA 1
ATOM 3990 C C . VAL A 1 522 ? 2.741 -14.558 -20.232 1.00 92.31 522 VAL A C 1
ATOM 3992 O O . VAL A 1 522 ? 2.532 -15.051 -19.121 1.00 92.31 522 VAL A O 1
ATOM 3995 N N . ILE A 1 523 ? 3.939 -14.616 -20.826 1.00 95.38 523 ILE A N 1
ATOM 3996 C CA . ILE A 1 523 ? 5.124 -15.228 -20.205 1.00 95.38 523 ILE A CA 1
ATOM 3997 C C . ILE A 1 523 ? 5.453 -14.518 -18.888 1.00 95.38 523 ILE A C 1
ATOM 3999 O O . ILE A 1 523 ? 5.732 -15.177 -17.889 1.00 95.38 523 ILE A O 1
ATOM 4003 N N . ASN A 1 524 ? 5.368 -13.186 -18.850 1.00 95.19 524 ASN A N 1
ATOM 4004 C CA . ASN A 1 524 ? 5.603 -12.405 -17.642 1.00 95.19 524 ASN A CA 1
ATOM 4005 C C . ASN A 1 524 ? 4.694 -12.804 -16.485 1.00 95.19 524 ASN A C 1
ATOM 4007 O O . ASN A 1 524 ? 5.184 -13.146 -15.409 1.00 95.19 524 ASN A O 1
ATOM 4011 N N . LEU A 1 525 ? 3.383 -12.813 -16.725 1.00 92.44 525 LEU A N 1
ATOM 4012 C CA . LEU A 1 525 ? 2.404 -13.180 -15.712 1.00 92.44 525 LEU A CA 1
ATOM 4013 C C . LEU A 1 525 ? 2.615 -14.620 -15.227 1.00 92.44 525 LEU A C 1
ATOM 4015 O O . LEU A 1 525 ? 2.528 -14.886 -14.027 1.00 92.44 525 LEU A O 1
ATOM 4019 N N . PHE A 1 526 ? 2.942 -15.535 -16.143 1.00 94.88 526 PHE A N 1
ATOM 4020 C CA . PHE A 1 526 ? 3.245 -16.922 -15.804 1.00 94.88 526 PHE A CA 1
ATOM 4021 C C . PHE A 1 526 ? 4.486 -17.045 -14.911 1.00 94.88 526 PHE A C 1
ATOM 4023 O O . PHE A 1 526 ? 4.432 -17.705 -13.872 1.00 94.88 526 PHE A O 1
ATOM 4030 N N . VAL A 1 527 ? 5.588 -16.378 -15.269 1.00 96.12 527 VAL A N 1
ATOM 4031 C CA . VAL A 1 527 ? 6.826 -16.386 -14.478 1.00 96.12 527 VAL A CA 1
ATOM 4032 C C . VAL A 1 527 ? 6.588 -15.766 -13.102 1.00 96.12 527 VAL A C 1
ATOM 4034 O O . VAL A 1 527 ? 7.011 -16.349 -12.110 1.00 96.12 527 VAL A O 1
ATOM 4037 N N . ILE A 1 528 ? 5.853 -14.653 -13.003 1.00 94.75 528 ILE A N 1
ATOM 4038 C CA . ILE A 1 528 ? 5.492 -14.040 -11.712 1.00 94.75 528 ILE A CA 1
ATOM 4039 C C . ILE A 1 528 ? 4.690 -15.019 -10.845 1.00 94.75 528 ILE A C 1
ATOM 4041 O O . ILE A 1 528 ? 5.005 -15.195 -9.667 1.00 94.75 528 ILE A O 1
ATOM 4045 N N . ALA A 1 529 ? 3.682 -15.688 -11.413 1.00 93.31 529 ALA A N 1
ATOM 4046 C CA . ALA A 1 529 ? 2.875 -16.663 -10.685 1.00 93.31 529 ALA A CA 1
ATOM 4047 C C . ALA A 1 529 ? 3.714 -17.860 -10.201 1.00 93.31 529 ALA A C 1
ATOM 4049 O O . ALA A 1 529 ? 3.580 -18.291 -9.052 1.00 93.31 529 ALA A O 1
ATOM 4050 N N . LEU A 1 530 ? 4.614 -18.371 -11.049 1.00 94.94 530 LEU A N 1
ATOM 4051 C CA . LEU A 1 530 ? 5.517 -19.468 -10.706 1.00 94.94 530 LEU A CA 1
ATOM 4052 C C . LEU A 1 530 ? 6.522 -19.055 -9.623 1.00 94.94 530 LEU A C 1
ATOM 4054 O O . LEU A 1 530 ? 6.645 -19.746 -8.612 1.00 94.94 530 LEU A O 1
ATOM 4058 N N . SER A 1 531 ? 7.202 -17.920 -9.796 1.00 94.25 531 SER A N 1
ATOM 4059 C CA . SER A 1 531 ? 8.155 -17.378 -8.825 1.00 94.25 531 SER A CA 1
ATOM 4060 C C . SER A 1 531 ? 7.492 -17.109 -7.479 1.00 94.25 531 SER A C 1
ATOM 4062 O O . SER A 1 531 ? 8.074 -17.437 -6.448 1.00 94.25 531 SER A O 1
ATOM 4064 N N . GLY A 1 532 ? 6.263 -16.585 -7.470 1.00 93.19 532 GLY A N 1
ATOM 4065 C CA . GLY A 1 532 ? 5.512 -16.378 -6.237 1.00 93.19 532 GLY A CA 1
ATOM 4066 C C . GLY A 1 532 ? 5.205 -17.689 -5.524 1.00 93.19 532 GLY A C 1
ATOM 4067 O O . GLY A 1 532 ? 5.518 -17.823 -4.345 1.00 93.19 532 GLY A O 1
ATOM 4068 N N . LYS A 1 533 ? 4.726 -18.706 -6.248 1.00 91.94 533 LYS A N 1
ATOM 4069 C CA . LYS A 1 533 ? 4.472 -20.037 -5.676 1.00 91.94 533 LYS A CA 1
ATOM 4070 C C . LYS A 1 533 ? 5.742 -20.685 -5.112 1.00 91.94 533 LYS A C 1
ATOM 4072 O O . LYS A 1 533 ? 5.704 -21.281 -4.034 1.00 91.94 533 LYS A O 1
ATOM 4077 N N . VAL A 1 534 ? 6.868 -20.563 -5.820 1.00 93.69 534 VAL A N 1
ATOM 4078 C CA . VAL A 1 534 ? 8.175 -21.065 -5.364 1.00 93.69 534 VAL A CA 1
ATOM 4079 C C . VAL A 1 534 ? 8.626 -20.330 -4.103 1.00 93.69 534 VAL A C 1
ATOM 4081 O O . VAL A 1 534 ? 8.988 -20.976 -3.122 1.00 93.69 534 VAL A O 1
ATOM 4084 N N . LEU A 1 535 ? 8.559 -18.998 -4.086 1.00 91.69 535 LEU A N 1
ATOM 4085 C CA . LEU A 1 535 ? 9.036 -18.199 -2.959 1.00 91.69 535 LEU A CA 1
ATOM 4086 C C . LEU A 1 535 ? 8.167 -18.380 -1.706 1.00 91.69 535 LEU A C 1
ATOM 4088 O O . LEU A 1 535 ? 8.700 -18.510 -0.605 1.00 91.69 535 LEU A O 1
ATOM 4092 N N . THR A 1 536 ? 6.847 -18.503 -1.875 1.00 88.50 536 THR A N 1
ATOM 4093 C CA . THR A 1 536 ? 5.920 -18.879 -0.799 1.00 88.50 536 THR A CA 1
ATOM 4094 C C . THR A 1 536 ? 6.306 -20.235 -0.201 1.00 88.50 536 THR A C 1
ATOM 4096 O O . THR A 1 536 ? 6.311 -20.382 1.021 1.00 88.50 536 THR A O 1
ATOM 4099 N N . LYS A 1 537 ? 6.680 -21.221 -1.027 1.00 88.69 537 LYS A N 1
ATOM 4100 C CA . LYS A 1 537 ? 7.111 -22.543 -0.544 1.00 88.69 537 LYS A CA 1
ATOM 4101 C C . LYS A 1 537 ? 8.462 -22.499 0.182 1.00 88.69 537 LYS A C 1
ATOM 4103 O O . LYS A 1 537 ? 8.638 -23.223 1.155 1.00 88.69 537 LYS A O 1
ATOM 4108 N N . LEU A 1 538 ? 9.399 -21.667 -0.277 1.00 88.81 538 LEU A N 1
ATOM 4109 C CA . LEU A 1 538 ? 10.731 -21.517 0.330 1.00 88.81 538 LEU A CA 1
ATOM 4110 C C . LEU A 1 538 ? 10.703 -20.793 1.679 1.00 88.81 538 LEU A C 1
ATOM 4112 O O . LEU A 1 538 ? 11.538 -21.057 2.538 1.00 88.81 538 LEU A O 1
ATOM 4116 N N . MET A 1 539 ? 9.757 -19.877 1.868 1.00 85.25 539 MET A N 1
ATOM 4117 C CA . MET A 1 539 ? 9.609 -19.108 3.099 1.00 85.25 539 MET A CA 1
ATOM 4118 C C . MET A 1 539 ? 8.254 -19.436 3.723 1.00 85.25 539 MET A C 1
ATOM 4120 O O . MET A 1 539 ? 7.341 -18.663 3.496 1.00 85.25 539 MET A O 1
ATOM 4124 N N . PRO A 1 540 ? 8.042 -20.549 4.442 1.00 74.75 540 PRO A N 1
ATOM 4125 C CA . PRO A 1 540 ? 6.735 -20.864 5.019 1.00 74.75 540 PRO A CA 1
ATOM 4126 C C . PRO A 1 540 ? 6.327 -19.846 6.098 1.00 74.75 540 PRO A C 1
ATOM 4128 O O . PRO A 1 540 ? 7.149 -19.379 6.881 1.00 74.75 540 PRO A O 1
ATOM 4131 N N . GLY A 1 541 ? 5.042 -19.500 6.134 1.00 68.25 541 GLY A N 1
ATOM 4132 C CA . GLY A 1 541 ? 4.449 -18.589 7.113 1.00 68.25 541 GLY A CA 1
ATOM 4133 C C . GLY A 1 541 ? 2.926 -18.690 7.080 1.00 68.25 541 GLY A C 1
ATOM 4134 O O . GLY A 1 541 ? 2.356 -19.058 6.049 1.00 68.25 541 GLY A O 1
ATOM 4135 N N . VAL A 1 542 ? 2.276 -18.399 8.205 1.00 61.44 542 VAL A N 1
ATOM 4136 C CA . VAL A 1 542 ? 0.812 -18.386 8.296 1.00 61.44 542 VAL A CA 1
ATOM 4137 C C . VAL A 1 542 ? 0.321 -17.073 7.696 1.00 61.44 542 VAL A C 1
ATOM 4139 O O . VAL A 1 542 ? 0.702 -16.000 8.158 1.00 61.44 542 VAL A O 1
ATOM 4142 N N . THR A 1 543 ? -0.492 -17.153 6.648 1.00 57.91 543 THR A N 1
ATOM 4143 C CA . THR A 1 543 ? -1.217 -15.996 6.119 1.00 57.91 543 THR A CA 1
ATOM 4144 C C . THR A 1 543 ? -2.578 -16.002 6.814 1.00 57.91 543 THR A C 1
ATOM 4146 O O . THR A 1 543 ? -3.404 -16.850 6.470 1.00 57.91 543 THR A O 1
ATOM 4149 N N . PRO A 1 544 ? -2.807 -15.172 7.849 1.00 55.66 544 PRO A N 1
ATOM 4150 C CA . PRO A 1 544 ? -4.104 -15.132 8.508 1.00 55.66 544 PRO A CA 1
ATOM 4151 C C . PRO A 1 544 ? -5.161 -14.723 7.480 1.00 55.66 544 PRO A C 1
ATOM 4153 O O . PRO A 1 544 ? -4.945 -13.806 6.686 1.00 55.66 544 PRO A O 1
ATOM 4156 N N . GLY A 1 545 ? -6.288 -15.435 7.462 1.00 54.16 545 GLY A N 1
ATOM 4157 C CA . GLY A 1 545 ? -7.432 -15.043 6.649 1.00 54.16 545 GLY A CA 1
ATOM 4158 C C . GLY A 1 545 ? -7.984 -13.738 7.202 1.00 54.16 545 GLY A C 1
ATOM 4159 O O . GLY A 1 545 ? -8.627 -13.743 8.248 1.00 54.16 545 GLY A O 1
ATOM 4160 N N . LEU A 1 546 ? -7.698 -12.619 6.539 1.00 54.44 546 LEU A N 1
ATOM 4161 C CA . LEU A 1 546 ? -8.206 -11.321 6.954 1.00 54.44 546 LEU A CA 1
ATOM 4162 C C . LEU A 1 546 ? -9.513 -11.035 6.216 1.00 54.44 546 LEU A C 1
ATOM 4164 O O . LEU A 1 546 ? -9.600 -11.155 4.993 1.00 54.44 546 LEU A O 1
ATOM 4168 N N . ILE A 1 547 ? -10.529 -10.601 6.953 1.00 56.38 547 ILE A N 1
ATOM 4169 C CA . ILE A 1 547 ? -11.742 -10.052 6.351 1.00 56.38 547 ILE A CA 1
ATOM 4170 C C . ILE A 1 547 ? -11.370 -8.673 5.796 1.00 56.38 547 ILE A C 1
ATOM 4172 O O . ILE A 1 547 ? -11.177 -7.724 6.553 1.00 56.38 547 ILE A O 1
ATOM 4176 N N . LEU A 1 548 ? -11.216 -8.561 4.474 1.00 64.06 548 LEU A N 1
ATOM 4177 C CA . LEU A 1 548 ? -10.916 -7.286 3.824 1.00 64.06 548 LEU A CA 1
ATOM 4178 C C . LEU A 1 548 ? -12.139 -6.361 3.919 1.00 64.06 548 LEU A C 1
ATOM 4180 O O . LEU A 1 548 ? -13.117 -6.536 3.195 1.00 64.06 548 LEU A O 1
ATOM 4184 N N . GLU A 1 549 ? -12.078 -5.361 4.796 1.00 63.09 549 GLU A N 1
ATOM 4185 C CA . GLU A 1 549 ? -13.072 -4.288 4.847 1.00 63.09 549 GLU A CA 1
ATOM 4186 C C . GLU A 1 549 ? -12.939 -3.416 3.588 1.00 63.09 549 GLU A C 1
ATOM 4188 O O . GLU A 1 549 ? -11.933 -2.733 3.381 1.00 63.09 549 GLU A O 1
ATOM 4193 N N . ILE A 1 550 ? -13.940 -3.465 2.704 1.00 72.75 550 ILE A N 1
ATOM 4194 C CA . ILE A 1 550 ? -13.967 -2.661 1.478 1.00 72.75 550 ILE A CA 1
ATOM 4195 C C . ILE A 1 550 ? -14.589 -1.296 1.816 1.00 72.75 550 ILE A C 1
ATOM 4197 O O . ILE A 1 550 ? -15.773 -1.241 2.151 1.00 72.75 550 ILE A O 1
ATOM 4201 N N . PRO A 1 551 ? -13.835 -0.183 1.725 1.00 68.25 551 PRO A N 1
ATOM 4202 C CA . PRO A 1 551 ? -14.370 1.137 2.026 1.00 68.25 551 PRO A CA 1
ATOM 4203 C C . PRO A 1 551 ? -15.415 1.573 0.989 1.00 68.25 551 PRO A C 1
ATOM 4205 O O . PRO A 1 551 ? -15.366 1.202 -0.193 1.00 68.25 551 PRO A O 1
ATOM 4208 N N . SER A 1 552 ? -16.344 2.427 1.418 1.00 68.19 552 SER A N 1
ATOM 4209 C CA . SER A 1 552 ? -17.337 3.042 0.534 1.00 68.19 552 SER A CA 1
ATOM 4210 C C . SER A 1 552 ? -16.680 3.946 -0.519 1.00 68.19 552 SER A C 1
ATOM 4212 O O . SER A 1 552 ? -15.587 4.487 -0.318 1.00 68.19 552 SER A O 1
ATOM 4214 N N . TYR A 1 553 ? -17.344 4.102 -1.670 1.00 76.19 553 TYR A N 1
ATOM 4215 C CA . TYR A 1 553 ? -16.879 4.999 -2.729 1.00 76.19 553 TYR A CA 1
ATOM 4216 C C . TYR A 1 553 ? -16.850 6.450 -2.250 1.00 76.19 553 TYR A C 1
ATOM 4218 O O . TYR A 1 553 ? -17.872 7.004 -1.823 1.00 76.19 553 TYR A O 1
ATOM 4226 N N . LYS A 1 554 ? -15.691 7.091 -2.400 1.00 73.19 554 LYS A N 1
ATOM 4227 C CA . LYS A 1 554 ? -15.498 8.508 -2.078 1.00 73.19 554 LYS A CA 1
ATOM 4228 C C . LYS A 1 554 ? -15.388 9.325 -3.360 1.00 73.19 554 LYS A C 1
ATOM 4230 O O . LYS A 1 554 ? -14.978 8.830 -4.406 1.00 73.19 554 LYS A O 1
ATOM 4235 N N . VAL A 1 555 ? -15.794 10.590 -3.287 1.00 77.25 555 VAL A N 1
ATOM 4236 C CA . VAL A 1 555 ? -15.567 11.533 -4.387 1.00 77.25 555 VAL A CA 1
ATOM 4237 C C . VAL A 1 555 ? -14.137 12.057 -4.239 1.00 77.25 555 VAL A C 1
ATOM 4239 O O . VAL A 1 555 ? -13.818 12.603 -3.179 1.00 77.25 555 VAL A O 1
ATOM 4242 N N . PRO A 1 556 ? -13.265 11.881 -5.246 1.00 79.62 556 PRO A N 1
ATOM 4243 C CA . PRO A 1 556 ? -11.879 12.313 -5.154 1.00 79.62 556 PRO A CA 1
ATOM 4244 C C . PRO A 1 556 ? -11.799 13.839 -5.072 1.00 79.62 556 PRO A C 1
ATOM 4246 O O . PRO A 1 556 ? -12.527 14.550 -5.766 1.00 79.62 556 PRO A O 1
ATOM 4249 N N . SER A 1 557 ? -10.889 14.358 -4.247 1.00 79.62 557 SER A N 1
ATOM 4250 C CA . SER A 1 557 ? -10.665 15.802 -4.150 1.00 79.62 557 SER A CA 1
ATOM 4251 C C . SER A 1 557 ? -9.401 16.199 -4.914 1.00 79.62 557 SER A C 1
ATOM 4253 O O . SER A 1 557 ? -8.310 15.690 -4.654 1.00 79.62 557 SER A O 1
ATOM 4255 N N . LEU A 1 558 ? -9.531 17.146 -5.849 1.00 83.62 558 LEU A N 1
ATOM 4256 C CA . LEU A 1 558 ? -8.417 17.570 -6.711 1.00 83.62 558 LEU A CA 1
ATOM 4257 C C . LEU A 1 558 ? -7.225 18.123 -5.915 1.00 83.62 558 LEU A C 1
ATOM 4259 O O . LEU A 1 558 ? -6.077 17.940 -6.312 1.00 83.62 558 LEU A O 1
ATOM 4263 N N . ARG A 1 559 ? -7.483 18.754 -4.761 1.00 78.75 559 ARG A N 1
ATOM 4264 C CA . ARG A 1 559 ? -6.429 19.268 -3.872 1.00 78.75 559 ARG A CA 1
ATOM 4265 C C . ARG A 1 559 ? -5.583 18.144 -3.272 1.00 78.75 559 ARG A C 1
ATOM 4267 O O . ARG A 1 559 ? -4.360 18.257 -3.259 1.00 78.75 559 ARG A O 1
ATOM 4274 N N . VAL A 1 560 ? -6.214 17.065 -2.803 1.00 74.94 560 VAL A N 1
ATOM 4275 C CA . VAL A 1 560 ? -5.499 15.918 -2.219 1.00 74.94 560 VAL A CA 1
ATOM 4276 C C . VAL A 1 560 ? -4.726 15.170 -3.299 1.00 74.94 560 VAL A C 1
ATOM 4278 O O . VAL A 1 560 ? -3.550 14.874 -3.093 1.00 74.94 560 VAL A O 1
ATOM 4281 N N . ILE A 1 561 ? -5.334 14.954 -4.470 1.00 83.00 561 ILE A N 1
ATOM 4282 C CA . ILE A 1 561 ? -4.656 14.344 -5.622 1.00 83.00 561 ILE A CA 1
ATOM 4283 C C . ILE A 1 561 ? -3.405 15.148 -5.996 1.00 83.00 561 ILE A C 1
ATOM 4285 O O . ILE A 1 561 ? -2.316 14.581 -6.097 1.00 83.00 561 ILE A O 1
ATOM 4289 N N . GLY A 1 562 ? -3.532 16.472 -6.134 1.00 85.38 562 GLY A N 1
ATOM 4290 C CA . GLY A 1 562 ? -2.408 17.353 -6.455 1.00 85.38 562 GLY A CA 1
ATOM 4291 C C . GLY A 1 562 ? -1.299 17.317 -5.401 1.00 85.38 562 GLY A C 1
ATOM 4292 O O . GLY A 1 562 ? -0.125 17.206 -5.751 1.00 85.38 562 GLY A O 1
ATOM 4293 N N . ALA A 1 563 ? -1.652 17.334 -4.111 1.00 75.81 563 ALA A N 1
ATOM 4294 C CA . ALA A 1 563 ? -0.681 17.248 -3.019 1.00 75.81 563 ALA A CA 1
ATOM 4295 C C . ALA A 1 563 ? 0.070 15.903 -3.006 1.00 75.81 563 ALA A C 1
ATOM 4297 O O . ALA A 1 563 ? 1.301 15.887 -2.904 1.00 75.81 563 ALA A O 1
ATOM 4298 N N . LYS A 1 564 ? -0.648 14.780 -3.171 1.00 71.88 564 LYS A N 1
ATOM 4299 C CA . LYS A 1 564 ? -0.059 13.433 -3.289 1.00 71.88 564 LYS A CA 1
ATOM 4300 C C . LYS A 1 564 ? 0.891 13.348 -4.486 1.00 71.88 564 LYS A C 1
ATOM 4302 O O . LYS A 1 564 ? 2.005 12.838 -4.359 1.00 71.88 564 LYS A O 1
ATOM 4307 N N . MET A 1 565 ? 0.467 13.871 -5.637 1.00 83.38 565 MET A N 1
ATOM 4308 C CA . MET A 1 565 ? 1.262 13.887 -6.863 1.00 83.38 565 MET A CA 1
ATOM 4309 C C . MET A 1 565 ? 2.536 14.719 -6.689 1.00 83.38 565 MET A C 1
ATOM 4311 O O . MET A 1 565 ? 3.625 14.227 -6.977 1.00 83.38 565 MET A O 1
ATOM 4315 N N . TRP A 1 566 ? 2.427 15.938 -6.151 1.00 84.81 566 TRP A N 1
ATOM 4316 C CA . TRP A 1 566 ? 3.575 16.816 -5.918 1.00 84.81 566 TRP A CA 1
ATOM 4317 C C . TRP A 1 566 ? 4.597 16.198 -4.967 1.00 84.81 566 TRP A C 1
ATOM 4319 O O . TRP A 1 566 ? 5.795 16.249 -5.237 1.00 84.81 566 TRP A O 1
ATOM 4329 N N . MET A 1 567 ? 4.140 15.568 -3.880 1.00 71.31 567 MET A N 1
ATOM 4330 C CA . MET A 1 567 ? 5.025 14.892 -2.931 1.00 71.31 567 MET A CA 1
ATOM 4331 C C . MET A 1 567 ? 5.860 13.803 -3.621 1.00 71.31 567 MET A C 1
ATOM 4333 O O . MET A 1 567 ? 7.083 13.787 -3.472 1.00 71.31 567 MET A O 1
ATOM 4337 N N . ARG A 1 568 ? 5.222 12.950 -4.433 1.00 67.62 568 ARG A N 1
ATOM 4338 C CA . ARG A 1 568 ? 5.897 11.859 -5.159 1.00 67.62 568 ARG A CA 1
ATOM 4339 C C . ARG A 1 568 ? 6.816 12.371 -6.272 1.00 67.62 568 ARG A C 1
ATOM 4341 O O . ARG A 1 568 ? 7.928 11.873 -6.428 1.00 67.62 568 ARG A O 1
ATOM 4348 N N . VAL A 1 569 ? 6.391 13.392 -7.020 1.00 79.00 569 VAL A N 1
ATOM 4349 C CA . VAL A 1 569 ? 7.223 14.033 -8.054 1.00 79.00 569 VAL A CA 1
ATOM 4350 C C . VAL A 1 569 ? 8.449 14.695 -7.425 1.00 79.00 569 VAL A C 1
ATOM 4352 O O . VAL A 1 569 ? 9.560 14.518 -7.917 1.00 79.00 569 VAL A O 1
ATOM 4355 N N . ARG A 1 570 ? 8.288 15.397 -6.298 1.00 81.00 570 ARG A N 1
ATOM 4356 C CA . ARG A 1 570 ? 9.399 16.015 -5.558 1.00 81.00 570 ARG A CA 1
ATOM 4357 C C . ARG A 1 570 ? 10.413 14.979 -5.080 1.00 81.00 570 ARG A C 1
ATOM 4359 O O . ARG A 1 570 ? 11.613 15.240 -5.141 1.00 81.00 570 ARG A O 1
ATOM 4366 N N . GLU A 1 571 ? 9.951 13.822 -4.609 1.00 66.38 571 GLU A N 1
ATOM 4367 C CA . GLU A 1 571 ? 10.829 12.723 -4.199 1.00 66.38 571 GLU A CA 1
ATOM 4368 C C . GLU A 1 571 ? 11.649 12.194 -5.385 1.00 66.38 571 GLU A C 1
ATOM 4370 O O . GLU A 1 571 ? 12.869 12.057 -5.278 1.00 66.38 571 GLU A O 1
ATOM 4375 N N . PHE A 1 572 ? 11.016 12.013 -6.551 1.00 69.94 572 PHE A N 1
ATOM 4376 C CA . PHE A 1 572 ? 11.723 11.656 -7.782 1.00 69.94 572 PHE A CA 1
ATOM 4377 C C . PHE A 1 572 ? 12.762 12.718 -8.173 1.00 69.94 572 PHE A C 1
ATOM 4379 O O . PHE A 1 572 ? 13.920 12.385 -8.428 1.00 69.94 572 PHE A O 1
ATOM 4386 N N . LEU A 1 573 ? 12.377 13.998 -8.192 1.00 79.81 573 LEU A N 1
ATOM 4387 C CA . LEU A 1 573 ? 13.266 15.095 -8.586 1.00 79.81 573 LEU A CA 1
ATOM 4388 C C . LEU A 1 573 ? 14.466 15.242 -7.643 1.00 79.81 573 LEU A C 1
ATOM 4390 O O . LEU A 1 573 ? 15.553 15.586 -8.091 1.00 79.81 573 LEU A O 1
ATOM 4394 N N . ARG A 1 574 ? 14.299 14.964 -6.346 1.00 77.56 574 ARG A N 1
ATOM 4395 C CA . ARG A 1 574 ? 15.388 15.080 -5.370 1.00 77.56 574 ARG A CA 1
ATOM 4396 C C . ARG A 1 574 ? 16.312 13.861 -5.350 1.00 77.56 574 ARG A C 1
ATOM 4398 O O . ARG A 1 574 ? 17.503 14.030 -5.118 1.00 77.56 574 ARG A O 1
ATOM 4405 N N . HIS A 1 575 ? 15.785 12.653 -5.553 1.00 67.75 575 HIS A N 1
ATOM 4406 C CA . HIS A 1 575 ? 16.562 11.420 -5.369 1.00 67.75 575 HIS A CA 1
ATOM 4407 C C . HIS A 1 575 ? 16.922 10.711 -6.675 1.00 67.75 575 HIS A C 1
ATOM 4409 O O . HIS A 1 575 ? 18.052 10.257 -6.820 1.00 67.75 575 HIS A O 1
ATOM 4415 N N . ALA A 1 576 ? 15.994 10.611 -7.627 1.00 67.69 576 ALA A N 1
ATOM 4416 C CA . ALA A 1 576 ? 16.228 9.892 -8.878 1.00 67.69 576 ALA A CA 1
ATOM 4417 C C . ALA A 1 576 ? 16.910 10.779 -9.927 1.00 67.69 576 ALA A C 1
ATOM 4419 O O . ALA A 1 576 ? 17.864 10.336 -10.561 1.00 67.69 576 ALA A O 1
ATOM 4420 N N . MET A 1 577 ? 16.477 12.038 -10.073 1.00 75.38 577 MET A N 1
ATOM 4421 C CA . MET A 1 577 ? 17.031 12.951 -11.082 1.00 75.38 577 MET A CA 1
ATOM 4422 C C . MET A 1 577 ? 18.560 13.124 -10.980 1.00 75.38 577 MET A C 1
ATOM 4424 O O . MET A 1 577 ? 19.219 12.990 -12.011 1.00 75.38 577 MET A O 1
ATOM 4428 N N . PRO A 1 578 ? 19.171 13.338 -9.793 1.00 80.94 578 PRO A N 1
ATOM 4429 C CA . PRO A 1 578 ? 20.623 13.511 -9.707 1.00 80.94 578 PRO A CA 1
ATOM 4430 C C . PRO A 1 578 ? 21.395 12.267 -10.151 1.00 80.94 578 PRO A C 1
ATOM 4432 O O . PRO A 1 578 ? 22.400 12.381 -10.844 1.00 80.94 578 PRO A O 1
ATOM 4435 N N . ILE A 1 579 ? 20.903 11.074 -9.803 1.00 70.62 579 ILE A N 1
ATOM 4436 C CA . ILE A 1 579 ? 21.531 9.806 -10.196 1.00 70.62 579 ILE A CA 1
ATOM 4437 C C . ILE A 1 579 ? 21.496 9.643 -11.719 1.00 70.62 579 ILE A C 1
ATOM 4439 O O . ILE A 1 579 ? 22.478 9.200 -12.310 1.00 70.62 579 ILE A O 1
ATOM 4443 N N . LEU A 1 580 ? 20.390 10.029 -12.360 1.00 70.06 580 LEU A N 1
ATOM 4444 C CA . LEU A 1 580 ? 20.248 9.967 -13.815 1.00 70.06 580 LEU A CA 1
ATOM 4445 C C . LEU A 1 580 ? 21.170 10.944 -14.534 1.00 70.06 580 LEU A C 1
ATOM 4447 O O . LEU A 1 580 ? 21.813 10.566 -15.511 1.00 70.06 580 LEU A O 1
ATOM 4451 N N . VAL A 1 581 ? 21.269 12.174 -14.033 1.00 81.88 581 VAL A N 1
ATOM 4452 C CA . VAL A 1 581 ? 22.180 13.186 -14.576 1.00 81.88 581 VAL A CA 1
ATOM 4453 C C . VAL A 1 581 ? 23.632 12.729 -14.448 1.00 81.88 581 VAL A C 1
ATOM 4455 O O . VAL A 1 581 ? 24.350 12.709 -15.444 1.00 81.88 581 VAL A O 1
ATOM 4458 N N . ILE A 1 582 ? 24.051 12.284 -13.258 1.00 81.94 582 ILE A N 1
ATOM 4459 C CA . ILE A 1 582 ? 25.416 11.789 -13.026 1.00 81.94 582 ILE A CA 1
ATOM 4460 C C . ILE A 1 582 ? 25.708 10.576 -13.915 1.00 81.94 582 ILE A C 1
ATOM 4462 O O . ILE A 1 582 ? 26.746 10.541 -14.568 1.00 81.94 582 ILE A O 1
ATOM 4466 N N . GLY A 1 583 ? 24.788 9.610 -13.992 1.00 71.38 583 GLY A N 1
ATOM 4467 C CA . GLY A 1 583 ? 24.944 8.432 -14.847 1.00 71.38 583 GLY A CA 1
ATOM 4468 C C . GLY A 1 583 ? 25.081 8.783 -16.332 1.00 71.38 583 GLY A C 1
ATOM 4469 O O . GLY A 1 583 ? 25.894 8.178 -17.025 1.00 71.38 583 GLY A O 1
ATOM 4470 N N . SER A 1 584 ? 24.347 9.795 -16.803 1.00 75.38 584 SER A N 1
ATOM 4471 C CA . SER A 1 584 ? 24.395 10.250 -18.201 1.00 75.38 584 SER A CA 1
ATOM 4472 C C . SER A 1 584 ? 25.692 11.003 -18.523 1.00 75.38 584 SER A C 1
ATOM 4474 O O . SER A 1 584 ? 26.272 10.792 -19.585 1.00 75.38 584 SER A O 1
ATOM 4476 N N . ILE A 1 585 ? 26.203 11.819 -17.592 1.00 84.25 585 ILE A N 1
ATOM 4477 C CA . ILE A 1 585 ? 27.519 12.472 -17.718 1.00 84.25 585 ILE A CA 1
ATOM 4478 C C . ILE A 1 585 ? 28.632 11.426 -17.761 1.00 84.25 585 ILE A C 1
ATOM 4480 O O . ILE A 1 585 ? 29.461 11.445 -18.668 1.00 84.25 585 ILE A O 1
ATOM 4484 N N . VAL A 1 586 ? 28.640 10.500 -16.795 1.00 81.12 586 VAL A N 1
ATOM 4485 C CA . VAL A 1 586 ? 29.636 9.423 -16.728 1.00 81.12 586 VAL A CA 1
ATOM 4486 C C . VAL A 1 586 ? 29.621 8.616 -18.021 1.00 81.12 586 VAL A C 1
ATOM 4488 O O . VAL A 1 586 ? 30.686 8.307 -18.544 1.00 81.12 586 VAL A O 1
ATOM 4491 N N . MET A 1 587 ? 28.444 8.332 -18.582 1.00 70.06 587 MET A N 1
ATOM 4492 C CA . MET A 1 587 ? 28.369 7.612 -19.848 1.00 70.06 587 MET A CA 1
ATOM 4493 C C . MET A 1 587 ? 28.927 8.399 -21.019 1.00 70.06 587 MET A C 1
ATOM 4495 O O . MET A 1 587 ? 29.760 7.874 -21.746 1.00 70.06 587 MET A O 1
ATOM 4499 N N . SER A 1 588 ? 28.518 9.657 -21.189 1.00 77.31 588 SER A N 1
ATOM 4500 C CA . SER A 1 588 ? 29.012 10.446 -22.316 1.00 77.31 588 SER A CA 1
ATOM 4501 C C . SER A 1 588 ? 30.539 10.587 -22.282 1.00 77.31 588 SER A C 1
ATOM 4503 O O . SER A 1 588 ? 31.164 10.658 -23.337 1.00 77.31 588 SER A O 1
ATOM 4505 N N . LEU A 1 589 ? 31.149 10.575 -21.090 1.00 81.56 589 LEU A N 1
ATOM 4506 C CA . LEU A 1 589 ? 32.602 10.506 -20.930 1.00 81.56 589 LEU A CA 1
ATOM 4507 C C . LEU A 1 589 ? 33.168 9.119 -21.279 1.00 81.56 589 LEU A C 1
ATOM 4509 O O . LEU A 1 589 ? 34.182 9.034 -21.962 1.00 81.56 589 LEU A O 1
ATOM 4513 N N . LEU A 1 590 ? 32.533 8.027 -20.843 1.00 76.62 590 LEU A N 1
ATOM 4514 C CA . LEU A 1 590 ? 32.969 6.660 -21.169 1.00 76.62 590 LEU A CA 1
ATOM 4515 C C . LEU A 1 590 ? 32.870 6.346 -22.670 1.00 76.62 590 LEU A C 1
ATOM 4517 O O . LEU A 1 590 ? 33.730 5.631 -23.184 1.00 76.62 590 LEU A O 1
ATOM 4521 N N . GLU A 1 591 ? 31.862 6.886 -23.363 1.00 72.44 591 GLU A N 1
ATOM 4522 C CA . GLU A 1 591 ? 31.757 6.851 -24.827 1.00 72.44 591 GLU A CA 1
ATOM 4523 C C . GLU A 1 591 ? 32.902 7.624 -25.478 1.00 72.44 591 GLU A C 1
ATOM 4525 O O . GLU A 1 591 ? 33.540 7.103 -26.385 1.00 72.44 591 GLU A O 1
ATOM 4530 N N . HIS A 1 592 ? 33.216 8.823 -24.978 1.00 79.38 592 HIS A N 1
ATOM 4531 C CA . HIS A 1 592 ? 34.317 9.636 -25.497 1.00 79.38 592 HIS A CA 1
ATOM 4532 C C . HIS A 1 592 ? 35.687 8.937 -25.388 1.00 79.38 592 HIS A C 1
ATOM 4534 O O . HIS A 1 592 ? 36.538 9.116 -26.252 1.00 79.38 592 HIS A O 1
ATOM 4540 N N . PHE A 1 593 ? 35.897 8.115 -24.355 1.00 80.38 593 PHE A N 1
ATOM 4541 C CA . PHE A 1 593 ? 37.140 7.362 -24.143 1.00 80.38 593 PHE A CA 1
ATOM 4542 C C . PHE A 1 593 ? 37.141 5.938 -24.740 1.00 80.38 593 PHE A C 1
ATOM 4544 O O . PHE A 1 593 ? 38.057 5.170 -24.446 1.00 80.38 593 PHE A O 1
ATOM 4551 N N . ASP A 1 594 ? 36.121 5.540 -25.514 1.00 74.62 594 ASP A N 1
ATOM 4552 C CA . ASP A 1 594 ? 35.974 4.180 -26.076 1.00 74.62 594 ASP A CA 1
ATOM 4553 C C . ASP A 1 594 ? 36.036 3.035 -25.032 1.00 74.62 594 ASP A C 1
ATOM 4555 O O . ASP A 1 594 ? 36.270 1.858 -25.341 1.00 74.62 594 ASP A O 1
ATOM 4559 N N . VAL A 1 595 ? 35.743 3.342 -23.761 1.00 77.81 595 VAL A N 1
ATOM 4560 C CA . VAL A 1 595 ? 35.713 2.363 -22.652 1.00 77.81 595 VAL A CA 1
ATOM 4561 C C . VAL A 1 595 ? 34.538 1.381 -22.801 1.00 77.81 595 VAL A C 1
ATOM 4563 O O . VAL A 1 595 ? 34.489 0.328 -22.159 1.00 77.81 595 VAL A O 1
ATOM 4566 N N . SER A 1 596 ? 33.613 1.674 -23.716 1.00 70.88 596 SER A N 1
ATOM 4567 C CA . SER A 1 596 ? 32.498 0.822 -24.134 1.00 70.88 596 SER A CA 1
ATOM 4568 C C . SER A 1 596 ? 32.928 -0.616 -24.475 1.00 70.88 596 SER A C 1
ATOM 4570 O O . SER A 1 596 ? 32.218 -1.559 -24.118 1.00 70.88 596 SER A O 1
ATOM 4572 N N . ARG A 1 597 ? 34.118 -0.835 -25.064 1.00 76.44 597 ARG A N 1
ATOM 4573 C CA . ARG A 1 597 ? 34.648 -2.194 -25.327 1.00 76.44 597 ARG A CA 1
ATOM 4574 C C . ARG A 1 597 ? 34.914 -2.992 -24.051 1.00 76.44 597 ARG A C 1
ATOM 4576 O O . ARG A 1 597 ? 34.570 -4.170 -23.986 1.00 76.44 597 ARG A O 1
ATOM 4583 N N . PHE A 1 598 ? 35.494 -2.358 -23.035 1.00 80.94 598 PHE A N 1
ATOM 4584 C CA . PHE A 1 598 ? 35.777 -3.001 -21.752 1.00 80.94 598 PHE A CA 1
ATOM 4585 C C . PHE A 1 598 ? 34.484 -3.305 -20.984 1.00 80.94 598 PHE A C 1
ATOM 4587 O O . PHE A 1 598 ? 34.314 -4.400 -20.450 1.00 80.94 598 PHE A O 1
ATOM 4594 N N . LEU A 1 599 ? 33.527 -2.373 -21.002 1.00 79.88 599 LEU A N 1
ATOM 4595 C CA . LEU A 1 599 ? 32.212 -2.568 -20.384 1.00 79.88 599 LEU A CA 1
ATOM 4596 C C . LEU A 1 599 ? 31.435 -3.719 -21.035 1.00 79.88 599 LEU A C 1
ATOM 4598 O O . LEU A 1 599 ? 30.842 -4.536 -20.333 1.00 79.88 599 LEU A O 1
ATOM 4602 N N . ASN A 1 600 ? 31.491 -3.833 -22.364 1.00 82.88 600 ASN A N 1
ATOM 4603 C CA . ASN A 1 600 ? 30.905 -4.959 -23.090 1.00 82.88 600 ASN A CA 1
ATOM 4604 C C . ASN A 1 600 ? 31.544 -6.302 -22.693 1.00 82.88 600 ASN A C 1
ATOM 4606 O O . ASN A 1 600 ? 30.829 -7.294 -22.544 1.00 82.88 600 ASN A O 1
ATOM 4610 N N . ALA A 1 601 ? 32.859 -6.335 -22.449 1.00 83.00 601 ALA A N 1
ATOM 4611 C CA . ALA A 1 601 ? 33.558 -7.542 -22.004 1.00 83.00 601 ALA A CA 1
ATOM 4612 C C . ALA A 1 601 ? 33.130 -8.000 -20.596 1.00 83.00 601 ALA A C 1
ATOM 4614 O O . ALA A 1 601 ? 33.008 -9.199 -20.358 1.00 83.00 601 ALA A O 1
ATOM 4615 N N . ILE A 1 602 ? 32.827 -7.071 -19.679 1.00 86.00 602 ILE A N 1
ATOM 4616 C CA . ILE A 1 602 ? 32.336 -7.403 -18.326 1.00 86.00 602 ILE A CA 1
ATOM 4617 C C . ILE A 1 602 ? 30.989 -8.137 -18.379 1.00 86.00 602 ILE A C 1
ATOM 4619 O O . ILE A 1 602 ? 30.734 -9.032 -17.575 1.00 86.00 602 ILE A O 1
ATOM 4623 N N . VAL A 1 603 ? 30.120 -7.773 -19.325 1.00 86.06 603 VAL A N 1
ATOM 4624 C CA . VAL A 1 603 ? 28.767 -8.347 -19.455 1.00 86.06 603 VAL A CA 1
ATOM 4625 C C . VAL A 1 603 ? 28.757 -9.595 -20.340 1.00 86.06 603 VAL A C 1
ATOM 4627 O O . VAL A 1 603 ? 27.739 -10.279 -20.435 1.00 86.06 603 VAL A O 1
ATOM 4630 N N . LEU A 1 604 ? 29.898 -9.951 -20.934 1.00 87.50 604 LEU A N 1
ATOM 4631 C CA . LEU A 1 604 ? 30.040 -11.121 -21.795 1.00 87.50 604 LEU A CA 1
ATOM 4632 C C . LEU A 1 604 ? 29.511 -12.429 -21.178 1.00 87.50 604 LEU A C 1
ATOM 4634 O O . LEU A 1 604 ? 28.815 -13.159 -21.887 1.00 87.50 604 LEU A O 1
ATOM 4638 N N . PRO A 1 605 ? 29.734 -12.727 -19.878 1.00 87.56 605 PRO A N 1
ATOM 4639 C CA . PRO A 1 605 ? 29.190 -13.932 -19.252 1.00 87.56 605 PRO A CA 1
ATOM 4640 C C . PRO A 1 605 ? 27.657 -14.008 -19.269 1.00 87.56 605 PRO A C 1
ATOM 4642 O O . PRO A 1 605 ? 27.103 -15.082 -19.073 1.00 87.56 605 PRO A O 1
ATOM 4645 N N . ILE A 1 606 ? 26.967 -12.886 -19.494 1.00 89.31 606 ILE A N 1
ATOM 4646 C CA . ILE A 1 606 ? 25.507 -12.804 -19.604 1.00 89.31 606 ILE A CA 1
ATOM 4647 C C . ILE A 1 606 ? 25.075 -12.793 -21.075 1.00 89.31 606 ILE A C 1
ATOM 4649 O O . ILE A 1 606 ? 24.155 -13.520 -21.448 1.00 89.31 606 ILE A O 1
ATOM 4653 N N . THR A 1 607 ? 25.721 -11.996 -21.931 1.00 90.31 607 THR A N 1
ATOM 4654 C CA . THR A 1 607 ? 25.313 -11.844 -23.342 1.00 90.31 607 THR A CA 1
ATOM 4655 C C . THR A 1 607 ? 25.634 -13.080 -24.181 1.00 90.31 607 THR A C 1
ATOM 4657 O O . THR A 1 607 ? 24.810 -13.487 -25.002 1.00 90.31 607 THR A O 1
ATOM 4660 N N . TRP A 1 608 ? 26.773 -13.736 -23.936 1.00 90.56 608 TRP A N 1
ATOM 4661 C CA . TRP A 1 608 ? 27.202 -14.912 -24.698 1.00 90.56 608 TRP A CA 1
ATOM 4662 C C . TRP A 1 608 ? 26.261 -16.124 -24.532 1.00 90.56 608 TRP A C 1
ATOM 4664 O O . TRP A 1 608 ? 25.803 -16.658 -25.554 1.00 90.56 608 TRP A O 1
ATOM 4674 N N . PRO A 1 609 ? 25.852 -16.531 -23.307 1.00 91.19 609 PRO A N 1
ATOM 4675 C CA . PRO A 1 609 ? 24.863 -17.600 -23.138 1.00 91.19 609 PRO A CA 1
ATOM 4676 C C . PRO A 1 609 ? 23.494 -17.269 -23.735 1.00 91.19 609 PRO A C 1
ATOM 4678 O O . PRO A 1 609 ? 22.785 -18.168 -24.178 1.00 91.19 609 PRO A O 1
ATOM 4681 N N . LEU A 1 610 ? 23.120 -15.993 -23.812 1.00 91.25 610 LEU A N 1
ATOM 4682 C CA . LEU A 1 610 ? 21.854 -15.562 -24.412 1.00 91.25 610 LEU A CA 1
ATOM 4683 C C . LEU A 1 610 ? 21.914 -15.441 -25.943 1.00 91.25 610 LEU A C 1
ATOM 4685 O O . LEU A 1 610 ? 20.882 -15.246 -26.576 1.00 91.25 610 LEU A O 1
ATOM 4689 N N . GLY A 1 611 ? 23.092 -15.606 -26.554 1.00 88.44 611 GLY A N 1
ATOM 4690 C CA . GLY A 1 611 ? 23.267 -15.494 -28.005 1.00 88.44 611 GLY A CA 1
ATOM 4691 C C . GLY A 1 611 ? 23.164 -14.053 -28.503 1.00 88.44 611 GLY A C 1
ATOM 4692 O O . GLY A 1 611 ? 22.857 -13.825 -29.672 1.00 88.44 611 GLY A O 1
ATOM 4693 N N . LEU A 1 612 ? 23.391 -13.089 -27.608 1.00 91.50 612 LEU A N 1
ATOM 4694 C CA . LEU A 1 612 ? 23.333 -11.663 -27.890 1.00 91.50 612 LEU A CA 1
ATOM 4695 C C . LEU A 1 612 ? 24.717 -11.155 -28.324 1.00 91.50 612 LEU A C 1
ATOM 4697 O O . LEU A 1 612 ? 25.720 -11.553 -27.723 1.00 91.50 612 LEU A O 1
ATOM 4701 N N . PRO A 1 613 ? 24.804 -10.254 -29.321 1.00 89.31 613 PRO A N 1
ATOM 4702 C CA . PRO A 1 613 ? 26.070 -9.628 -29.692 1.00 89.31 613 PRO A CA 1
ATOM 4703 C C . PRO A 1 613 ? 26.727 -8.906 -28.509 1.00 89.31 613 PRO A C 1
ATOM 4705 O O . PRO A 1 613 ? 26.039 -8.298 -27.687 1.00 89.31 613 PRO A O 1
ATOM 4708 N N . MET A 1 614 ? 28.066 -8.905 -28.452 1.00 86.25 614 MET A N 1
ATOM 4709 C CA . MET A 1 614 ? 28.816 -8.251 -27.363 1.00 86.25 614 MET A CA 1
ATOM 4710 C C . MET A 1 614 ? 28.478 -6.766 -27.213 1.00 86.25 614 MET A C 1
ATOM 4712 O O . MET A 1 614 ? 28.483 -6.242 -26.106 1.00 86.25 614 MET A O 1
ATOM 4716 N N . VAL A 1 615 ? 28.139 -6.114 -28.324 1.00 84.62 615 VAL A N 1
ATOM 4717 C CA . VAL A 1 615 ? 27.785 -4.693 -28.405 1.00 84.62 615 VAL A CA 1
ATOM 4718 C C . VAL A 1 615 ? 26.542 -4.350 -27.563 1.00 84.62 615 VAL A C 1
ATOM 4720 O O . VAL A 1 615 ? 26.364 -3.205 -27.159 1.00 84.62 615 VAL A O 1
ATOM 4723 N N . LEU A 1 616 ? 25.717 -5.349 -27.216 1.00 88.25 616 LEU A N 1
ATOM 4724 C CA . LEU A 1 616 ? 24.541 -5.177 -26.359 1.00 88.25 616 LEU A CA 1
ATOM 4725 C C . LEU A 1 616 ? 24.854 -5.158 -24.849 1.00 88.25 616 LEU A C 1
ATOM 4727 O O . LEU A 1 616 ? 23.940 -4.951 -24.049 1.00 88.25 616 LEU A O 1
ATOM 4731 N N . GLY A 1 617 ? 26.114 -5.328 -24.432 1.00 86.75 617 GLY A N 1
ATOM 4732 C CA . GLY A 1 617 ? 26.508 -5.246 -23.021 1.00 86.75 617 GLY A CA 1
ATOM 4733 C C . GLY A 1 617 ? 26.275 -3.858 -22.412 1.00 86.75 617 GLY A C 1
ATOM 4734 O O . GLY A 1 617 ? 25.686 -3.739 -21.336 1.00 86.75 617 GLY A O 1
ATOM 4735 N N . VAL A 1 618 ? 26.656 -2.803 -23.134 1.00 83.44 618 VAL A N 1
ATOM 4736 C CA . VAL A 1 618 ? 26.441 -1.400 -22.755 1.00 83.44 618 VAL A CA 1
ATOM 4737 C C . VAL A 1 618 ? 24.942 -1.097 -22.564 1.00 83.44 618 VAL A C 1
ATOM 4739 O O . VAL A 1 618 ? 24.577 -0.687 -21.459 1.00 83.44 618 VAL A O 1
ATOM 4742 N N . PRO A 1 619 ? 24.033 -1.383 -23.523 1.00 87.31 619 PRO A N 1
ATOM 4743 C CA . PRO A 1 619 ? 22.586 -1.237 -23.320 1.00 87.31 619 PRO A CA 1
ATOM 4744 C C . PRO A 1 619 ? 22.035 -1.898 -22.045 1.00 87.31 619 PRO A C 1
ATOM 4746 O O . PRO A 1 619 ? 21.167 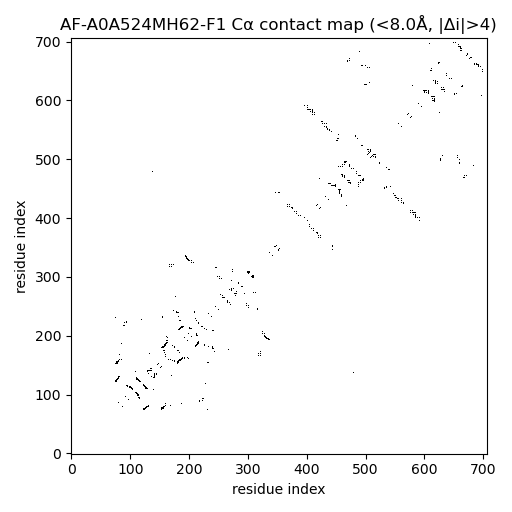-1.329 -21.372 1.00 87.31 619 PRO A O 1
ATOM 4749 N N . LEU A 1 620 ? 22.542 -3.083 -21.678 1.00 90.31 620 LEU A N 1
ATOM 4750 C CA . LEU A 1 620 ? 22.120 -3.794 -20.465 1.00 90.31 620 LEU A CA 1
ATOM 4751 C C . LEU A 1 620 ? 22.593 -3.100 -19.183 1.00 90.31 620 LEU A C 1
ATOM 4753 O O . LEU A 1 620 ? 21.791 -2.962 -18.251 1.00 90.31 620 LEU A O 1
ATOM 4757 N N . ILE A 1 621 ? 23.849 -2.633 -19.145 1.00 87.00 621 ILE A N 1
ATOM 4758 C CA . ILE A 1 621 ? 24.404 -1.861 -18.019 1.00 87.00 621 ILE A CA 1
ATOM 4759 C C . ILE A 1 621 ? 23.596 -0.581 -17.820 1.00 87.00 621 ILE A C 1
ATOM 4761 O O . ILE A 1 621 ? 23.145 -0.302 -16.709 1.00 87.00 621 ILE A O 1
ATOM 4765 N N . PHE A 1 622 ? 23.349 0.175 -18.891 1.00 77.94 622 PHE A N 1
ATOM 4766 C CA . PHE A 1 622 ? 22.609 1.436 -18.797 1.00 77.94 622 PHE A CA 1
ATOM 4767 C C . PHE A 1 622 ? 21.154 1.241 -18.406 1.00 77.94 622 PHE A C 1
ATOM 4769 O O . PHE A 1 622 ? 20.607 2.031 -17.635 1.00 77.94 622 PHE A O 1
ATOM 4776 N N . GLY A 1 623 ? 20.576 0.107 -18.790 1.00 83.62 623 GLY A N 1
ATOM 4777 C CA . GLY A 1 623 ? 19.278 -0.315 -18.294 1.00 83.62 623 GLY A CA 1
ATOM 4778 C C . GLY A 1 623 ? 19.184 -0.494 -16.769 1.00 83.62 623 GLY A C 1
ATOM 4779 O O . GLY A 1 623 ? 18.088 -0.405 -16.206 1.00 83.62 623 GLY A O 1
ATOM 4780 N N . ILE A 1 624 ? 20.307 -0.737 -16.073 1.00 88.06 624 ILE A N 1
ATOM 4781 C CA . ILE A 1 624 ? 20.359 -0.790 -14.597 1.00 88.06 624 ILE A CA 1
ATOM 4782 C C . ILE A 1 624 ? 20.217 0.613 -14.013 1.00 88.06 624 ILE A C 1
ATOM 4784 O O . ILE A 1 624 ? 19.604 0.785 -12.965 1.00 88.06 624 ILE A O 1
ATOM 4788 N N . PHE A 1 625 ? 20.720 1.647 -14.677 1.00 78.25 625 PHE A N 1
ATOM 4789 C CA . PHE A 1 625 ? 20.449 3.014 -14.246 1.00 78.25 625 PHE A CA 1
ATOM 4790 C C . PHE A 1 625 ? 18.994 3.364 -14.542 1.00 78.25 625 PHE A C 1
ATOM 4792 O O . PHE A 1 625 ? 18.269 3.831 -13.657 1.00 78.25 625 PHE A O 1
ATOM 4799 N N . ARG A 1 626 ? 18.543 3.067 -15.766 1.00 74.81 626 ARG A N 1
ATOM 4800 C CA . ARG A 1 626 ? 17.213 3.438 -16.234 1.00 74.81 626 ARG A CA 1
ATOM 4801 C C . ARG A 1 626 ? 16.774 2.599 -17.435 1.00 74.81 626 ARG A C 1
ATOM 4803 O O . ARG A 1 626 ? 17.526 2.436 -18.385 1.00 74.81 626 ARG A O 1
ATOM 4810 N N . LYS A 1 627 ? 15.568 2.030 -17.382 1.00 81.88 627 LYS A N 1
ATOM 4811 C CA . LYS A 1 627 ? 15.167 0.930 -18.280 1.00 81.88 627 LYS A CA 1
ATOM 4812 C C . LYS A 1 627 ? 14.893 1.361 -19.717 1.00 81.88 627 LYS A C 1
ATOM 4814 O O . LYS A 1 627 ? 15.121 0.580 -20.626 1.00 81.88 627 LYS A O 1
ATOM 4819 N N . GLU A 1 628 ? 14.409 2.572 -19.939 1.00 71.69 628 GLU A N 1
ATOM 4820 C CA . GLU A 1 628 ? 14.168 3.081 -21.295 1.00 71.69 628 GLU A CA 1
ATOM 4821 C C . GLU A 1 628 ? 15.465 3.430 -22.037 1.00 71.69 628 GLU A C 1
ATOM 4823 O O . GLU A 1 628 ? 15.520 3.266 -23.256 1.00 71.69 628 GLU A O 1
ATOM 4828 N N . LEU A 1 629 ? 16.539 3.788 -21.314 1.00 72.62 629 LEU A N 1
ATOM 4829 C CA . LEU A 1 629 ? 17.870 3.936 -21.913 1.00 72.62 629 LEU A CA 1
ATOM 4830 C C . LEU A 1 629 ? 18.343 2.647 -22.582 1.00 72.62 629 LEU A C 1
ATOM 4832 O O . LEU A 1 629 ? 19.137 2.717 -23.508 1.00 72.62 629 LEU A O 1
ATOM 4836 N N . THR A 1 630 ? 17.845 1.476 -22.182 1.00 84.75 630 THR A N 1
ATOM 4837 C CA . THR A 1 630 ? 18.179 0.216 -22.851 1.00 84.75 630 THR A CA 1
ATOM 4838 C C . THR A 1 630 ? 17.840 0.239 -24.339 1.00 84.75 630 THR A C 1
ATOM 4840 O O . THR A 1 630 ? 18.639 -0.245 -25.131 1.00 84.75 630 THR A O 1
ATOM 4843 N N . LEU A 1 631 ? 16.696 0.811 -24.735 1.00 80.94 631 LEU A N 1
ATOM 4844 C CA . LEU A 1 631 ? 16.305 0.882 -26.146 1.00 80.94 631 LEU A CA 1
ATOM 4845 C C . LEU A 1 631 ? 17.110 1.953 -26.896 1.00 80.94 631 LEU A C 1
ATOM 4847 O O . LEU A 1 631 ? 17.625 1.688 -27.976 1.00 80.94 631 LEU A O 1
ATOM 4851 N N . VAL A 1 632 ? 17.278 3.134 -26.293 1.00 72.69 632 VAL A N 1
ATOM 4852 C CA . VAL A 1 632 ? 18.050 4.240 -26.889 1.00 72.69 632 VAL A CA 1
ATOM 4853 C C . VAL A 1 632 ? 19.512 3.838 -27.094 1.00 72.69 632 VAL A C 1
ATOM 4855 O O . VAL A 1 632 ? 20.067 4.011 -28.175 1.00 72.69 632 VAL A O 1
ATOM 4858 N N . MET A 1 633 ? 20.127 3.242 -26.072 1.00 79.06 633 MET A N 1
ATOM 4859 C CA . MET A 1 633 ? 21.501 2.753 -26.143 1.00 79.06 633 MET A CA 1
ATOM 4860 C C . MET A 1 633 ? 21.628 1.557 -27.076 1.00 79.06 633 MET A C 1
ATOM 4862 O O . MET A 1 633 ? 22.688 1.377 -27.657 1.00 79.06 633 MET A O 1
ATOM 4866 N N . LEU A 1 634 ? 20.580 0.747 -27.252 1.00 85.62 634 LEU A N 1
ATOM 4867 C CA . LEU A 1 634 ? 20.591 -0.317 -28.252 1.00 85.62 634 LEU A CA 1
ATOM 4868 C C . LEU A 1 634 ? 20.704 0.268 -29.665 1.00 85.62 634 LEU A C 1
ATOM 4870 O O . LEU A 1 634 ? 21.557 -0.189 -30.418 1.00 85.62 634 LEU A O 1
ATOM 4874 N N . PHE A 1 635 ? 19.929 1.302 -30.008 1.00 77.69 635 PHE A N 1
ATOM 4875 C CA . PHE A 1 635 ? 20.063 1.971 -31.309 1.00 77.69 635 PHE A CA 1
ATOM 4876 C C . PHE A 1 635 ? 21.439 2.620 -31.480 1.00 77.69 635 PHE A C 1
ATOM 4878 O O . PHE A 1 635 ? 22.072 2.456 -32.521 1.00 77.69 635 PHE A O 1
ATOM 4885 N N . ALA A 1 636 ? 21.932 3.303 -30.441 1.00 72.19 636 ALA A N 1
ATOM 4886 C CA . ALA A 1 636 ? 23.251 3.929 -30.463 1.00 72.19 636 ALA A CA 1
ATOM 4887 C C . ALA A 1 636 ? 24.376 2.897 -30.640 1.00 72.19 636 ALA A C 1
ATOM 4889 O O . ALA A 1 636 ? 25.254 3.077 -31.478 1.00 72.19 636 ALA A O 1
ATOM 4890 N N . ALA A 1 637 ? 24.324 1.788 -29.900 1.00 78.25 637 ALA A N 1
ATOM 4891 C CA . ALA A 1 637 ? 25.341 0.745 -29.943 1.00 78.25 637 ALA A CA 1
ATOM 4892 C C . ALA A 1 637 ? 25.330 -0.021 -31.278 1.00 78.25 637 ALA A C 1
ATOM 4894 O O . ALA A 1 637 ? 26.383 -0.432 -31.756 1.00 78.25 637 ALA A O 1
ATOM 4895 N N . LEU A 1 638 ? 24.160 -0.190 -31.900 1.00 82.69 638 LEU A N 1
ATOM 4896 C CA . LEU A 1 638 ? 24.031 -0.783 -33.233 1.00 82.69 638 LEU A CA 1
ATOM 4897 C C . LEU A 1 638 ? 24.353 0.200 -34.370 1.00 82.69 638 LEU A C 1
ATOM 4899 O O . LEU A 1 638 ? 24.562 -0.235 -35.500 1.00 82.69 638 LEU A O 1
ATOM 4903 N N . GLY A 1 639 ? 24.380 1.507 -34.095 1.00 75.25 639 GLY A N 1
ATOM 4904 C CA . GLY A 1 639 ? 24.608 2.552 -35.096 1.00 75.25 639 GLY A CA 1
ATOM 4905 C C . GLY A 1 639 ? 23.473 2.704 -36.116 1.00 75.25 639 GLY A C 1
ATOM 4906 O O . GLY A 1 639 ? 23.657 3.360 -37.137 1.00 75.25 639 GLY A O 1
ATOM 4907 N N . THR A 1 640 ? 22.310 2.094 -35.869 1.00 76.88 640 THR A N 1
ATOM 4908 C CA . THR A 1 640 ? 21.156 2.119 -36.776 1.00 76.88 640 THR A CA 1
ATOM 4909 C C . THR A 1 640 ? 19.839 2.069 -36.006 1.00 76.88 640 THR A C 1
ATOM 4911 O O . THR A 1 640 ? 19.722 1.412 -34.969 1.00 76.88 640 THR A O 1
ATOM 4914 N N . MET A 1 641 ? 18.825 2.747 -36.549 1.00 77.19 641 MET A N 1
ATOM 4915 C CA . MET A 1 641 ? 17.436 2.618 -36.099 1.00 77.19 641 MET A CA 1
ATOM 4916 C C . MET A 1 641 ? 16.760 1.378 -36.709 1.00 77.19 641 MET A C 1
ATOM 4918 O O . MET A 1 641 ? 15.756 0.908 -36.183 1.00 77.19 641 MET A O 1
ATOM 4922 N N . GLU A 1 642 ? 17.315 0.802 -37.781 1.00 82.75 642 GLU A N 1
ATOM 4923 C CA . GLU A 1 642 ? 16.820 -0.422 -38.423 1.00 82.75 642 GLU A CA 1
ATOM 4924 C C . GLU A 1 642 ? 17.438 -1.669 -37.784 1.00 82.75 642 GLU A C 1
ATOM 4926 O O . GLU A 1 642 ? 18.237 -2.391 -38.380 1.00 82.75 642 GLU A O 1
ATOM 4931 N N . VAL A 1 643 ? 17.057 -1.938 -36.538 1.00 85.50 643 VAL A N 1
ATOM 4932 C CA . VAL A 1 643 ? 17.636 -3.012 -35.711 1.00 85.50 643 VAL A CA 1
ATOM 4933 C C . VAL A 1 643 ? 17.555 -4.397 -36.362 1.00 85.50 643 VAL A C 1
ATOM 4935 O O . VAL A 1 643 ? 18.459 -5.213 -36.179 1.00 85.50 643 VAL A O 1
ATOM 4938 N N . ALA A 1 644 ? 16.514 -4.648 -37.159 1.00 85.69 644 ALA A N 1
ATOM 4939 C CA . ALA A 1 644 ? 16.302 -5.911 -37.867 1.00 85.69 644 ALA A CA 1
ATOM 4940 C C . ALA A 1 644 ? 17.399 -6.249 -38.898 1.00 85.69 644 ALA A C 1
ATOM 4942 O O . ALA A 1 644 ? 17.497 -7.396 -39.325 1.00 85.69 644 ALA A O 1
ATOM 4943 N N . THR A 1 645 ? 18.235 -5.280 -39.287 1.00 86.56 645 THR A N 1
ATOM 4944 C CA . THR A 1 645 ? 19.385 -5.516 -40.179 1.00 86.56 645 THR A CA 1
ATOM 4945 C C . THR A 1 645 ? 20.562 -6.191 -39.471 1.00 86.56 645 THR A C 1
ATOM 4947 O O . THR A 1 645 ? 21.388 -6.821 -40.129 1.00 86.56 645 THR A O 1
ATOM 4950 N N . ILE A 1 646 ? 20.639 -6.086 -38.138 1.00 88.88 646 ILE A N 1
ATOM 4951 C CA . ILE A 1 646 ? 21.759 -6.600 -37.334 1.00 88.88 646 ILE A CA 1
ATOM 4952 C C . ILE A 1 646 ? 21.308 -7.703 -36.371 1.00 88.88 646 ILE A C 1
ATOM 4954 O O . ILE A 1 646 ? 22.026 -8.686 -36.188 1.00 88.88 646 ILE A O 1
ATOM 4958 N N . LEU A 1 647 ? 20.142 -7.551 -35.735 1.00 91.19 647 LEU A N 1
ATOM 4959 C CA . LEU A 1 647 ? 19.604 -8.526 -34.786 1.00 91.19 647 LEU A CA 1
ATOM 4960 C C . LEU A 1 647 ? 18.518 -9.384 -35.427 1.00 91.19 647 LEU A C 1
ATOM 4962 O O . LEU A 1 647 ? 17.587 -8.872 -36.047 1.00 91.19 647 LEU A O 1
ATOM 4966 N N . SER A 1 648 ? 18.578 -10.694 -35.184 1.00 93.19 648 SER A N 1
ATOM 4967 C CA . SER A 1 648 ? 17.489 -11.598 -35.558 1.00 93.19 648 SER A CA 1
ATOM 4968 C C . SER A 1 648 ? 16.252 -11.390 -34.675 1.00 93.19 648 SER A C 1
ATOM 4970 O O . SER A 1 648 ? 16.343 -10.913 -33.538 1.00 93.19 648 SER A O 1
ATOM 4972 N N . SER A 1 649 ? 15.078 -11.815 -35.155 1.00 92.50 649 SER A N 1
ATOM 4973 C CA . SER A 1 649 ? 13.833 -11.786 -34.370 1.00 92.50 649 SER A CA 1
ATOM 4974 C C . SER A 1 649 ? 13.970 -12.527 -33.036 1.00 92.50 649 SER A C 1
ATOM 4976 O O . SER A 1 649 ? 13.524 -12.027 -32.004 1.00 92.50 649 SER A O 1
ATOM 4978 N N . GLY A 1 650 ? 14.670 -13.668 -33.030 1.00 92.44 650 GLY A N 1
ATOM 4979 C CA . GLY A 1 650 ? 14.968 -14.412 -31.807 1.00 92.44 650 GLY A CA 1
ATOM 4980 C C . GLY A 1 650 ? 15.846 -13.626 -30.831 1.00 92.44 650 GLY A C 1
ATOM 4981 O O . GLY A 1 650 ? 15.544 -13.580 -29.641 1.00 92.44 650 GLY A O 1
ATOM 4982 N N . GLN A 1 651 ? 16.886 -12.938 -31.313 1.00 94.19 651 GLN A N 1
ATOM 4983 C CA . GLN A 1 651 ? 17.754 -12.110 -30.465 1.00 94.19 651 GLN A CA 1
ATOM 4984 C C . GLN A 1 651 ? 17.014 -10.908 -29.876 1.00 94.19 651 GLN A C 1
ATOM 4986 O O . GLN A 1 651 ? 17.156 -10.629 -28.686 1.00 94.19 651 GLN A O 1
ATOM 4991 N N . MET A 1 652 ? 16.188 -10.230 -30.674 1.00 94.38 652 MET A N 1
ATOM 4992 C CA . MET A 1 652 ? 15.339 -9.132 -30.205 1.00 94.38 652 MET A CA 1
ATOM 4993 C C . MET A 1 652 ? 14.343 -9.603 -29.134 1.00 94.38 652 MET A C 1
ATOM 4995 O O . MET A 1 652 ? 14.188 -8.951 -28.099 1.00 94.38 652 MET A O 1
ATOM 4999 N N . PHE A 1 653 ? 13.718 -10.769 -29.333 1.00 95.06 653 PHE A N 1
ATOM 5000 C CA . PHE A 1 653 ? 12.801 -11.364 -28.360 1.00 95.06 653 PHE A CA 1
ATOM 5001 C C . PHE A 1 653 ? 13.513 -11.766 -27.059 1.00 95.06 653 PHE A C 1
ATOM 5003 O O . PHE A 1 653 ? 13.048 -11.422 -25.972 1.00 95.06 653 PHE A O 1
ATOM 5010 N N . VAL A 1 654 ? 14.660 -12.450 -27.150 1.00 95.75 654 VAL A N 1
ATOM 5011 C CA . VAL A 1 654 ? 15.473 -12.850 -25.987 1.00 95.75 654 VAL A CA 1
ATOM 5012 C C . VAL A 1 654 ? 15.974 -11.623 -25.227 1.00 95.75 654 VAL A C 1
ATOM 5014 O O . VAL A 1 654 ? 15.915 -11.604 -23.999 1.00 95.75 654 VAL A O 1
ATOM 5017 N N . PHE A 1 655 ? 16.405 -10.573 -25.928 1.00 95.25 655 PHE A N 1
ATOM 5018 C CA . PHE A 1 655 ? 16.823 -9.318 -25.311 1.00 95.25 655 PHE A CA 1
ATOM 5019 C C . PHE A 1 655 ? 15.671 -8.641 -24.555 1.00 95.25 655 PHE A C 1
ATOM 5021 O O . PHE A 1 655 ? 15.830 -8.270 -23.390 1.00 95.25 655 PHE A O 1
ATOM 5028 N N . ALA A 1 656 ? 14.487 -8.527 -25.164 1.00 94.38 656 ALA A N 1
ATOM 5029 C CA . ALA A 1 656 ? 13.306 -7.966 -24.505 1.00 94.38 656 ALA A CA 1
ATOM 5030 C C . ALA A 1 656 ? 12.873 -8.797 -23.281 1.00 94.38 656 ALA A C 1
ATOM 5032 O O . ALA A 1 656 ? 12.571 -8.251 -22.221 1.00 94.38 656 ALA A O 1
ATOM 5033 N N . LEU A 1 657 ? 12.900 -10.127 -23.389 1.00 95.38 657 LEU A N 1
ATOM 5034 C CA . LEU A 1 657 ? 12.536 -11.028 -22.296 1.00 95.38 657 LEU A CA 1
ATOM 5035 C C . LEU A 1 657 ? 13.555 -11.005 -21.149 1.00 95.38 657 LEU A C 1
ATOM 5037 O O . LEU A 1 657 ? 13.174 -11.026 -19.980 1.00 95.38 657 LEU A O 1
ATOM 5041 N N . PHE A 1 658 ? 14.849 -10.914 -21.457 1.00 95.75 658 PHE A N 1
ATOM 5042 C CA . PHE A 1 658 ? 15.890 -10.756 -20.445 1.00 95.75 658 PHE A CA 1
ATOM 5043 C C . PHE A 1 658 ? 15.766 -9.402 -19.733 1.00 95.75 658 PHE A C 1
ATOM 5045 O O . PHE A 1 658 ? 15.755 -9.334 -18.500 1.00 95.75 658 PHE A O 1
ATOM 5052 N N . THR A 1 659 ? 15.596 -8.321 -20.503 1.00 93.00 659 THR A N 1
ATOM 5053 C CA . THR A 1 659 ? 15.468 -6.955 -19.966 1.00 93.00 659 THR A CA 1
ATOM 5054 C C . THR A 1 659 ? 14.218 -6.760 -19.105 1.00 93.00 659 THR A C 1
ATOM 5056 O O . THR A 1 659 ? 14.192 -5.900 -18.217 1.00 93.00 659 THR A O 1
ATOM 5059 N N . LEU A 1 660 ? 13.208 -7.608 -19.304 1.00 93.75 660 LEU A N 1
ATOM 5060 C CA . LEU A 1 660 ? 11.996 -7.648 -18.503 1.00 93.75 660 LEU A CA 1
ATOM 5061 C C . LEU A 1 660 ? 12.244 -8.086 -17.053 1.00 93.75 660 LEU A C 1
ATOM 5063 O O . LEU A 1 660 ? 11.656 -7.489 -16.152 1.00 93.75 660 LEU A O 1
ATOM 5067 N N . PHE A 1 661 ? 13.111 -9.071 -16.804 1.00 95.19 661 PHE A N 1
ATOM 5068 C CA . PHE A 1 661 ? 13.279 -9.668 -15.469 1.00 95.19 661 PHE A CA 1
ATOM 5069 C C . PHE A 1 661 ? 14.602 -9.362 -14.775 1.00 95.19 661 PHE A C 1
ATOM 5071 O O . PHE A 1 661 ? 14.665 -9.513 -13.560 1.00 95.19 661 PHE A O 1
ATOM 5078 N N . TYR A 1 662 ? 15.652 -8.976 -15.502 1.00 94.19 662 TYR A N 1
ATOM 5079 C CA . TYR A 1 662 ? 16.976 -8.779 -14.903 1.00 94.19 662 TYR A CA 1
ATOM 5080 C C . TYR A 1 662 ? 17.024 -7.606 -13.902 1.00 94.19 662 TYR A C 1
ATOM 5082 O O . TYR A 1 662 ? 16.050 -6.868 -13.734 1.00 94.19 662 TYR A O 1
ATOM 5090 N N . ILE A 1 663 ? 18.196 -7.434 -13.274 1.00 94.31 663 ILE A N 1
ATOM 5091 C CA . ILE A 1 663 ? 18.561 -6.405 -12.282 1.00 94.31 663 ILE A CA 1
ATOM 5092 C C . ILE A 1 663 ? 17.671 -5.152 -12.361 1.00 94.31 663 ILE A C 1
ATOM 5094 O O . ILE A 1 663 ? 17.675 -4.470 -13.388 1.00 94.31 663 ILE A O 1
ATOM 5098 N N . PRO A 1 664 ? 16.926 -4.795 -11.302 1.00 92.31 664 PRO A N 1
ATOM 5099 C CA . PRO A 1 664 ? 16.049 -3.630 -11.331 1.00 92.31 664 PRO A CA 1
ATOM 5100 C C . PRO A 1 664 ? 16.821 -2.312 -11.430 1.00 92.31 664 PRO A C 1
ATOM 5102 O O . PRO A 1 664 ? 18.033 -2.274 -11.242 1.00 92.31 664 PRO A O 1
ATOM 5105 N N . CYS A 1 665 ? 16.120 -1.209 -11.716 1.00 89.19 665 CYS A N 1
ATOM 5106 C CA . CYS A 1 665 ? 16.802 0.077 -11.829 1.00 89.19 665 CYS A CA 1
ATOM 5107 C C . CYS A 1 665 ? 17.420 0.527 -10.490 1.00 89.19 665 CYS A C 1
ATOM 5109 O O . CYS A 1 665 ? 16.922 0.169 -9.419 1.00 89.19 665 CYS A O 1
ATOM 5111 N N . ILE A 1 666 ? 18.456 1.367 -10.533 1.00 85.00 666 ILE A N 1
ATOM 5112 C CA . ILE A 1 666 ? 19.209 1.829 -9.357 1.00 85.00 666 ILE A CA 1
ATOM 5113 C C . ILE A 1 666 ? 18.314 2.480 -8.297 1.00 85.00 666 ILE A C 1
ATOM 5115 O O . ILE A 1 666 ? 18.496 2.249 -7.103 1.00 85.00 666 ILE A O 1
ATOM 5119 N N . ALA A 1 667 ? 17.281 3.210 -8.725 1.00 77.00 667 ALA A N 1
ATOM 5120 C CA . ALA A 1 667 ? 16.288 3.785 -7.822 1.00 77.00 667 ALA A CA 1
ATOM 5121 C C . ALA A 1 667 ? 15.510 2.695 -7.061 1.00 77.00 667 ALA A C 1
ATOM 5123 O O . ALA A 1 667 ? 15.296 2.802 -5.856 1.00 77.00 667 ALA A O 1
ATOM 5124 N N . THR A 1 668 ? 15.142 1.607 -7.741 1.00 87.19 668 THR A N 1
ATOM 5125 C CA . THR A 1 668 ? 14.465 0.461 -7.118 1.00 87.19 668 THR A CA 1
ATOM 5126 C C . THR A 1 668 ? 15.408 -0.299 -6.185 1.00 87.19 668 THR A C 1
ATOM 5128 O O . THR A 1 668 ? 14.988 -0.691 -5.100 1.00 87.19 668 THR A O 1
ATOM 5131 N N . ILE A 1 669 ? 16.688 -0.453 -6.548 1.00 91.88 669 ILE A N 1
ATOM 5132 C CA . ILE A 1 669 ? 17.714 -1.050 -5.673 1.00 91.88 669 ILE A CA 1
ATOM 5133 C C . ILE A 1 669 ? 17.875 -0.226 -4.388 1.00 91.88 669 ILE A C 1
ATOM 5135 O O . ILE A 1 669 ? 17.901 -0.788 -3.293 1.00 91.88 669 ILE A O 1
ATOM 5139 N N . ALA A 1 670 ? 17.945 1.103 -4.501 1.00 82.81 670 ALA A N 1
ATOM 5140 C CA . ALA A 1 670 ? 18.067 1.997 -3.353 1.00 82.81 670 ALA A CA 1
ATOM 5141 C C . ALA A 1 670 ? 16.865 1.877 -2.403 1.00 82.81 670 ALA A C 1
ATOM 5143 O O . ALA A 1 670 ? 17.045 1.776 -1.187 1.00 82.81 670 ALA A O 1
ATOM 5144 N N . VAL A 1 671 ? 15.646 1.824 -2.950 1.00 81.94 671 VAL A N 1
ATOM 5145 C CA . VAL A 1 671 ? 14.426 1.633 -2.152 1.00 81.94 671 VAL A CA 1
ATOM 5146 C C . VAL A 1 671 ? 14.378 0.240 -1.529 1.00 81.94 671 VAL A C 1
ATOM 5148 O O . VAL A 1 671 ? 14.149 0.139 -0.330 1.00 81.94 671 VAL A O 1
ATOM 5151 N N . LEU A 1 672 ? 14.684 -0.832 -2.267 1.00 90.56 672 LEU A N 1
ATOM 5152 C CA . LEU A 1 672 ? 14.781 -2.185 -1.701 1.00 90.56 672 LEU A CA 1
ATOM 5153 C C . LEU A 1 672 ? 15.756 -2.247 -0.521 1.00 90.56 672 LEU A C 1
ATOM 5155 O O . LEU A 1 672 ? 15.435 -2.832 0.516 1.00 90.56 672 LEU A O 1
ATOM 5159 N N . ARG A 1 673 ? 16.921 -1.601 -0.654 1.00 91.38 673 ARG A N 1
ATOM 5160 C CA . ARG A 1 673 ? 17.932 -1.542 0.407 1.00 91.38 673 ARG A CA 1
ATOM 5161 C C . ARG A 1 673 ? 17.411 -0.815 1.636 1.00 91.38 673 ARG A C 1
ATOM 5163 O O . ARG A 1 673 ? 17.680 -1.261 2.748 1.00 91.38 673 ARG A O 1
ATOM 5170 N N . ARG A 1 674 ? 16.656 0.267 1.441 1.00 83.50 674 ARG A N 1
ATOM 5171 C CA . ARG A 1 674 ? 16.011 1.017 2.522 1.00 83.50 674 ARG A CA 1
ATOM 5172 C C . ARG A 1 674 ? 14.902 0.214 3.210 1.00 83.50 674 ARG A C 1
ATOM 5174 O O . ARG A 1 674 ? 14.787 0.290 4.425 1.00 83.50 674 ARG A O 1
ATOM 5181 N N . GLU A 1 675 ? 14.111 -0.552 2.459 1.00 84.75 675 GLU A N 1
ATOM 5182 C CA . GLU A 1 675 ? 12.957 -1.294 2.989 1.00 84.75 675 GLU A CA 1
ATOM 5183 C C . GLU A 1 675 ? 13.329 -2.637 3.640 1.00 84.75 675 GLU A C 1
ATOM 5185 O O . GLU A 1 675 ? 12.710 -3.034 4.625 1.00 84.75 675 GLU A O 1
ATOM 5190 N N . PHE A 1 676 ? 14.313 -3.357 3.091 1.00 90.75 676 PHE A N 1
ATOM 5191 C CA . PHE A 1 676 ? 14.612 -4.747 3.470 1.00 90.75 676 PHE A CA 1
ATOM 5192 C C . PHE A 1 676 ? 16.071 -4.993 3.876 1.00 90.75 676 PHE A C 1
ATOM 5194 O O . PHE A 1 676 ? 16.414 -6.106 4.280 1.00 90.75 676 PHE A O 1
ATOM 5201 N N . GLY A 1 677 ? 16.935 -3.983 3.770 1.00 91.88 677 GLY A N 1
ATOM 5202 C CA . GLY A 1 677 ? 18.365 -4.098 4.038 1.00 91.88 677 GLY A CA 1
ATOM 5203 C C . GLY A 1 677 ? 19.175 -4.657 2.863 1.00 91.88 677 GLY A C 1
ATOM 5204 O O . GLY A 1 677 ? 18.650 -5.178 1.872 1.00 91.88 677 GLY A O 1
ATOM 5205 N N . THR A 1 678 ? 20.500 -4.549 2.972 1.00 93.44 678 THR A N 1
ATOM 5206 C CA . THR A 1 678 ? 21.441 -4.874 1.886 1.00 93.44 678 THR A CA 1
ATOM 5207 C C . THR A 1 678 ? 21.411 -6.355 1.496 1.00 93.44 678 THR A C 1
ATOM 5209 O O . THR A 1 678 ? 21.371 -6.662 0.309 1.00 93.44 678 THR A O 1
ATOM 5212 N N . MET A 1 679 ? 21.354 -7.278 2.465 1.00 92.69 679 MET A N 1
ATOM 5213 C CA . MET A 1 679 ? 21.397 -8.724 2.187 1.00 92.69 679 MET A CA 1
ATOM 5214 C C . MET A 1 679 ? 20.173 -9.212 1.408 1.00 92.69 679 MET A C 1
ATOM 5216 O O . MET A 1 679 ? 20.304 -9.944 0.430 1.00 92.69 679 MET A O 1
ATOM 5220 N N . ARG A 1 680 ? 18.977 -8.759 1.798 1.00 93.12 680 ARG A N 1
ATOM 5221 C CA . ARG A 1 680 ? 17.738 -9.090 1.082 1.00 93.12 680 ARG A CA 1
ATOM 5222 C C . ARG A 1 680 ? 17.668 -8.419 -0.287 1.00 93.12 680 ARG A C 1
ATOM 5224 O O . ARG A 1 680 ? 17.112 -8.977 -1.221 1.00 93.12 680 ARG A O 1
ATOM 5231 N N . THR A 1 681 ? 18.261 -7.238 -0.435 1.00 95.12 681 THR A N 1
ATOM 5232 C CA . THR A 1 681 ? 18.365 -6.584 -1.747 1.00 95.12 681 THR A CA 1
ATOM 5233 C C . THR A 1 681 ? 19.279 -7.370 -2.682 1.00 95.12 681 THR A C 1
ATOM 5235 O O . THR A 1 681 ? 18.924 -7.598 -3.835 1.00 95.12 681 THR A O 1
ATOM 5238 N N . ALA A 1 682 ? 20.422 -7.844 -2.178 1.00 95.69 682 ALA A N 1
ATOM 5239 C CA . ALA A 1 682 ? 21.329 -8.694 -2.941 1.00 95.69 682 ALA A CA 1
ATOM 5240 C C . ALA A 1 682 ? 20.647 -10.002 -3.373 1.00 95.69 682 ALA A C 1
ATOM 5242 O O . ALA A 1 682 ? 20.756 -10.381 -4.538 1.00 95.69 682 ALA A O 1
ATOM 5243 N N . SER A 1 683 ? 19.876 -10.650 -2.489 1.00 94.69 683 SER A N 1
ATOM 5244 C CA . SER A 1 683 ? 19.140 -11.865 -2.860 1.00 94.69 683 SER A CA 1
ATOM 5245 C C . SER A 1 683 ? 18.081 -11.610 -3.937 1.00 94.69 683 SER A C 1
ATOM 5247 O O . SER A 1 683 ? 17.952 -12.424 -4.847 1.00 94.69 683 SER A O 1
ATOM 5249 N N . VAL A 1 684 ? 17.386 -10.465 -3.906 1.00 95.50 684 VAL A N 1
ATOM 5250 C CA . VAL A 1 684 ? 16.456 -10.065 -4.978 1.00 95.50 684 VAL A CA 1
ATOM 5251 C C . VAL A 1 684 ? 17.190 -9.876 -6.306 1.00 95.50 684 VAL A C 1
ATOM 5253 O O . VAL A 1 684 ? 16.728 -10.383 -7.326 1.00 95.50 684 VAL A O 1
ATOM 5256 N N . ILE A 1 685 ? 18.338 -9.193 -6.318 1.00 96.06 685 ILE A N 1
ATOM 5257 C CA . ILE A 1 685 ? 19.133 -8.970 -7.540 1.00 96.06 685 ILE A CA 1
ATOM 5258 C C . ILE A 1 685 ? 19.603 -10.302 -8.136 1.00 96.06 685 ILE A C 1
ATOM 5260 O O . ILE A 1 685 ? 19.454 -10.530 -9.338 1.00 96.06 685 ILE A O 1
ATOM 5264 N N . VAL A 1 686 ? 20.129 -11.199 -7.299 1.00 95.56 686 VAL A N 1
ATOM 5265 C CA . VAL A 1 686 ? 20.592 -12.523 -7.736 1.00 95.56 686 VAL A CA 1
ATOM 5266 C C . VAL A 1 686 ? 19.425 -13.357 -8.261 1.00 95.56 686 VAL A C 1
ATOM 5268 O O . VAL A 1 686 ? 19.519 -13.916 -9.350 1.00 95.56 686 VAL A O 1
ATOM 5271 N N . ALA A 1 687 ? 18.302 -13.401 -7.539 1.00 94.81 687 ALA A N 1
ATOM 5272 C CA . ALA A 1 687 ? 17.140 -14.188 -7.939 1.00 94.81 687 ALA A CA 1
ATOM 5273 C C . ALA A 1 687 ? 16.516 -13.683 -9.248 1.00 94.81 687 ALA A C 1
ATOM 5275 O O . ALA A 1 687 ? 16.249 -14.475 -10.146 1.00 94.81 687 ALA A O 1
ATOM 5276 N N . THR A 1 688 ? 16.321 -12.370 -9.389 1.00 95.06 688 THR A N 1
ATOM 5277 C CA . THR A 1 688 ? 15.744 -11.763 -10.603 1.00 95.06 688 THR A CA 1
ATOM 5278 C C . THR A 1 688 ? 16.644 -11.956 -11.824 1.00 95.06 688 THR A C 1
ATOM 5280 O O . THR A 1 688 ? 16.165 -12.355 -12.883 1.00 95.06 688 THR A O 1
ATOM 5283 N N . THR A 1 689 ? 17.960 -11.790 -11.665 1.00 94.56 689 THR A N 1
ATOM 5284 C CA . THR A 1 689 ? 18.937 -12.057 -12.735 1.00 94.56 689 THR A CA 1
ATOM 5285 C C . THR A 1 689 ? 19.001 -13.541 -13.092 1.00 94.56 689 THR A C 1
ATOM 5287 O O . THR A 1 689 ? 19.030 -13.882 -14.270 1.00 94.56 689 THR A O 1
ATOM 5290 N N . GLY A 1 690 ? 18.961 -14.434 -12.098 1.00 95.38 690 GLY A N 1
ATOM 5291 C CA . GLY A 1 690 ? 18.907 -15.879 -12.322 1.00 95.38 690 GLY A CA 1
ATOM 5292 C C . GLY A 1 690 ? 17.653 -16.300 -13.090 1.00 95.38 690 GLY A C 1
ATOM 5293 O O . GLY A 1 690 ? 17.750 -17.042 -14.064 1.00 95.38 690 GLY A O 1
ATOM 5294 N N . ILE A 1 691 ? 16.484 -15.767 -12.719 1.00 96.19 691 ILE A N 1
ATOM 5295 C CA . ILE A 1 691 ? 15.229 -15.995 -13.450 1.00 96.19 691 ILE A CA 1
ATOM 5296 C C . ILE A 1 691 ? 15.339 -15.457 -14.882 1.00 96.19 691 ILE A C 1
ATOM 5298 O O . ILE A 1 691 ? 14.985 -16.167 -15.820 1.00 96.19 691 ILE A O 1
ATOM 5302 N N . ALA A 1 692 ? 15.870 -14.245 -15.070 1.00 96.31 692 ALA A N 1
ATOM 5303 C CA . ALA A 1 692 ? 16.059 -13.654 -16.394 1.00 96.31 692 ALA A CA 1
ATOM 5304 C C . ALA A 1 692 ? 16.953 -14.518 -17.298 1.00 96.31 692 ALA A C 1
ATOM 5306 O O . ALA A 1 692 ? 16.621 -14.728 -18.464 1.00 96.31 692 ALA A O 1
ATOM 5307 N N . LEU A 1 693 ? 18.051 -15.056 -16.757 1.00 95.69 693 LEU A N 1
ATOM 5308 C CA . LEU A 1 693 ? 18.949 -15.964 -17.472 1.00 95.69 693 LEU A CA 1
ATOM 5309 C C . LEU A 1 693 ? 18.247 -17.268 -17.855 1.00 95.69 693 LEU A C 1
ATOM 5311 O O . LEU A 1 693 ? 18.301 -17.663 -19.014 1.00 95.69 693 LEU A O 1
ATOM 5315 N N . VAL A 1 694 ? 17.553 -17.917 -16.915 1.00 96.12 694 VAL A N 1
ATOM 5316 C CA . VAL A 1 694 ? 16.847 -19.183 -17.177 1.00 96.12 694 VAL A CA 1
ATOM 5317 C C . VAL A 1 694 ? 15.778 -19.000 -18.251 1.00 96.12 694 VAL A C 1
ATOM 5319 O O . VAL A 1 694 ? 15.751 -19.742 -19.230 1.00 96.12 694 VAL A O 1
ATOM 5322 N N . VAL A 1 695 ? 14.918 -17.991 -18.104 1.00 95.94 695 VAL A N 1
ATOM 5323 C CA . VAL A 1 695 ? 13.835 -17.725 -19.060 1.00 95.94 695 VAL A CA 1
ATOM 5324 C C . VAL A 1 695 ? 14.405 -17.304 -20.424 1.00 95.94 695 VAL A C 1
ATOM 5326 O O . VAL A 1 695 ? 13.913 -17.756 -21.456 1.00 95.94 695 VAL A O 1
ATOM 5329 N N . GLY A 1 696 ? 15.471 -16.498 -20.446 1.00 95.75 696 GLY A N 1
ATOM 5330 C CA . GLY A 1 696 ? 16.158 -16.094 -21.676 1.00 95.75 696 GLY A CA 1
ATOM 5331 C C . GLY A 1 696 ? 16.814 -17.264 -22.418 1.00 95.75 696 GLY A C 1
ATOM 5332 O O . GLY A 1 696 ? 16.687 -17.358 -23.637 1.00 95.75 696 GLY A O 1
ATOM 5333 N N . LEU A 1 697 ? 17.449 -18.195 -21.698 1.00 95.38 697 LEU A N 1
ATOM 5334 C CA . LEU A 1 697 ? 18.034 -19.412 -22.271 1.00 95.38 697 LEU A CA 1
ATOM 5335 C C . LEU A 1 697 ? 16.968 -20.342 -22.855 1.00 95.38 697 LEU A C 1
ATOM 5337 O O . LEU A 1 697 ? 17.152 -20.868 -23.951 1.00 95.38 697 LEU A O 1
ATOM 5341 N N . ILE A 1 698 ? 15.838 -20.507 -22.158 1.00 95.31 698 ILE A N 1
ATOM 5342 C CA . ILE A 1 698 ? 14.696 -21.277 -22.670 1.00 95.31 698 ILE A CA 1
ATOM 5343 C C . ILE A 1 698 ? 14.175 -20.644 -23.963 1.00 95.31 698 ILE A C 1
ATOM 5345 O O . ILE A 1 698 ? 14.001 -21.343 -24.958 1.00 95.31 698 ILE A O 1
ATOM 5349 N N . ALA A 1 699 ? 13.977 -19.323 -23.981 1.00 94.44 699 ALA A N 1
ATOM 5350 C CA . ALA A 1 699 ? 13.520 -18.620 -25.176 1.00 94.44 699 ALA A CA 1
ATOM 5351 C C . ALA A 1 699 ? 14.512 -18.749 -26.340 1.00 94.44 699 ALA A C 1
ATOM 5353 O O . ALA A 1 699 ? 14.088 -19.019 -27.460 1.00 94.44 699 ALA A O 1
ATOM 5354 N N . ARG A 1 700 ? 15.823 -18.631 -26.082 1.00 94.12 700 ARG A N 1
ATOM 5355 C CA . ARG A 1 700 ? 16.865 -18.874 -27.091 1.00 94.12 700 ARG A CA 1
ATOM 5356 C C . ARG A 1 700 ? 16.770 -20.291 -27.658 1.00 94.12 700 ARG A C 1
ATOM 5358 O O . ARG A 1 700 ? 16.857 -20.453 -28.868 1.00 94.12 700 ARG A O 1
ATOM 5365 N N . GLY A 1 701 ? 16.596 -21.297 -26.801 1.00 92.44 701 GLY A N 1
ATOM 5366 C CA . GLY A 1 701 ? 16.447 -22.691 -27.222 1.00 92.44 701 GLY A CA 1
ATOM 5367 C C . GLY A 1 701 ? 15.227 -22.904 -28.118 1.00 92.44 701 GLY A C 1
ATOM 5368 O O . GLY A 1 701 ? 15.346 -23.544 -29.155 1.00 92.44 701 GLY A O 1
ATOM 5369 N N . ILE A 1 702 ? 14.081 -22.310 -27.768 1.00 92.44 702 ILE A N 1
ATOM 5370 C CA . ILE A 1 702 ? 12.859 -22.366 -28.588 1.00 92.44 702 ILE A CA 1
ATOM 5371 C C . ILE A 1 702 ? 13.095 -21.715 -29.957 1.00 92.44 702 ILE A C 1
ATOM 5373 O O . ILE A 1 702 ? 12.774 -22.314 -30.975 1.00 92.44 702 ILE A O 1
ATOM 5377 N N . TRP A 1 703 ? 13.707 -20.530 -29.994 1.00 90.44 703 TRP A N 1
ATOM 5378 C CA . TRP A 1 703 ? 14.030 -19.822 -31.240 1.00 90.44 703 TRP A CA 1
ATOM 5379 C C . TRP A 1 703 ? 15.132 -20.476 -32.079 1.00 90.44 703 TRP A C 1
ATOM 5381 O O . TRP A 1 703 ? 15.324 -20.075 -33.216 1.00 90.44 703 TRP A O 1
ATOM 5391 N N . ALA A 1 704 ? 15.884 -21.434 -31.534 1.00 87.69 704 ALA A N 1
ATOM 5392 C CA . ALA A 1 704 ? 16.832 -22.229 -32.311 1.00 87.69 704 ALA A CA 1
ATOM 5393 C C . ALA A 1 704 ? 16.168 -23.447 -32.983 1.00 87.69 704 ALA A C 1
ATOM 5395 O O . ALA A 1 704 ? 16.777 -24.063 -33.852 1.00 87.69 704 ALA A O 1
ATOM 5396 N N . LEU A 1 705 ? 14.957 -23.819 -32.546 1.00 85.31 705 LEU A N 1
ATOM 5397 C CA . LEU A 1 705 ? 14.166 -24.927 -33.093 1.00 85.31 705 LEU A CA 1
ATOM 5398 C C . LEU A 1 705 ? 13.161 -24.473 -34.162 1.00 85.31 705 LEU A C 1
ATOM 5400 O O . LEU A 1 705 ? 12.701 -25.308 -34.941 1.00 85.31 705 LEU A O 1
ATOM 5404 N N . VAL A 1 706 ? 12.794 -23.189 -34.145 1.00 81.50 706 VAL A N 1
ATOM 5405 C CA . VAL A 1 706 ? 11.945 -22.509 -35.138 1.00 81.50 706 VAL A CA 1
ATOM 5406 C C . VAL A 1 706 ? 12.838 -21.828 -36.156 1.00 81.50 706 VAL A C 1
ATOM 5408 O O . VAL A 1 706 ? 12.534 -21.951 -37.362 1.00 81.50 706 VAL A O 1
#

Mean predicted aligned error: 14.37 Å